Protein AF-0000000073369495 (afdb_homodimer)

Secondary structure (DSSP, 8-state):
--EEEEE----BT-S-HHHHHHHHHHHHHHHHHHTTTEEEEEEES-SBS--B--SSEEES--HHHHHHHHHHHHTT--EEEE--STTTB--SHIIIII---EESS-EEEEETTEEEEE---TT-SS--HHHHHHHHHHHSHHHHHHHHHS-HHHHHHHHHHHHHHHHHHHHHHTTS---TTT-HHHHHHHHHHTTS--SEEEE-SS---EEEEEETTEEEEE---TTTT-EEEEE-SS-EEEEE---/--EEEEE----BT-S-HHHHHHHHHHHHHHHHHHTTTEEEEEEES-SBS--B--SSEEES--HHHHHHHHHHHHTT--EEEE--STTTB--SHIIIII---EESS-EEEEETTEEEEE---TT-SS--HHHHHHHHHHHSHHHHHHHHHS-HHHHHHHHHHHHHHHHHHHHHHTTS---TTT-HHHHHHHHHHTTS--SEEEE-SS---EEEEEETTEEEEE---TTTT-EEEEE-SS-EEEEE---

Radius of gyration: 25.66 Å; Cα contacts (8 Å, |Δi|>4): 1007; chains: 2; bounding box: 51×80×59 Å

Foldseek 3Di:
DAKEKEAEQAQACPPHNVVRVVLLVLVLVVLVVNLVRHQEYEYAENNHLAWADAPPDIDDDPCSVLVSLLVSVVVPRAYEYEYDPRHQRDDCCCCVVRVHYYHPDWDWDDFLNAIETEHAQPPFFDDPVVSVVVSCQCPPPVNSVVLSPPDCVPSVVVSSVVSNVVCVVVVVVLADDPDCVPDRSLNRQLVVCVPPDGLEYEHEDSLYFDWDDNDDNHIYTYQHYSPPFQWMWMDPSPDIDIDHRDD/DAKEKEAEQAQACPPHNVVRVVLLVLVLVVLVVNLVRHQEYEYAENNHLAWADAPPDIDDDSCSVLVSLLVSVVVPRAYEYEYDPRHQRDDCCCCVVRVHHYHPDWDWDDFLNAIETEHAQPPAFDDPVVVVVVSCQCVPPVNSVVLSPPDCVPSVVVSSVVSNVVCVVVVVVLADDPDCVPDRSLNRQLVVCVPPDGQEYEHEDSLYFDWDDSDDNHIYTYQHYSPPFQWMWMDPSPDIDIDHSDD

InterPro domains:
  IPR004843 Calcineurin-like, phosphoesterase domain [PF00149] (3-208)
  IPR029052 Metallo-dependent phosphatase-like [G3DSA:3.60.21.10] (3-246)
  IPR029052 Metallo-dependent phosphatase-like [SSF56300] (3-232)
  IPR043461 UDP-2,3-diacylglucosamine hydrolase LpxH-like [PTHR34990] (2-246)

Structure (mmCIF, N/CA/C/O backbone):
data_AF-0000000073369495-model_v1
#
loop_
_entity.id
_entity.type
_entity.pdbx_description
1 polymer Metallophosphoesterase
#
loop_
_atom_site.group_PDB
_atom_site.id
_atom_site.type_symbol
_atom_site.label_atom_id
_atom_site.label_alt_id
_atom_site.label_comp_id
_atom_site.label_asym_id
_atom_site.label_entity_id
_atom_site.label_seq_id
_atom_site.pdbx_PDB_ins_code
_atom_site.Cartn_x
_atom_site.Cartn_y
_atom_site.Cartn_z
_atom_site.occupancy
_atom_site.B_iso_or_equiv
_atom_site.auth_seq_id
_atom_site.auth_comp_id
_atom_site.auth_asym_id
_atom_site.auth_atom_id
_atom_site.pdbx_PDB_model_num
ATOM 1 N N . MET A 1 1 ? 21.875 12.406 17.484 1 77.75 1 MET A N 1
ATOM 2 C CA . MET A 1 1 ? 20.594 12.477 18.172 1 77.75 1 MET A CA 1
ATOM 3 C C . MET A 1 1 ? 19.438 12.297 17.188 1 77.75 1 MET A C 1
ATOM 5 O O . MET A 1 1 ? 19.531 12.68 16.031 1 77.75 1 MET A O 1
ATOM 9 N N . LYS A 1 2 ? 18.297 11.641 17.594 1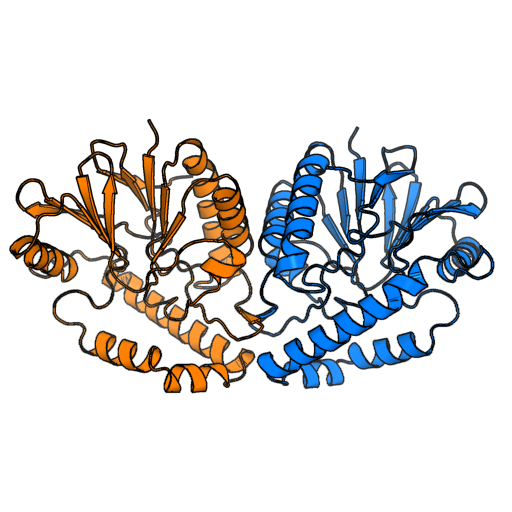 91.75 2 LYS A N 1
ATOM 10 C CA . LYS A 1 2 ? 17.172 11.391 16.703 1 91.75 2 LYS A CA 1
ATOM 11 C C . LYS A 1 2 ? 16.312 12.648 16.531 1 91.75 2 LYS A C 1
ATOM 13 O O . LYS A 1 2 ? 16.344 13.547 17.375 1 91.75 2 LYS A O 1
ATOM 18 N N . LYS A 1 3 ? 15.82 12.812 15.414 1 98.56 3 LYS A N 1
ATOM 19 C CA . LYS A 1 3 ? 15.07 14 15.031 1 98.56 3 LYS A CA 1
ATOM 20 C C . LYS A 1 3 ? 13.586 13.688 14.867 1 98.56 3 LYS A C 1
ATOM 22 O O . LYS A 1 3 ? 13.203 12.523 14.695 1 98.56 3 LYS A O 1
ATOM 27 N N . VAL A 1 4 ? 12.82 14.734 15.016 1 98.81 4 VAL A N 1
ATOM 28 C CA . VAL A 1 4 ? 11.406 14.633 14.703 1 98.81 4 VAL A CA 1
ATOM 29 C C . VAL A 1 4 ? 11.117 15.352 13.383 1 98.81 4 VAL A C 1
ATOM 31 O O . VAL A 1 4 ? 11.484 16.516 13.211 1 98.81 4 VAL A O 1
ATOM 34 N N . TYR A 1 5 ? 10.516 14.641 12.484 1 98.94 5 TYR A N 1
ATOM 35 C CA . TYR A 1 5 ? 10.266 15.188 11.156 1 98.94 5 TYR A CA 1
ATOM 36 C C . TYR A 1 5 ? 8.781 15.461 10.945 1 98.94 5 TYR A C 1
ATOM 38 O O . TYR A 1 5 ? 7.93 14.727 11.469 1 98.94 5 TYR A O 1
ATOM 46 N N . PHE A 1 6 ? 8.461 16.531 10.172 1 98.94 6 PHE A N 1
ATOM 47 C CA . PHE A 1 6 ? 7.094 16.953 9.891 1 98.94 6 PHE A CA 1
ATOM 48 C C . PHE A 1 6 ? 6.91 17.266 8.406 1 98.94 6 PHE A C 1
ATOM 50 O O . PHE A 1 6 ? 7.762 17.906 7.793 1 98.94 6 PHE A O 1
ATOM 57 N N . ALA A 1 7 ? 5.855 16.828 7.816 1 98.81 7 ALA A N 1
ATOM 58 C CA . ALA A 1 7 ? 5.484 17.188 6.453 1 98.81 7 ALA A CA 1
ATOM 59 C C . ALA A 1 7 ? 3.967 17.266 6.301 1 98.81 7 ALA A C 1
ATOM 61 O O . ALA A 1 7 ? 3.227 16.688 7.098 1 98.81 7 ALA A O 1
ATOM 62 N N . SER A 1 8 ? 3.488 18.047 5.332 1 98.31 8 SER A N 1
ATOM 63 C CA . SER A 1 8 ? 2.053 18.188 5.113 1 98.31 8 SER A CA 1
ATOM 64 C C . SER A 1 8 ? 1.751 18.594 3.676 1 98.31 8 SER A C 1
ATOM 66 O O . SER A 1 8 ? 2.662 18.938 2.916 1 98.31 8 SER A O 1
ATOM 68 N N . ASP A 1 9 ? 0.524 18.438 3.285 1 97.31 9 ASP A N 1
ATOM 69 C CA . ASP A 1 9 ? -0.048 19.031 2.078 1 97.31 9 ASP A CA 1
ATOM 70 C C . ASP A 1 9 ? 0.656 18.5 0.826 1 97.31 9 ASP A C 1
ATOM 72 O O . ASP A 1 9 ? 1.108 19.297 -0.01 1 97.31 9 ASP A O 1
ATOM 76 N N . GLN A 1 10 ? 0.735 17.203 0.763 1 97.81 10 GLN A N 1
ATOM 77 C CA . GLN A 1 10 ? 1.312 16.562 -0.416 1 97.81 10 GLN A CA 1
ATOM 78 C C . GLN A 1 10 ? 0.317 16.531 -1.571 1 97.81 10 GLN A C 1
ATOM 80 O O . GLN A 1 10 ? 0.705 16.656 -2.734 1 97.81 10 GLN A O 1
ATOM 85 N N . HIS A 1 11 ? -0.984 16.234 -1.318 1 97.56 11 HIS A N 1
ATOM 86 C CA . HIS A 1 11 ? -2.061 16.188 -2.301 1 97.56 11 HIS A CA 1
ATOM 87 C C . HIS A 1 11 ? -1.735 15.203 -3.422 1 97.56 11 HIS A C 1
ATOM 89 O O . HIS A 1 11 ? -1.894 15.523 -4.602 1 97.56 11 HIS A O 1
ATOM 95 N N . PHE A 1 12 ? -1.237 14.078 -3.072 1 97.62 12 PHE A N 1
ATOM 96 C CA . PHE A 1 12 ? -0.952 13.055 -4.078 1 97.62 12 PHE A CA 1
ATOM 97 C C . PHE A 1 12 ? -2.211 12.703 -4.859 1 97.62 12 PHE A C 1
ATOM 99 O O . PHE A 1 12 ? -3.301 12.625 -4.289 1 97.62 12 PHE A O 1
ATOM 106 N N . GLY A 1 13 ? -2.051 12.367 -6.133 1 96.44 13 GLY A N 1
ATOM 107 C CA . GLY A 1 13 ? -3.145 12.086 -7.051 1 96.44 13 GLY A CA 1
ATOM 108 C C . GLY A 1 13 ? -3.496 13.266 -7.938 1 96.44 13 GLY A C 1
ATOM 109 O O . GLY A 1 13 ? -4.094 13.094 -9 1 96.44 13 GLY A O 1
ATOM 110 N N . ALA A 1 14 ? -3.127 14.469 -7.41 1 95.25 14 ALA A N 1
ATOM 111 C CA . ALA A 1 14 ? -3.445 15.68 -8.156 1 95.25 14 ALA A CA 1
ATOM 112 C C . ALA A 1 14 ? -2.229 16.188 -8.93 1 95.25 14 ALA A C 1
ATOM 114 O O . ALA A 1 14 ? -1.091 16.016 -8.492 1 95.25 14 ALA A O 1
ATOM 115 N N . PRO A 1 15 ? -2.461 16.891 -10.07 1 94.94 15 PRO A N 1
ATOM 116 C CA . PRO A 1 15 ? -3.754 17.062 -10.742 1 94.94 15 PRO A CA 1
ATOM 117 C C . PRO A 1 15 ? -4.219 15.805 -11.469 1 94.94 15 PRO A C 1
ATOM 119 O O . PRO A 1 15 ? -5.398 15.688 -11.805 1 94.94 15 PRO A O 1
ATOM 122 N N . THR A 1 16 ? -3.285 14.93 -11.859 1 94.62 16 THR A N 1
ATOM 123 C CA . THR A 1 16 ? -3.549 13.594 -12.383 1 94.62 16 THR A CA 1
ATOM 124 C C . THR A 1 16 ? -2.605 12.57 -11.758 1 94.62 16 THR A C 1
ATOM 126 O O . THR A 1 16 ? -1.529 12.93 -11.273 1 94.62 16 THR A O 1
ATOM 129 N N . PRO A 1 17 ? -3 11.305 -11.797 1 94.12 17 PRO A N 1
ATOM 130 C CA . PRO A 1 17 ? -2.109 10.273 -11.266 1 94.12 17 PRO A CA 1
ATOM 131 C C . PRO A 1 17 ? -0.729 10.289 -11.914 1 94.12 17 PRO A C 1
ATOM 133 O O . PRO A 1 17 ? 0.284 10.125 -11.234 1 94.12 17 PRO A O 1
ATOM 136 N N . GLU A 1 18 ? -0.693 10.539 -13.203 1 94.62 18 GLU A N 1
ATOM 137 C CA . GLU A 1 18 ? 0.561 10.539 -13.953 1 94.62 18 GLU A CA 1
ATOM 138 C C . GLU A 1 18 ? 1.47 11.68 -13.5 1 94.62 18 GLU A C 1
ATOM 140 O O . GLU A 1 18 ? 2.68 11.492 -13.352 1 94.62 18 GLU A O 1
ATOM 145 N N . LEU A 1 19 ? 0.916 12.812 -13.234 1 94.94 19 LEU A N 1
ATOM 146 C CA . LEU A 1 19 ? 1.689 13.984 -12.844 1 94.94 19 LEU A CA 1
ATOM 147 C C . LEU A 1 19 ? 2.031 13.938 -11.359 1 94.94 19 LEU A C 1
ATOM 149 O O . LEU A 1 19 ? 2.979 14.586 -10.914 1 94.94 19 LEU A O 1
ATOM 153 N N . SER A 1 20 ? 1.288 13.188 -10.617 1 96.38 20 SER A N 1
ATOM 154 C CA . SER A 1 20 ? 1.505 13.023 -9.188 1 96.38 20 SER A CA 1
ATOM 155 C C . SER A 1 20 ? 2.645 12.047 -8.906 1 96.38 20 SER A C 1
ATOM 157 O O . SER A 1 20 ? 3.361 12.188 -7.914 1 96.38 20 SER A O 1
ATOM 159 N N . LEU A 1 21 ? 2.873 11.102 -9.797 1 96.75 21 LEU A N 1
ATOM 160 C CA . LEU A 1 21 ? 3.762 9.969 -9.562 1 96.75 21 LEU A CA 1
ATOM 161 C C . LEU A 1 21 ? 5.176 10.445 -9.25 1 96.75 21 LEU A C 1
ATOM 163 O O . LEU A 1 21 ? 5.797 9.969 -8.297 1 96.75 21 LEU A O 1
ATOM 167 N N . PRO A 1 22 ? 5.723 11.414 -10.008 1 96.56 22 PRO A N 1
ATOM 168 C CA . PRO A 1 22 ? 7.07 11.875 -9.672 1 96.56 22 PRO A CA 1
ATOM 169 C C . PRO A 1 22 ? 7.156 12.461 -8.266 1 96.56 22 PRO A C 1
ATOM 171 O O . PRO A 1 22 ? 8.172 12.297 -7.582 1 96.56 22 PRO A O 1
ATOM 174 N N . ARG A 1 23 ? 6.145 13.133 -7.773 1 97.38 23 ARG A N 1
ATOM 175 C CA . ARG A 1 23 ? 6.125 13.688 -6.426 1 97.38 23 ARG A CA 1
ATOM 176 C C . ARG A 1 23 ? 6.035 12.586 -5.379 1 97.38 23 ARG A C 1
ATOM 178 O O . ARG A 1 23 ? 6.613 12.695 -4.297 1 97.38 23 ARG A O 1
ATOM 185 N N . GLU A 1 24 ? 5.258 11.539 -5.727 1 98.12 24 GLU A N 1
ATOM 186 C CA . GLU A 1 24 ? 5.184 10.391 -4.828 1 98.12 24 GLU A CA 1
ATOM 187 C C . GLU A 1 24 ? 6.559 9.75 -4.641 1 98.12 24 GLU A C 1
ATOM 189 O O . GLU A 1 24 ? 6.961 9.453 -3.516 1 98.12 24 GLU A O 1
ATOM 194 N N . LYS A 1 25 ? 7.242 9.555 -5.762 1 97.5 25 LYS A N 1
ATOM 195 C CA . LYS A 1 25 ? 8.57 8.953 -5.707 1 97.5 25 LYS A CA 1
ATOM 196 C C . LYS A 1 25 ? 9.547 9.836 -4.93 1 97.5 25 LYS A C 1
ATOM 198 O O . LYS A 1 25 ? 10.367 9.336 -4.156 1 97.5 25 LYS A O 1
ATOM 203 N N . LYS A 1 26 ? 9.453 11.125 -5.125 1 98.12 26 LYS A N 1
ATOM 204 C CA . LYS A 1 26 ? 10.289 12.078 -4.398 1 98.12 26 LYS A CA 1
ATOM 205 C C . LYS A 1 26 ? 10.023 12 -2.896 1 98.12 26 LYS A C 1
ATOM 207 O O . LYS A 1 26 ? 10.961 12.023 -2.096 1 98.12 26 LYS A O 1
ATOM 212 N N . PHE A 1 27 ? 8.805 11.93 -2.576 1 98.69 27 PHE A N 1
ATOM 213 C CA . PHE A 1 27 ? 8.43 11.852 -1.169 1 98.69 27 PHE A CA 1
ATOM 214 C C . PHE A 1 27 ? 8.922 10.555 -0.544 1 98.69 27 PHE A C 1
ATOM 216 O O . PHE A 1 27 ? 9.398 10.547 0.594 1 98.69 27 PHE A O 1
ATOM 223 N N . VAL A 1 28 ? 8.773 9.422 -1.241 1 98.62 28 VAL A N 1
ATOM 224 C CA . VAL A 1 28 ? 9.273 8.133 -0.767 1 98.62 28 VAL A CA 1
ATOM 225 C C . VAL A 1 28 ? 10.781 8.219 -0.542 1 98.62 28 VAL A C 1
ATOM 227 O O . VAL A 1 28 ? 11.297 7.684 0.441 1 98.62 28 VAL A O 1
ATOM 230 N N . ALA A 1 29 ? 11.461 8.859 -1.44 1 98.38 29 ALA A N 1
ATOM 231 C CA . ALA A 1 29 ? 12.906 9.055 -1.288 1 98.38 29 ALA A CA 1
ATOM 232 C C . ALA A 1 29 ? 13.219 9.852 -0.027 1 98.38 29 ALA A C 1
ATOM 234 O O . ALA A 1 29 ? 14.164 9.523 0.699 1 98.38 29 ALA A O 1
ATOM 235 N N . TRP A 1 30 ? 12.484 10.867 0.212 1 98.81 30 TRP A N 1
ATOM 236 C CA . TRP A 1 30 ? 12.648 11.656 1.427 1 98.81 30 TRP A CA 1
ATOM 237 C C . TRP A 1 30 ? 12.43 10.797 2.67 1 98.81 30 TRP A C 1
ATOM 239 O O . TRP A 1 30 ? 13.211 10.859 3.623 1 98.81 30 TRP A O 1
ATOM 249 N N . LEU A 1 31 ? 11.383 10.016 2.635 1 98.81 31 LEU A N 1
ATOM 250 C CA . LEU A 1 31 ? 11.094 9.125 3.756 1 98.81 31 LEU A CA 1
ATOM 251 C C . LEU A 1 31 ? 12.25 8.156 3.99 1 98.81 31 LEU A C 1
ATOM 253 O O . LEU A 1 31 ? 12.586 7.852 5.137 1 98.81 31 LEU A O 1
ATOM 257 N N . ASP A 1 32 ? 12.812 7.664 2.914 1 97.94 32 ASP A N 1
ATOM 258 C CA . ASP A 1 32 ? 13.953 6.758 3.02 1 97.94 32 ASP A CA 1
ATOM 259 C C . ASP A 1 32 ? 15.141 7.438 3.699 1 97.94 32 ASP A C 1
ATOM 261 O O . ASP A 1 32 ? 15.906 6.789 4.41 1 97.94 32 ASP A O 1
ATOM 265 N N . GLU A 1 33 ? 15.273 8.641 3.471 1 98.25 33 GLU A N 1
ATOM 266 C CA . GLU A 1 33 ? 16.391 9.383 4.055 1 98.25 33 GLU A CA 1
ATOM 267 C C . GLU A 1 33 ? 16.141 9.688 5.527 1 98.25 33 GLU A C 1
ATOM 269 O O . GLU A 1 33 ? 17 9.445 6.371 1 98.25 33 GLU A O 1
ATOM 274 N N . VAL A 1 34 ? 14.969 10.109 5.852 1 98 34 VAL A N 1
ATOM 275 C CA . VAL A 1 34 ? 14.742 10.617 7.199 1 98 34 VAL A CA 1
ATOM 276 C C . VAL A 1 34 ? 14.578 9.453 8.172 1 98 34 VAL A C 1
ATOM 278 O O . VAL A 1 34 ? 14.852 9.586 9.367 1 98 34 VAL A O 1
ATOM 281 N N . LYS A 1 35 ? 14.117 8.305 7.633 1 98.12 35 LYS A N 1
ATOM 282 C CA . LYS A 1 35 ? 13.922 7.176 8.531 1 98.12 35 LYS A CA 1
ATOM 283 C C . LYS A 1 35 ? 15.234 6.773 9.203 1 98.12 35 LYS A C 1
ATOM 285 O O . LYS A 1 35 ? 15.227 6.109 10.242 1 98.12 35 LYS A O 1
ATOM 290 N N . GLU A 1 36 ? 16.375 7.164 8.719 1 98.12 36 GLU A N 1
ATOM 291 C CA . GLU A 1 36 ? 17.688 6.785 9.219 1 98.12 36 GLU A CA 1
ATOM 292 C C . GLU A 1 36 ? 17.953 7.398 10.594 1 98.12 36 GLU A C 1
ATOM 294 O O . GLU A 1 36 ? 18.734 6.863 11.383 1 98.12 36 GLU A O 1
ATOM 299 N N . ASP A 1 37 ? 17.328 8.523 10.891 1 98.12 37 ASP A N 1
ATOM 300 C CA . ASP A 1 37 ? 17.578 9.156 12.18 1 98.12 37 ASP A CA 1
ATOM 301 C C . ASP A 1 37 ? 16.297 9.758 12.766 1 98.12 37 ASP A C 1
ATOM 303 O O . ASP A 1 37 ? 16.359 10.695 13.562 1 98.12 37 ASP A O 1
ATOM 307 N N . ALA A 1 38 ? 15.164 9.242 12.383 1 98.56 38 ALA A N 1
ATOM 308 C CA . ALA A 1 38 ? 13.891 9.773 12.859 1 98.56 38 ALA A CA 1
ATOM 309 C C . ALA A 1 38 ? 13.523 9.18 14.211 1 98.56 38 ALA A C 1
ATOM 311 O O . ALA A 1 38 ? 13.531 7.957 14.383 1 98.56 38 ALA A O 1
ATOM 312 N N . GLU A 1 39 ? 13.305 10.109 15.102 1 98.06 39 GLU A N 1
ATOM 313 C CA . GLU A 1 39 ? 12.625 9.695 16.328 1 98.06 39 GLU A CA 1
ATOM 314 C C . GLU A 1 39 ? 11.133 9.492 16.094 1 98.06 39 GLU A C 1
ATOM 316 O O . GLU A 1 39 ? 10.523 8.586 16.656 1 98.06 39 GLU A O 1
ATOM 321 N N . ALA A 1 40 ? 10.562 10.312 15.289 1 98.69 40 ALA A N 1
ATOM 322 C CA . ALA A 1 40 ? 9.164 10.266 14.883 1 98.69 40 ALA A CA 1
ATOM 323 C C . ALA A 1 40 ? 8.938 11.047 13.594 1 98.69 40 ALA A C 1
ATOM 325 O O . ALA A 1 40 ? 9.727 11.93 13.25 1 98.69 40 ALA A O 1
ATOM 326 N N . ILE A 1 41 ? 7.941 10.648 12.93 1 98.94 41 ILE A N 1
ATOM 327 C CA . ILE A 1 41 ? 7.539 11.336 11.711 1 98.94 41 ILE A CA 1
ATOM 328 C C . ILE A 1 41 ? 6.07 11.75 11.812 1 98.94 41 ILE A C 1
ATOM 330 O O . ILE A 1 41 ? 5.207 10.922 12.109 1 98.94 41 ILE A O 1
ATOM 334 N N . PHE A 1 42 ? 5.777 13.039 11.594 1 98.94 42 PHE A N 1
ATOM 335 C CA . PHE A 1 42 ? 4.426 13.578 11.641 1 98.94 42 PHE A CA 1
ATOM 336 C C . PHE A 1 42 ? 3.951 13.969 10.242 1 98.94 42 PHE A C 1
ATOM 338 O O . PHE A 1 42 ? 4.629 14.719 9.531 1 98.94 42 PHE A O 1
ATOM 345 N N . LEU A 1 43 ? 2.85 13.453 9.852 1 98.88 43 LEU A N 1
ATOM 346 C CA . LEU A 1 43 ? 2.178 13.836 8.617 1 98.88 43 LEU A CA 1
ATOM 347 C C . LEU A 1 43 ? 0.908 14.625 8.914 1 98.88 43 LEU A C 1
ATOM 349 O O . LEU A 1 43 ? -0.076 14.07 9.406 1 98.88 43 LEU A O 1
ATOM 353 N N . LEU A 1 44 ? 0.905 15.891 8.547 1 98.62 44 LEU A N 1
ATOM 354 C CA . LEU A 1 44 ? -0.119 16.797 9.055 1 98.62 44 LEU A CA 1
ATOM 355 C C . LEU A 1 44 ? -1.184 17.062 8 1 98.62 44 LEU A C 1
ATOM 357 O O . LEU A 1 44 ? -1.485 18.219 7.695 1 98.62 44 LEU A O 1
ATOM 361 N N . GLY A 1 45 ? -1.677 16.062 7.371 1 97.44 45 GLY A N 1
ATOM 362 C CA . GLY A 1 45 ? -2.914 16.094 6.605 1 97.44 45 GLY A CA 1
ATOM 363 C C . GLY A 1 45 ? -2.707 16.484 5.152 1 97.44 45 GLY A C 1
ATOM 364 O O . GLY A 1 45 ? -1.626 16.938 4.777 1 97.44 45 GLY A O 1
ATOM 365 N N . ASP A 1 46 ? -3.801 16.219 4.367 1 97.38 46 ASP A N 1
ATOM 366 C CA . ASP A 1 46 ? -3.83 16.438 2.922 1 97.38 46 ASP A CA 1
ATOM 367 C C . ASP A 1 46 ? -2.705 15.672 2.23 1 97.38 46 ASP A C 1
ATOM 369 O O . ASP A 1 46 ? -2.029 16.219 1.351 1 97.38 46 ASP A O 1
ATOM 373 N N . LEU A 1 47 ? -2.459 14.5 2.789 1 98.19 47 LEU A N 1
ATOM 374 C CA . LEU A 1 47 ? -1.521 13.594 2.137 1 98.19 47 LEU A CA 1
ATOM 375 C C . LEU A 1 47 ? -1.996 13.242 0.73 1 98.19 47 LEU A C 1
ATOM 377 O O . LEU A 1 47 ? -1.211 13.266 -0.22 1 98.19 47 LEU A O 1
ATOM 381 N N . PHE A 1 48 ? -3.271 12.945 0.64 1 97.38 48 PHE A N 1
ATOM 382 C CA . PHE A 1 48 ? -3.939 12.664 -0.626 1 97.38 48 PHE A CA 1
ATOM 383 C C . PHE A 1 48 ? -4.836 13.828 -1.035 1 97.38 48 PHE A C 1
ATOM 385 O O . PHE A 1 48 ? -5.391 14.523 -0.18 1 97.38 48 PHE A O 1
ATOM 392 N N . ASP A 1 49 ? -5.004 13.984 -2.299 1 96.62 49 ASP A N 1
ATOM 393 C CA . ASP A 1 49 ? -5.879 15.062 -2.742 1 96.62 49 ASP A CA 1
ATOM 394 C C . ASP A 1 49 ? -7.344 14.727 -2.473 1 96.62 49 ASP A C 1
ATOM 396 O O . ASP A 1 49 ? -8.18 15.633 -2.332 1 96.62 49 ASP A O 1
ATOM 400 N N . PHE A 1 50 ? -7.57 13.461 -2.475 1 95.81 50 PHE A N 1
ATOM 401 C CA . PHE A 1 50 ? -8.867 12.953 -2.039 1 95.81 50 PHE A CA 1
ATOM 402 C C . PHE A 1 50 ? -8.727 11.555 -1.448 1 95.81 50 PHE A C 1
ATOM 404 O O . PHE A 1 50 ? -8.008 10.719 -1.989 1 95.81 50 PHE A O 1
ATOM 411 N N . TRP A 1 51 ? -9.484 11.344 -0.381 1 96.62 51 TRP A N 1
ATOM 412 C CA . TRP A 1 51 ? -9.508 10.023 0.247 1 96.62 51 TRP A CA 1
ATOM 413 C C . TRP A 1 51 ? -10.875 9.742 0.859 1 96.62 51 TRP A C 1
ATOM 415 O O . TRP A 1 51 ? -11.453 10.594 1.529 1 96.62 51 TRP A O 1
ATOM 425 N N . PHE A 1 52 ? -11.367 8.648 0.622 1 96.88 52 PHE A N 1
ATOM 426 C CA . PHE A 1 52 ? -12.586 8.156 1.252 1 96.88 52 PHE A CA 1
ATOM 427 C C . PHE A 1 52 ? -12.484 6.66 1.532 1 96.88 52 PHE A C 1
ATOM 429 O O . PHE A 1 52 ? -12.047 5.891 0.674 1 96.88 52 PHE A O 1
ATOM 436 N N . GLU A 1 53 ? -12.852 6.242 2.686 1 95.12 53 GLU A N 1
ATOM 437 C CA . GLU A 1 53 ? -12.828 4.84 3.09 1 95.12 53 GLU A CA 1
ATOM 438 C C . GLU A 1 53 ? -14.227 4.227 3.049 1 95.12 53 GLU A C 1
ATOM 440 O O . GLU A 1 53 ? -15.055 4.504 3.918 1 95.12 53 GLU A O 1
ATOM 445 N N . TYR A 1 54 ? -14.477 3.418 2.07 1 97 54 TYR A N 1
ATOM 446 C CA . TYR A 1 54 ? -15.656 2.57 2.107 1 97 54 TYR A CA 1
ATOM 447 C C . TYR A 1 54 ? -15.453 1.384 3.043 1 97 54 TYR A C 1
ATOM 449 O O . TYR A 1 54 ? -14.406 1.271 3.691 1 97 54 TYR A O 1
ATOM 457 N N . LYS A 1 55 ? -16.484 0.537 3.119 1 95.94 55 LYS A N 1
ATOM 458 C CA . LYS A 1 55 ? -16.328 -0.628 3.986 1 95.94 55 LYS A CA 1
ATOM 459 C C . LYS A 1 55 ? -15.266 -1.581 3.455 1 95.94 55 LYS A C 1
ATOM 461 O O . LYS A 1 55 ? -14.477 -2.129 4.223 1 95.94 55 LYS A O 1
ATOM 466 N N . THR A 1 56 ? -15.203 -1.73 2.086 1 97.31 56 THR A N 1
ATOM 467 C CA . THR A 1 56 ? -14.391 -2.82 1.552 1 97.31 56 THR A CA 1
ATOM 468 C C . THR A 1 56 ? -13.352 -2.291 0.569 1 97.31 56 THR A C 1
ATOM 470 O O . THR A 1 56 ? -12.438 -3.018 0.172 1 97.31 56 THR A O 1
ATOM 473 N N . VAL A 1 57 ? -13.422 -1.013 0.165 1 97.94 57 VAL A N 1
ATOM 474 C CA . VAL A 1 57 ? -12.562 -0.495 -0.893 1 97.94 57 VAL A CA 1
ATOM 475 C C . VAL A 1 57 ? -12.055 0.894 -0.513 1 97.94 57 VAL A C 1
ATOM 477 O O . VAL A 1 57 ? -12.609 1.546 0.371 1 97.94 57 VAL A O 1
ATOM 480 N N . VAL A 1 58 ? -11.031 1.335 -1.143 1 97.88 58 VAL A N 1
ATOM 481 C CA . VAL A 1 58 ? -10.438 2.664 -1.026 1 97.88 58 VAL A CA 1
ATOM 482 C C . VAL A 1 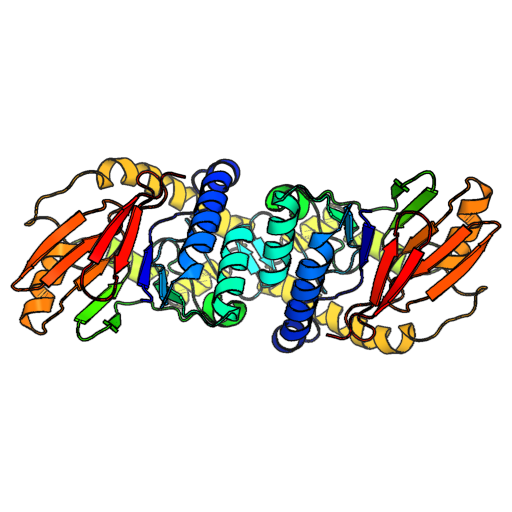58 ? -10.031 3.17 -2.408 1 97.88 58 VAL A C 1
ATOM 484 O O . VAL A 1 58 ? -9.953 2.395 -3.361 1 97.88 58 VAL A O 1
ATOM 487 N N . PRO A 1 59 ? -9.781 4.496 -2.566 1 97.56 59 PRO A N 1
ATOM 488 C CA . PRO A 1 59 ? -9.352 5.035 -3.861 1 97.56 59 PRO A CA 1
ATOM 489 C C . PRO A 1 59 ? -8.07 4.383 -4.379 1 97.56 59 PRO A C 1
ATOM 491 O O . PRO A 1 59 ? -7.168 4.082 -3.596 1 97.56 59 PRO A O 1
ATOM 494 N N . LYS A 1 60 ? -7.996 4.234 -5.703 1 96.75 60 LYS A N 1
ATOM 495 C CA . LYS A 1 60 ? -6.824 3.676 -6.375 1 96.75 60 LYS A CA 1
ATOM 496 C C . LYS A 1 60 ? -5.594 4.547 -6.152 1 96.75 60 LYS A C 1
ATOM 498 O O . LYS A 1 60 ? -5.703 5.77 -6.047 1 96.75 60 LYS A O 1
ATOM 503 N N . GLY A 1 61 ? -4.441 3.76 -6.082 1 95.12 61 GLY A N 1
ATOM 504 C CA . GLY A 1 61 ? -3.178 4.477 -6.098 1 95.12 61 GLY A CA 1
ATOM 505 C C . GLY A 1 61 ? -2.51 4.535 -4.734 1 95.12 61 GLY A C 1
ATOM 506 O O . GLY A 1 61 ? -2.908 3.818 -3.812 1 95.12 61 GLY A O 1
ATOM 507 N N . PHE A 1 62 ? -1.394 5.219 -4.645 1 97.25 62 PHE A N 1
ATOM 508 C CA . PHE A 1 62 ? -0.689 5.629 -3.436 1 97.25 62 PHE A CA 1
ATOM 509 C C . PHE A 1 62 ? 0.054 4.453 -2.814 1 97.25 62 PHE A C 1
ATOM 511 O O . PHE A 1 62 ? 0.44 4.504 -1.645 1 97.25 62 PHE A O 1
ATOM 518 N N . VAL A 1 63 ? 0.212 3.393 -3.525 1 97.38 63 VAL A N 1
ATOM 519 C CA . VAL A 1 63 ? 0.735 2.17 -2.928 1 97.38 63 VAL A CA 1
ATOM 520 C C . VAL A 1 63 ? 2.195 2.369 -2.533 1 97.38 63 VAL A C 1
ATOM 522 O O . VAL A 1 63 ? 2.654 1.82 -1.528 1 97.38 63 VAL A O 1
ATOM 525 N N . ARG A 1 64 ? 2.965 3.182 -3.301 1 98.31 64 ARG A N 1
ATOM 526 C CA . ARG A 1 64 ? 4.352 3.469 -2.941 1 98.31 64 ARG A CA 1
ATOM 527 C C . ARG A 1 64 ? 4.43 4.191 -1.6 1 98.31 64 ARG A C 1
ATOM 529 O O . ARG A 1 64 ? 5.254 3.842 -0.749 1 98.31 64 ARG A O 1
ATOM 536 N N . ILE A 1 65 ? 3.539 5.16 -1.46 1 98.62 65 ILE A N 1
ATOM 537 C CA . ILE A 1 65 ? 3.512 5.965 -0.244 1 98.62 65 ILE A CA 1
ATOM 538 C C . ILE A 1 65 ? 3.08 5.102 0.938 1 98.62 65 ILE A C 1
ATOM 540 O O . ILE A 1 65 ? 3.768 5.047 1.961 1 98.62 65 ILE A O 1
ATOM 544 N N . LEU A 1 66 ? 1.959 4.402 0.78 1 98.62 66 LEU A N 1
ATOM 545 C CA . LEU A 1 66 ? 1.395 3.602 1.86 1 98.62 66 LEU A CA 1
ATOM 546 C C . LEU A 1 66 ? 2.332 2.461 2.236 1 98.62 66 LEU A C 1
ATOM 548 O O . LEU A 1 66 ? 2.504 2.156 3.42 1 98.62 66 LEU A O 1
ATOM 552 N N . GLY A 1 67 ? 2.914 1.86 1.205 1 98.62 67 GLY A N 1
ATOM 553 C CA . GLY A 1 67 ? 3.883 0.808 1.468 1 98.62 67 GLY A CA 1
ATOM 554 C C . GLY A 1 67 ? 5.098 1.293 2.232 1 98.62 67 GLY A C 1
ATOM 555 O O . GLY A 1 67 ? 5.582 0.61 3.137 1 98.62 67 GLY A O 1
ATOM 556 N N . LYS A 1 68 ? 5.637 2.43 1.887 1 98.81 68 LYS A N 1
ATOM 557 C CA . LYS A 1 68 ? 6.805 2.99 2.561 1 98.81 68 LYS A CA 1
ATOM 558 C C . LYS A 1 68 ? 6.48 3.359 4.004 1 98.81 68 LYS A C 1
ATOM 560 O O . LYS A 1 68 ? 7.281 3.111 4.91 1 98.81 68 LYS A O 1
ATOM 565 N N . LEU A 1 69 ? 5.309 3.938 4.191 1 98.88 69 LEU A N 1
ATOM 566 C CA . LEU A 1 69 ? 4.883 4.258 5.551 1 98.88 69 LEU A CA 1
ATOM 567 C C . LEU A 1 69 ? 4.762 2.996 6.395 1 98.88 69 LEU A C 1
ATOM 569 O O . LEU A 1 69 ? 5.18 2.975 7.555 1 98.88 69 LEU A O 1
ATOM 573 N N . ALA A 1 70 ? 4.184 1.954 5.82 1 98.69 70 ALA A N 1
ATOM 574 C CA . ALA A 1 70 ? 4.066 0.682 6.527 1 98.69 70 ALA A CA 1
ATOM 575 C C . ALA A 1 70 ? 5.441 0.133 6.902 1 98.69 70 ALA A C 1
ATOM 577 O O . ALA A 1 70 ? 5.648 -0.326 8.031 1 98.69 70 ALA A O 1
ATOM 578 N N . GLU A 1 71 ? 6.348 0.161 5.938 1 98.38 71 GLU A N 1
ATOM 579 C CA . GLU A 1 71 ? 7.707 -0.316 6.164 1 98.38 71 GLU A CA 1
ATOM 580 C C . GLU A 1 71 ? 8.359 0.418 7.332 1 98.38 71 GLU A C 1
ATOM 582 O O . GLU A 1 71 ? 8.938 -0.21 8.219 1 98.38 71 GLU A O 1
ATOM 587 N N . ILE A 1 72 ? 8.281 1.711 7.348 1 98.69 72 ILE A N 1
ATOM 588 C CA . ILE A 1 72 ? 8.898 2.533 8.383 1 98.69 72 ILE A CA 1
ATOM 589 C C . ILE A 1 72 ? 8.242 2.252 9.734 1 98.69 72 ILE A C 1
ATOM 591 O O . ILE A 1 72 ? 8.93 2.055 10.734 1 98.69 72 ILE A O 1
ATOM 595 N N . ARG A 1 73 ? 6.945 2.186 9.734 1 98.69 73 ARG A N 1
ATOM 596 C CA . ARG A 1 73 ? 6.219 1.915 10.969 1 98.69 73 ARG A CA 1
ATOM 597 C C . ARG A 1 73 ? 6.574 0.54 11.523 1 98.69 73 ARG A C 1
ATOM 599 O O . ARG A 1 73 ? 6.754 0.379 12.734 1 98.69 73 ARG A O 1
ATOM 606 N N . ASP A 1 74 ? 6.68 -0.413 10.656 1 97.62 74 ASP A N 1
ATOM 607 C CA . ASP A 1 74 ? 7.012 -1.776 11.055 1 97.62 74 ASP A CA 1
ATOM 608 C C . ASP A 1 74 ? 8.422 -1.848 11.641 1 97.62 74 ASP A C 1
ATOM 610 O O . ASP A 1 74 ? 8.742 -2.77 12.391 1 97.62 74 ASP A O 1
ATOM 614 N N . SER A 1 75 ? 9.273 -0.931 11.281 1 97.38 75 SER A N 1
ATOM 615 C CA . SER A 1 75 ? 10.648 -0.92 11.781 1 97.38 75 SER A CA 1
ATOM 616 C C . SER A 1 75 ? 10.719 -0.33 13.188 1 97.38 75 SER A C 1
ATOM 618 O O . SER A 1 75 ? 11.781 -0.315 13.805 1 97.38 75 SER A O 1
ATOM 620 N N . GLY A 1 76 ? 9.578 0.206 13.656 1 97.94 76 GLY A N 1
ATOM 621 C CA . GLY A 1 76 ? 9.516 0.665 15.031 1 97.94 76 GLY A CA 1
ATOM 622 C C . GLY A 1 76 ? 9.5 2.176 15.156 1 97.94 76 GLY A C 1
ATOM 623 O O . GLY A 1 76 ? 9.359 2.711 16.266 1 97.94 76 GLY A O 1
ATOM 624 N N . ILE A 1 77 ? 9.648 2.945 14.109 1 98.56 77 ILE A N 1
ATOM 625 C CA . ILE A 1 77 ? 9.641 4.402 14.133 1 98.56 77 ILE A CA 1
ATOM 626 C C . ILE A 1 77 ? 8.203 4.91 14.227 1 98.56 77 ILE A C 1
ATOM 628 O O . ILE A 1 77 ? 7.367 4.57 13.383 1 98.56 77 ILE A O 1
ATOM 632 N N . PRO A 1 78 ? 7.875 5.664 15.172 1 98.75 78 PRO A N 1
ATOM 633 C CA . PRO A 1 78 ? 6.52 6.207 15.273 1 98.75 78 PRO A CA 1
ATOM 634 C C . PRO A 1 78 ? 6.172 7.141 14.117 1 98.75 78 PRO A C 1
ATOM 636 O O . PRO A 1 78 ? 7.012 7.938 13.688 1 98.75 78 PRO A O 1
ATOM 639 N N . ILE A 1 79 ? 5.07 6.977 13.633 1 98.88 79 ILE A N 1
ATOM 640 C CA . ILE A 1 79 ? 4.461 7.891 12.672 1 98.88 79 ILE A CA 1
ATOM 641 C C . ILE A 1 79 ? 3.094 8.336 13.18 1 98.88 79 ILE A C 1
ATOM 643 O O . ILE A 1 79 ? 2.328 7.531 13.711 1 98.88 79 ILE A O 1
ATOM 647 N N . TYR A 1 80 ? 2.803 9.578 13.055 1 98.88 80 TYR A N 1
ATOM 648 C CA . TYR A 1 80 ? 1.512 10.141 13.43 1 98.88 80 TYR A CA 1
ATOM 649 C C . TYR A 1 80 ? 0.864 10.867 12.258 1 98.88 80 TYR A C 1
ATOM 651 O O . TYR A 1 80 ? 1.527 11.625 11.547 1 98.88 80 TYR A O 1
ATOM 659 N N . PHE A 1 81 ? -0.386 10.602 12.094 1 98.75 81 PHE A N 1
ATOM 660 C CA . PHE A 1 81 ? -1.09 11.219 10.977 1 98.75 81 PHE A CA 1
ATOM 661 C C . PHE A 1 81 ? -2.219 12.109 11.477 1 98.75 81 PHE A C 1
ATOM 663 O O . PHE A 1 81 ? -3.008 11.703 12.336 1 98.75 81 PHE A O 1
ATOM 670 N N . PHE A 1 82 ? -2.268 13.305 10.984 1 98.44 82 PHE A N 1
ATOM 671 C CA . PHE A 1 82 ? -3.363 14.234 11.211 1 98.44 82 PHE A CA 1
ATOM 672 C C . PHE A 1 82 ? -4.184 14.43 9.945 1 98.44 82 PHE A C 1
ATOM 674 O O . PHE A 1 82 ? -3.625 14.625 8.859 1 98.44 82 PHE A O 1
ATOM 681 N N . VAL A 1 83 ? -5.453 14.414 10.078 1 96.94 83 VAL A N 1
ATOM 682 C CA . VAL A 1 83 ? -6.34 14.523 8.922 1 96.94 83 VAL A CA 1
ATOM 683 C C . VAL A 1 83 ? -6.414 15.977 8.469 1 96.94 83 VAL A C 1
ATOM 685 O O . VAL A 1 83 ? -6.461 16.891 9.289 1 96.94 83 VAL A O 1
ATOM 688 N N . GLY A 1 84 ? -6.387 16.188 7.211 1 95.88 84 GLY A N 1
ATOM 689 C CA . GLY A 1 84 ? -6.641 17.484 6.609 1 95.88 84 GLY A CA 1
ATOM 690 C C . GLY A 1 84 ? -7.988 17.562 5.922 1 95.88 84 GLY A C 1
ATOM 691 O O . GLY A 1 84 ? -8.805 16.656 6.027 1 95.88 84 GLY A O 1
ATOM 692 N N . ASN A 1 85 ? -8.289 18.609 5.297 1 93.62 85 ASN A N 1
ATOM 693 C CA . ASN A 1 85 ? -9.602 18.828 4.695 1 93.62 85 ASN A CA 1
ATOM 694 C C . ASN A 1 85 ? -9.773 17.984 3.428 1 93.62 85 ASN A C 1
ATOM 696 O O . ASN A 1 85 ? -10.898 17.688 3.031 1 93.62 85 ASN A O 1
ATOM 700 N N . HIS A 1 86 ? -8.719 17.516 2.76 1 93.12 86 HIS A N 1
ATOM 701 C CA . HIS A 1 86 ? -8.812 16.688 1.56 1 93.12 86 HIS A CA 1
ATOM 702 C C . HIS A 1 86 ? -8.836 15.211 1.908 1 93.12 86 HIS A C 1
ATOM 704 O O . HIS A 1 86 ? -9.188 14.375 1.069 1 93.12 86 HIS A O 1
ATOM 710 N N . ASP A 1 87 ? -8.461 14.859 3.018 1 94 87 ASP A N 1
ATOM 711 C CA . ASP A 1 87 ? -8.555 13.477 3.473 1 94 87 ASP A CA 1
ATOM 712 C C . ASP A 1 87 ? -9.391 13.375 4.75 1 94 87 ASP A C 1
ATOM 714 O O . ASP A 1 87 ? -9.086 12.57 5.633 1 94 87 ASP A O 1
ATOM 718 N N . LEU A 1 88 ? -10.406 14.18 4.715 1 92 88 LEU A N 1
ATOM 719 C CA . LEU A 1 88 ? -11.297 14.406 5.844 1 92 88 LEU A CA 1
ATOM 720 C C . LEU A 1 88 ? -11.977 13.109 6.273 1 92 88 LEU A C 1
ATOM 722 O O . LEU A 1 88 ? -12.297 12.93 7.449 1 92 88 LEU A O 1
ATOM 726 N N . TRP A 1 89 ? -12.102 12.203 5.438 1 93.44 89 TRP A N 1
ATOM 727 C CA . TRP A 1 89 ? -12.883 11.008 5.691 1 93.44 89 TRP A CA 1
ATOM 728 C C . TRP A 1 89 ? -11.984 9.82 6.023 1 93.44 89 TRP A C 1
ATOM 730 O O . TRP A 1 89 ? -12.422 8.672 6.012 1 93.44 89 TRP A O 1
ATOM 740 N N . MET A 1 90 ? -10.695 10.117 6.266 1 94.12 90 MET A N 1
ATOM 741 C CA . MET A 1 90 ? -9.844 9.078 6.836 1 94.12 90 MET A CA 1
ATOM 742 C C . MET A 1 90 ? -10.336 8.664 8.219 1 94.12 90 MET A C 1
ATOM 744 O O . MET A 1 90 ? -10.57 9.516 9.078 1 94.12 90 MET A O 1
ATOM 748 N N . ASN A 1 91 ? -10.555 7.406 8.367 1 91.56 91 ASN A N 1
ATOM 749 C CA . ASN A 1 91 ? -11.039 6.895 9.648 1 91.56 91 ASN A CA 1
ATOM 750 C C . ASN A 1 91 ? -10.062 5.906 10.266 1 91.56 91 ASN A C 1
ATOM 752 O O . ASN A 1 91 ? -9.102 6.312 10.922 1 91.56 91 ASN A O 1
ATOM 756 N N . ASP A 1 92 ? -10.141 4.703 9.945 1 94.12 92 ASP A N 1
ATOM 757 C CA . ASP A 1 92 ? -9.297 3.756 10.664 1 94.12 92 ASP A CA 1
ATOM 758 C C . ASP A 1 92 ? -8.383 2.992 9.711 1 94.12 92 ASP A C 1
ATOM 760 O O . ASP A 1 92 ? -7.688 2.061 10.117 1 94.12 92 ASP A O 1
ATOM 764 N N . TYR A 1 93 ? -8.328 3.396 8.5 1 96.88 93 TYR A N 1
ATOM 765 C CA . TYR A 1 93 ? -7.508 2.68 7.527 1 96.88 93 TYR A CA 1
ATOM 766 C C . TYR A 1 93 ? -6.039 2.717 7.926 1 96.88 93 TYR A C 1
ATOM 768 O O . TYR A 1 93 ? -5.359 1.687 7.91 1 96.88 93 TYR A O 1
ATOM 776 N N . PHE A 1 94 ? -5.523 3.881 8.273 1 98.12 94 PHE A N 1
ATOM 777 C CA . PHE A 1 94 ? -4.133 4.012 8.695 1 98.12 94 PHE A CA 1
ATOM 778 C C . PHE A 1 94 ? -3.873 3.219 9.969 1 98.12 94 PHE A C 1
ATOM 780 O O . PHE A 1 94 ? -2.832 2.574 10.102 1 98.12 94 PHE A O 1
ATOM 787 N N . GLU A 1 95 ? -4.758 3.281 10.852 1 97.5 95 GLU A N 1
ATOM 788 C CA . GLU A 1 95 ? -4.605 2.545 12.102 1 97.5 95 GLU A CA 1
ATOM 789 C C . GLU A 1 95 ? -4.613 1.038 11.859 1 97.5 95 GLU A C 1
ATOM 791 O O . GLU A 1 95 ? -3.746 0.321 12.367 1 97.5 95 GLU A O 1
ATOM 796 N N . THR A 1 96 ? -5.531 0.588 11.062 1 95.88 96 THR A N 1
ATOM 797 C CA . THR A 1 96 ? -5.738 -0.841 10.852 1 95.88 96 THR A CA 1
ATOM 798 C C . THR A 1 96 ? -4.672 -1.412 9.922 1 95.88 96 THR A C 1
ATOM 800 O O . THR A 1 96 ? -4.129 -2.488 10.18 1 95.88 96 THR A O 1
ATOM 803 N N . GLU A 1 97 ? -4.332 -0.687 8.867 1 96.44 97 GLU A N 1
ATOM 804 C CA . GLU A 1 97 ? -3.455 -1.216 7.824 1 96.44 97 GLU A CA 1
ATOM 805 C C . GLU A 1 97 ? -1.99 -0.914 8.133 1 96.44 97 GLU A C 1
ATOM 807 O O . GLU A 1 97 ? -1.102 -1.682 7.758 1 96.44 97 GLU A O 1
ATOM 812 N N . LEU A 1 98 ? -1.745 0.215 8.867 1 97.88 98 LEU A N 1
ATOM 813 C CA . LEU A 1 98 ? -0.368 0.686 8.969 1 97.88 98 LEU A CA 1
ATOM 814 C C . LEU A 1 98 ? 0.052 0.814 10.43 1 97.88 98 LEU A C 1
ATOM 816 O O . LEU A 1 98 ? 1.224 1.062 10.727 1 97.88 98 LEU A O 1
ATOM 820 N N . ASN A 1 99 ? -0.905 0.659 11.297 1 97.44 99 ASN A N 1
ATOM 821 C CA . ASN A 1 99 ? -0.636 0.889 12.711 1 97.44 99 ASN A CA 1
ATOM 822 C C . ASN A 1 99 ? -0.172 2.32 12.969 1 97.44 99 ASN A C 1
ATOM 824 O O . ASN A 1 99 ? 0.764 2.545 13.742 1 97.44 99 ASN A O 1
ATOM 828 N N . ILE A 1 100 ? -0.738 3.219 12.281 1 98.56 100 ILE A N 1
ATOM 829 C CA . ILE A 1 100 ? -0.448 4.641 12.43 1 98.56 100 ILE A CA 1
ATOM 830 C C . ILE A 1 100 ? -1.644 5.348 13.062 1 98.56 100 ILE A C 1
ATOM 832 O O . ILE A 1 100 ? -2.742 5.344 12.5 1 98.56 100 ILE A O 1
ATOM 836 N N . PRO A 1 101 ? -1.45 5.945 14.219 1 98.44 101 PRO A N 1
ATOM 837 C CA . PRO A 1 101 ? -2.562 6.688 14.812 1 98.44 101 PRO A CA 1
ATOM 838 C C . PRO A 1 101 ? -3.021 7.859 13.953 1 98.44 101 PRO A C 1
ATOM 840 O O . PRO A 1 101 ? -2.195 8.531 13.328 1 98.44 101 PRO A O 1
ATOM 843 N N . VAL A 1 102 ? -4.309 8.078 13.977 1 98.06 102 VAL A N 1
ATOM 844 C CA . VAL A 1 102 ? -4.922 9.148 13.188 1 98.06 102 VAL A CA 1
ATOM 845 C C . VAL A 1 102 ? -5.594 10.156 14.117 1 98.06 102 VAL A C 1
ATOM 847 O O . VAL A 1 102 ? -6.379 9.773 14.992 1 98.06 102 VAL A O 1
ATOM 850 N N . TYR A 1 103 ? -5.254 11.398 13.953 1 97.88 103 TYR A N 1
ATOM 851 C CA . TYR A 1 103 ? -5.844 12.469 14.758 1 97.88 103 TYR A CA 1
ATOM 852 C C . TYR A 1 103 ? -6.699 13.391 13.898 1 97.88 103 TYR A C 1
ATOM 854 O O . TYR A 1 103 ? -6.27 13.828 12.828 1 97.88 103 TYR A O 1
ATOM 862 N N . HIS A 1 104 ? -7.871 13.727 14.367 1 95.69 104 HIS A N 1
ATOM 863 C CA . HIS A 1 104 ? -8.805 14.562 13.617 1 95.69 104 HIS A CA 1
ATOM 864 C C . HIS A 1 104 ? -8.812 15.992 14.148 1 95.69 104 HIS A C 1
ATOM 866 O O . HIS A 1 104 ? -9.586 16.828 13.672 1 95.69 104 HIS A O 1
ATOM 872 N N . ASP A 1 105 ? -8.055 16.188 15.203 1 95.75 105 ASP A N 1
ATOM 873 C CA . ASP A 1 105 ? -7.895 17.5 15.797 1 95.75 105 ASP A CA 1
ATOM 874 C C . ASP A 1 105 ? -6.461 17.719 16.281 1 95.75 105 ASP A C 1
ATOM 876 O O . ASP A 1 105 ? -5.621 16.828 16.172 1 95.75 105 ASP A O 1
ATOM 880 N N . ASN A 1 106 ? -6.203 18.938 16.734 1 97.88 106 ASN A N 1
ATOM 881 C CA . ASN A 1 106 ? -4.883 19.25 17.281 1 97.88 106 ASN A CA 1
ATOM 882 C C . ASN A 1 106 ? -4.527 18.328 18.453 1 97.88 106 ASN A C 1
ATOM 884 O O . ASN A 1 106 ? -5.41 17.859 19.172 1 97.88 106 ASN A O 1
ATOM 888 N N . LYS A 1 107 ? -3.303 18.078 18.578 1 98.5 107 LYS A N 1
ATOM 889 C CA . LYS A 1 107 ? -2.803 17.281 19.688 1 98.5 107 LYS A CA 1
ATOM 890 C C . LYS A 1 107 ? -1.496 17.844 20.234 1 98.5 107 LYS A C 1
ATOM 892 O O . LYS A 1 107 ? -0.686 18.391 19.469 1 98.5 107 LYS A O 1
ATOM 897 N N . GLU A 1 108 ? -1.369 17.766 21.531 1 98.56 108 GLU A N 1
ATOM 898 C CA . GLU A 1 108 ? -0.159 18.234 22.203 1 98.56 108 GLU A CA 1
ATOM 899 C C . GLU A 1 108 ? 0.875 17.109 22.312 1 98.56 108 GLU A C 1
ATOM 901 O O . GLU A 1 108 ? 0.53 15.969 22.609 1 98.56 108 GLU A O 1
ATOM 906 N N . PHE A 1 109 ? 2.107 17.422 22.016 1 98.56 109 PHE A N 1
ATOM 907 C CA . PHE A 1 109 ? 3.242 16.531 22.203 1 98.56 109 PHE A CA 1
ATOM 908 C C . PHE A 1 109 ? 4.371 17.25 22.938 1 98.56 109 PHE A C 1
ATOM 910 O O . PHE A 1 109 ? 4.438 18.469 22.953 1 98.56 109 PHE A O 1
ATOM 917 N N . THR A 1 110 ? 5.219 16.5 23.609 1 98.25 110 THR A N 1
ATOM 918 C CA . THR A 1 110 ? 6.41 17.047 24.25 1 98.25 110 THR A CA 1
ATOM 919 C C . THR A 1 110 ? 7.656 16.281 23.812 1 98.25 110 THR A C 1
ATOM 921 O O . THR A 1 110 ? 7.691 15.047 23.875 1 98.25 110 THR A O 1
ATOM 924 N N . PHE A 1 111 ? 8.586 17 23.297 1 97.56 111 PHE A N 1
ATOM 925 C CA . PHE A 1 111 ? 9.875 16.438 22.906 1 97.56 111 PHE A CA 1
ATOM 926 C C . PHE A 1 111 ? 11.016 17.203 23.547 1 97.56 111 PHE A C 1
ATOM 928 O O . PHE A 1 111 ? 11.172 18.406 23.328 1 97.56 111 PHE A O 1
ATOM 935 N N . ASN A 1 112 ? 11.789 16.516 24.297 1 96.62 112 ASN A N 1
ATOM 936 C CA . ASN A 1 112 ? 12.953 17.109 24.953 1 96.62 112 ASN A CA 1
ATOM 937 C C . ASN A 1 112 ? 12.586 18.375 25.734 1 96.62 112 ASN A C 1
ATOM 939 O O . ASN A 1 112 ? 13.219 19.422 25.562 1 96.62 112 ASN A O 1
ATOM 943 N N . GLY A 1 113 ? 11.477 18.328 26.406 1 96.31 113 GLY A N 1
ATOM 944 C CA . GLY A 1 113 ? 11.055 19.406 27.297 1 96.31 113 GLY A CA 1
ATOM 945 C C . GLY A 1 113 ? 10.344 20.531 26.562 1 96.31 113 GLY A C 1
ATOM 946 O O . GLY A 1 113 ? 9.914 21.5 27.188 1 96.31 113 GLY A O 1
ATOM 947 N N . LYS A 1 114 ? 10.258 20.453 25.266 1 97.75 114 LYS A N 1
ATOM 948 C CA . LYS A 1 114 ? 9.539 21.453 24.484 1 97.75 114 LYS A CA 1
ATOM 949 C C . LYS A 1 114 ? 8.125 20.984 24.156 1 97.75 114 LYS A C 1
ATOM 951 O O . LYS A 1 114 ? 7.914 19.812 23.812 1 97.75 114 LYS A O 1
ATOM 956 N N . THR A 1 115 ? 7.207 21.906 24.312 1 98.31 115 THR A N 1
ATOM 957 C CA . THR A 1 115 ? 5.801 21.578 24.078 1 98.31 115 THR A CA 1
ATOM 958 C C . THR A 1 115 ? 5.363 22 22.688 1 98.31 115 THR A C 1
ATOM 960 O O . THR A 1 115 ? 5.645 23.109 22.25 1 98.31 115 THR A O 1
ATOM 963 N N . PHE A 1 116 ? 4.652 21.047 22.031 1 98.81 116 PHE A N 1
ATOM 964 C CA . PHE A 1 116 ? 4.184 21.234 20.672 1 98.81 116 PHE A CA 1
ATOM 965 C C . PHE A 1 116 ? 2.664 21.141 20.594 1 98.81 116 PHE A C 1
ATOM 967 O O . PHE A 1 116 ? 2.062 20.281 21.25 1 98.81 116 PHE A O 1
ATOM 974 N N . LEU A 1 117 ? 2.051 22.078 19.922 1 98.81 117 LEU A N 1
ATOM 975 C CA . LEU A 1 117 ? 0.69 21.891 19.438 1 98.81 117 LEU A CA 1
ATOM 976 C C . LEU A 1 117 ? 0.683 21.594 17.938 1 98.81 117 LEU A C 1
ATOM 978 O O . LEU A 1 117 ? 1.105 22.438 17.141 1 98.81 117 LEU A O 1
ATOM 982 N N . ILE A 1 118 ? 0.227 20.406 17.594 1 98.81 118 ILE A N 1
ATOM 983 C CA . ILE A 1 118 ? 0.385 19.906 16.234 1 98.81 118 ILE A CA 1
ATOM 984 C C . ILE A 1 118 ? -0.986 19.609 15.625 1 98.81 118 ILE A C 1
ATOM 986 O O . ILE A 1 118 ? -1.863 19.062 16.297 1 98.81 118 ILE A O 1
ATOM 990 N N . GLY A 1 119 ? -1.163 19.984 14.375 1 98.38 119 GLY A N 1
ATOM 991 C CA . GLY A 1 119 ? -2.379 19.703 13.625 1 98.38 119 GLY A CA 1
ATOM 992 C C . GLY A 1 119 ? -2.299 20.156 12.172 1 98.38 119 GLY A C 1
ATOM 993 O O . GLY A 1 119 ? -1.284 20.703 11.742 1 98.38 119 GLY A O 1
ATOM 994 N N . HIS A 1 120 ? -3.359 19.906 11.469 1 97.69 120 HIS A N 1
ATOM 995 C CA . HIS A 1 120 ? -3.383 20.344 10.078 1 97.69 120 HIS A CA 1
ATOM 996 C C . HIS A 1 120 ? -3.615 21.844 9.969 1 97.69 120 HIS A C 1
ATOM 998 O O . HIS A 1 120 ? -2.988 22.516 9.148 1 97.69 120 HIS A O 1
ATOM 1004 N N . GLY A 1 121 ? -4.582 22.375 10.766 1 95.44 121 GLY A N 1
ATOM 1005 C CA . GLY A 1 121 ? -4.785 23.812 10.82 1 95.44 121 GLY A CA 1
ATOM 1006 C C . GLY A 1 121 ? -6.07 24.266 10.148 1 95.44 121 GLY A C 1
ATOM 1007 O O . GLY A 1 121 ? -6.48 25.406 10.289 1 95.44 121 GLY A O 1
ATOM 1008 N N . ASP A 1 122 ? -6.719 23.344 9.391 1 92.5 122 ASP A N 1
ATOM 1009 C CA . ASP A 1 122 ? -7.969 23.719 8.727 1 92.5 122 ASP A CA 1
ATOM 1010 C C . ASP A 1 122 ? -9.062 24 9.75 1 92.5 122 ASP A C 1
ATOM 1012 O O . ASP A 1 122 ? -9.219 23.25 10.727 1 92.5 122 ASP A O 1
ATOM 1016 N N . GLY A 1 123 ? -9.789 25.031 9.539 1 90 123 GLY A N 1
ATOM 1017 C CA . GLY A 1 123 ? -10.922 25.359 10.391 1 90 123 GLY A CA 1
ATOM 1018 C C . GLY A 1 123 ? -10.508 25.984 11.711 1 90 123 GLY A C 1
ATOM 1019 O O . GLY A 1 123 ? -11.336 26.156 12.609 1 90 123 GLY A O 1
ATOM 1020 N N . LYS A 1 124 ? -9.219 26.234 11.836 1 91.56 124 LYS A N 1
ATOM 1021 C CA . LYS A 1 124 ? -8.742 26.859 13.07 1 91.56 124 LYS A CA 1
ATOM 1022 C C . LYS A 1 124 ? -8.633 28.375 12.906 1 91.56 124 LYS A C 1
ATOM 1024 O O . LYS A 1 124 ? -8.422 28.875 11.805 1 91.56 124 LYS A O 1
ATOM 1029 N N . GLY A 1 125 ? -8.82 29.078 13.945 1 85.19 125 GLY A N 1
ATOM 1030 C CA . GLY A 1 125 ? -8.727 30.531 13.898 1 85.19 125 GLY A CA 1
ATOM 1031 C C . GLY A 1 125 ? -10.031 31.203 13.523 1 85.19 125 GLY A C 1
ATOM 1032 O O . GLY A 1 125 ? -11.047 30.531 13.328 1 85.19 125 GLY A O 1
ATOM 1033 N N . PRO A 1 126 ? -9.93 32.438 13.477 1 85.62 126 PRO A N 1
ATOM 1034 C CA . PRO A 1 126 ? -11.148 33.156 13.133 1 85.62 126 PRO A CA 1
ATOM 1035 C C . PRO A 1 126 ? -11.445 33.125 11.633 1 85.62 126 PRO A C 1
ATOM 1037 O O . PRO A 1 126 ? -10.547 32.875 10.828 1 85.62 126 PRO A O 1
ATOM 1040 N N . GLY A 1 127 ? -12.758 33.125 11.297 1 79.5 127 GLY A N 1
ATOM 1041 C CA . GLY A 1 127 ? -13.148 33.156 9.898 1 79.5 127 GLY A CA 1
ATOM 1042 C C . GLY A 1 127 ? -13.43 31.797 9.305 1 79.5 127 GLY A C 1
ATOM 1043 O O . GLY A 1 127 ? -13.789 30.859 10.031 1 79.5 127 GLY A O 1
ATOM 1044 N N . ASP A 1 128 ? -13.445 31.719 8 1 79.12 128 ASP A N 1
ATOM 1045 C CA . ASP A 1 128 ? -13.695 30.516 7.219 1 79.12 128 ASP A CA 1
ATOM 1046 C C . ASP A 1 128 ? -14.984 29.828 7.672 1 79.12 128 ASP A C 1
ATOM 1048 O O . ASP A 1 128 ? -15.023 28.594 7.816 1 79.12 128 ASP A O 1
ATOM 1052 N N . LYS A 1 129 ? -15.906 30.625 7.961 1 84.75 129 LYS A N 1
ATOM 1053 C CA . LYS A 1 129 ? -17.172 30.094 8.453 1 84.75 129 LYS A CA 1
ATOM 1054 C C . LYS A 1 129 ? -17.812 29.156 7.441 1 84.75 129 LYS A C 1
ATOM 1056 O O . LYS A 1 129 ? -18.438 28.156 7.82 1 84.75 129 LYS A O 1
ATOM 1061 N N . GLY A 1 130 ? -17.594 29.469 6.258 1 81.44 130 GLY A N 1
ATOM 1062 C CA . GLY A 1 130 ? -18.109 28.594 5.219 1 81.44 130 GLY A CA 1
ATOM 1063 C C . GLY A 1 130 ? -17.5 27.203 5.254 1 81.44 130 GLY A C 1
ATOM 1064 O O . GLY A 1 130 ? -18.219 26.203 5.215 1 81.44 130 GLY A O 1
ATOM 1065 N N . TYR A 1 131 ? -16.234 27.156 5.332 1 84.75 131 TYR A N 1
ATOM 1066 C CA . TYR A 1 131 ? -15.555 25.875 5.398 1 84.75 131 TYR A CA 1
ATOM 1067 C C . TYR A 1 131 ? -15.945 25.109 6.66 1 84.75 131 TYR A C 1
ATOM 1069 O O . TYR A 1 131 ? -16.156 23.906 6.617 1 84.75 131 TYR A O 1
ATOM 1077 N N . LYS A 1 132 ? -16.047 25.828 7.746 1 90 132 LYS A N 1
ATOM 1078 C CA . LYS A 1 132 ? -16.391 25.188 9.016 1 90 132 LYS A CA 1
ATOM 1079 C C . LYS A 1 132 ? -17.781 24.547 8.945 1 90 132 LYS A C 1
ATOM 1081 O O . LYS A 1 132 ? -17.984 23.453 9.469 1 90 132 LYS A O 1
ATOM 1086 N N . ARG A 1 133 ? -18.641 25.203 8.281 1 89.94 133 ARG A N 1
ATOM 1087 C CA . ARG A 1 133 ? -19.984 24.656 8.094 1 89.94 133 ARG A CA 1
ATOM 1088 C C . ARG A 1 133 ? -19.953 23.438 7.172 1 89.94 133 ARG A C 1
ATOM 1090 O O . ARG A 1 133 ? -20.594 22.438 7.449 1 89.94 133 ARG A O 1
ATOM 1097 N N . MET A 1 134 ? -19.266 23.578 6.129 1 89 134 MET A N 1
ATOM 1098 C CA . MET A 1 134 ? -19.156 22.469 5.18 1 89 134 MET A CA 1
ATOM 1099 C C . MET A 1 134 ? -18.516 21.25 5.84 1 89 134 MET A C 1
ATOM 1101 O O . MET A 1 134 ? -18.984 20.125 5.648 1 89 134 MET A O 1
ATOM 1105 N N . LYS A 1 135 ? -17.5 21.531 6.574 1 90.81 135 LYS A N 1
ATOM 1106 C CA . LYS A 1 135 ? -16.828 20.453 7.289 1 90.81 135 LYS A CA 1
ATOM 1107 C C . LYS A 1 135 ? -17.797 19.703 8.211 1 90.81 135 LYS A C 1
ATOM 1109 O O . LYS A 1 135 ? -17.766 18.484 8.289 1 90.81 135 LYS A O 1
ATOM 1114 N N . LYS A 1 136 ? -18.672 20.469 8.883 1 91.81 136 LYS A N 1
ATOM 1115 C CA . LYS A 1 136 ? -19.672 19.875 9.766 1 91.81 136 LYS A CA 1
ATOM 1116 C C . LYS A 1 136 ? -20.625 18.984 8.992 1 91.81 136 LYS A C 1
ATOM 1118 O O . LYS A 1 136 ? -21.016 17.906 9.469 1 91.81 136 LYS A O 1
ATOM 1123 N N . VAL A 1 137 ? -20.938 19.391 7.852 1 92.94 137 VAL A N 1
ATOM 1124 C CA . VAL A 1 137 ? -21.844 18.625 7.004 1 92.94 137 VAL A CA 1
ATOM 1125 C C . VAL A 1 137 ? -21.156 17.359 6.508 1 92.94 137 VAL A C 1
ATOM 1127 O O . VAL A 1 137 ? -21.719 16.266 6.57 1 92.94 137 VAL A O 1
ATOM 1130 N N . PHE A 1 138 ? -19.969 17.453 6.074 1 90.81 138 PHE A N 1
ATOM 1131 C CA . PHE A 1 138 ? -19.234 16.344 5.48 1 90.81 138 PHE A CA 1
ATOM 1132 C C . PHE A 1 138 ? -18.891 15.297 6.535 1 90.81 138 PHE A C 1
ATOM 1134 O O . PHE A 1 138 ? -18.812 14.102 6.227 1 90.81 138 PHE A O 1
ATOM 1141 N N . THR A 1 139 ? -18.766 15.758 7.742 1 91.69 139 THR A N 1
ATOM 1142 C CA . THR A 1 139 ? -18.344 14.805 8.766 1 91.69 139 THR A CA 1
ATOM 1143 C C . THR A 1 139 ? -19.562 14.25 9.516 1 91.69 139 THR A C 1
ATOM 1145 O O . THR A 1 139 ? -19.422 13.375 10.367 1 91.69 139 THR A O 1
ATOM 1148 N N . ASN A 1 140 ? -20.734 14.797 9.18 1 94.44 140 ASN A N 1
ATOM 1149 C CA . ASN A 1 140 ? -21.969 14.242 9.742 1 94.44 140 ASN A CA 1
ATOM 1150 C C . ASN A 1 140 ? -22.156 12.773 9.344 1 94.44 140 ASN A C 1
ATOM 1152 O O . ASN A 1 140 ? -21.984 12.422 8.18 1 94.44 140 ASN A O 1
ATOM 1156 N N . PRO A 1 141 ? -22.438 11.922 10.367 1 94.12 141 PRO A N 1
ATOM 1157 C CA . PRO A 1 141 ? -22.562 10.492 10.078 1 94.12 141 PRO A CA 1
ATOM 1158 C C . PRO A 1 141 ? -23.562 10.195 8.961 1 94.12 141 PRO A C 1
ATOM 1160 O O . PRO A 1 141 ? -23.359 9.281 8.164 1 94.12 141 PRO A O 1
ATOM 1163 N N . PHE A 1 142 ? -24.625 10.922 8.922 1 95.94 142 PHE A N 1
ATOM 1164 C CA . PHE A 1 142 ? -25.641 10.703 7.898 1 95.94 142 PHE A CA 1
ATOM 1165 C C . PHE A 1 142 ? -25.125 11.102 6.523 1 95.94 142 PHE A C 1
ATOM 1167 O O . PHE A 1 142 ? -25.344 10.391 5.539 1 95.94 142 PHE A O 1
ATOM 1174 N N . SER A 1 143 ? -24.5 12.242 6.383 1 94.56 143 SER A N 1
ATOM 1175 C CA . SER A 1 143 ? -23.891 12.688 5.125 1 94.56 143 SER A CA 1
ATOM 1176 C C . SER A 1 143 ? -22.844 11.695 4.633 1 94.56 143 SER A C 1
ATOM 1178 O O . SER A 1 143 ? -22.812 11.352 3.449 1 94.56 143 SER A O 1
ATOM 1180 N N . LYS A 1 144 ? -22.016 11.273 5.527 1 94.19 144 LYS A N 1
ATOM 1181 C CA . LYS A 1 144 ? -21.016 10.273 5.184 1 94.19 144 LYS A CA 1
ATOM 1182 C C . LYS A 1 144 ? -21.656 8.984 4.688 1 94.19 144 LYS A C 1
ATOM 1184 O O . LYS A 1 144 ? -21.172 8.359 3.74 1 94.19 144 LYS A O 1
ATOM 1189 N N . TRP A 1 145 ? -22.734 8.633 5.406 1 94.88 145 TRP A N 1
ATOM 1190 C CA . TRP A 1 145 ? -23.484 7.438 5.016 1 94.88 145 TRP A CA 1
ATOM 1191 C C . TRP A 1 145 ? -24.031 7.582 3.602 1 94.88 145 TRP A C 1
ATOM 1193 O O . TRP A 1 145 ? -23.969 6.641 2.805 1 94.88 145 TRP A O 1
ATOM 1203 N N . LEU A 1 146 ? -24.578 8.719 3.309 1 96.19 146 LEU A N 1
ATOM 1204 C CA . LEU A 1 146 ? -25.109 8.984 1.978 1 96.19 146 LEU A CA 1
ATOM 1205 C C . LEU A 1 146 ? -24.016 8.875 0.92 1 96.19 146 LEU A C 1
ATOM 1207 O O . LEU A 1 146 ? -24.219 8.266 -0.13 1 96.19 146 LEU A O 1
ATOM 1211 N N . PHE A 1 147 ? -22.922 9.469 1.158 1 95.62 147 PHE A N 1
ATOM 1212 C CA . PHE A 1 147 ? -21.812 9.398 0.215 1 95.62 147 PHE A CA 1
ATOM 1213 C C . PHE A 1 147 ? -21.328 7.969 0.054 1 95.62 147 PHE A C 1
ATOM 1215 O O . PHE A 1 147 ? -21 7.539 -1.056 1 95.62 147 PHE A O 1
ATOM 1222 N N . ARG A 1 148 ? -2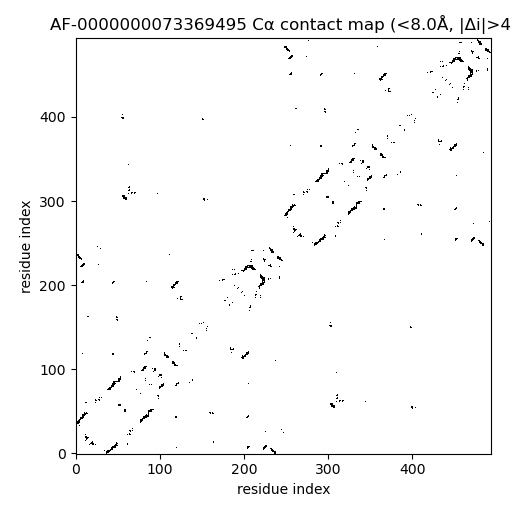1.25 7.23 1.127 1 95.5 148 ARG A N 1
ATOM 1223 C CA . ARG A 1 148 ? -20.781 5.852 1.119 1 95.5 148 ARG A CA 1
ATOM 1224 C C . ARG A 1 148 ? -21.609 4.988 0.174 1 95.5 148 ARG A C 1
ATOM 1226 O O . ARG A 1 148 ? -21.078 4.078 -0.466 1 95.5 148 ARG A O 1
ATOM 1233 N N . TRP A 1 149 ? -22.828 5.359 0.059 1 96.25 149 TRP A N 1
ATOM 1234 C CA . TRP A 1 149 ? -23.703 4.5 -0.727 1 96.25 149 TRP A CA 1
ATOM 1235 C C . TRP A 1 149 ? -23.812 4.996 -2.166 1 96.25 149 TRP A C 1
ATOM 1237 O O . TRP A 1 149 ? -24.406 4.328 -3.018 1 96.25 149 TRP A O 1
ATOM 1247 N N . LEU A 1 150 ? -23.25 6.18 -2.381 1 96.88 150 LEU A N 1
ATOM 1248 C CA . LEU A 1 150 ? -23 6.539 -3.773 1 96.88 150 LEU A CA 1
ATOM 1249 C C . LEU A 1 150 ? -21.906 5.668 -4.375 1 96.88 150 LEU A C 1
ATOM 1251 O O . LEU A 1 150 ? -20.844 5.5 -3.781 1 96.88 150 LEU A O 1
ATOM 1255 N N . HIS A 1 151 ? -22.266 5.059 -5.512 1 98 151 HIS A N 1
ATOM 1256 C CA . HIS A 1 151 ? -21.297 4.168 -6.125 1 98 151 HIS A CA 1
ATOM 1257 C C . HIS A 1 151 ? -19.953 4.871 -6.336 1 98 151 HIS A C 1
ATOM 1259 O O . HIS A 1 151 ? -19.922 5.996 -6.848 1 98 151 HIS A O 1
ATOM 1265 N N . PRO A 1 152 ? -18.859 4.254 -6.004 1 98 152 PRO A N 1
ATOM 1266 C CA . PRO A 1 152 ? -17.578 4.957 -6.008 1 98 152 PRO A CA 1
ATOM 1267 C C . PRO A 1 152 ? -17.188 5.461 -7.391 1 98 152 PRO A C 1
ATOM 1269 O O . PRO A 1 152 ? -16.516 6.492 -7.508 1 98 152 PRO A O 1
ATOM 1272 N N . ASP A 1 153 ? -17.5 4.781 -8.406 1 97.06 153 ASP A N 1
ATOM 1273 C CA . ASP A 1 153 ? -17.141 5.254 -9.742 1 97.06 153 ASP A CA 1
ATOM 1274 C C . ASP A 1 153 ? -17.781 6.609 -10.031 1 97.06 153 ASP A C 1
ATOM 1276 O O . ASP A 1 153 ? -17.297 7.363 -10.875 1 97.06 153 ASP A O 1
ATOM 1280 N N . VAL A 1 154 ? -18.859 6.914 -9.297 1 97.25 154 VAL A N 1
ATOM 1281 C CA . VAL A 1 154 ? -19.516 8.219 -9.414 1 97.25 154 VAL A CA 1
ATOM 1282 C C . VAL A 1 154 ? -19.016 9.148 -8.32 1 97.25 154 VAL A C 1
ATOM 1284 O O . VAL A 1 154 ? -18.469 10.227 -8.609 1 97.25 154 VAL A O 1
ATOM 1287 N N . GLY A 1 155 ? -19.141 8.734 -7.09 1 96.62 155 GLY A N 1
ATOM 1288 C CA . GLY A 1 155 ? -18.812 9.562 -5.941 1 96.62 155 GLY A CA 1
ATOM 1289 C C . GLY A 1 155 ? -17.344 9.977 -5.906 1 96.62 155 GLY A C 1
ATOM 1290 O O . GLY A 1 155 ? -17.031 11.164 -5.773 1 96.62 155 GLY A O 1
ATOM 1291 N N . VAL A 1 156 ? -16.469 9.031 -6.047 1 96.75 156 VAL A N 1
ATOM 1292 C CA . VAL A 1 156 ? -15.031 9.305 -5.98 1 96.75 156 VAL A CA 1
ATOM 1293 C C . VAL A 1 156 ? -14.609 10.148 -7.18 1 96.75 156 VAL A C 1
ATOM 1295 O O . VAL A 1 156 ? -13.812 11.086 -7.039 1 96.75 156 VAL A O 1
ATOM 1298 N N . SER A 1 157 ? -15.164 9.836 -8.352 1 96.56 157 SER A N 1
ATOM 1299 C CA . SER A 1 157 ? -14.844 10.617 -9.539 1 96.56 157 SER A CA 1
ATOM 1300 C C . SER A 1 157 ? -15.234 12.086 -9.352 1 96.56 157 SER A C 1
ATOM 1302 O O . SER A 1 157 ? -14.453 12.984 -9.664 1 96.56 157 SER A O 1
ATOM 1304 N N . LEU A 1 158 ? -16.391 12.32 -8.859 1 95.88 158 LEU A N 1
ATOM 1305 C CA . LEU A 1 158 ? -16.891 13.672 -8.633 1 95.88 158 LEU A CA 1
ATOM 1306 C C . LEU A 1 158 ? -16.047 14.383 -7.578 1 95.88 158 LEU A C 1
ATOM 1308 O O . LEU A 1 158 ? -15.664 15.539 -7.762 1 95.88 158 LEU A O 1
ATOM 1312 N N . ALA A 1 159 ? -15.766 13.742 -6.527 1 95.06 159 ALA A N 1
ATOM 1313 C CA . ALA A 1 159 ? -15 14.328 -5.434 1 95.06 159 ALA A CA 1
ATOM 1314 C C . ALA A 1 159 ? -13.586 14.688 -5.883 1 95.06 159 ALA A C 1
ATOM 1316 O O . ALA A 1 159 ? -13.062 15.75 -5.527 1 95.06 159 ALA A O 1
ATOM 1317 N N . GLN A 1 160 ? -12.984 13.773 -6.633 1 94.69 160 GLN A N 1
ATOM 1318 C CA . GLN A 1 160 ? -11.648 14.031 -7.148 1 94.69 160 GLN A CA 1
ATOM 1319 C C . GLN A 1 160 ? -11.648 15.227 -8.094 1 94.69 160 GLN A C 1
ATOM 1321 O O . GLN A 1 160 ? -10.742 16.062 -8.047 1 94.69 160 GLN A O 1
ATOM 1326 N N . TYR A 1 161 ? -12.625 15.312 -8.922 1 94.25 161 TYR A N 1
ATOM 1327 C CA . TYR A 1 161 ? -12.75 16.453 -9.828 1 94.25 161 TYR A CA 1
ATOM 1328 C C . TYR A 1 161 ? -12.859 17.75 -9.055 1 94.25 161 TYR A C 1
ATOM 1330 O O . TYR A 1 161 ? -12.148 18.719 -9.352 1 94.25 161 TYR A O 1
ATOM 1338 N N . LEU A 1 162 ? -13.68 17.7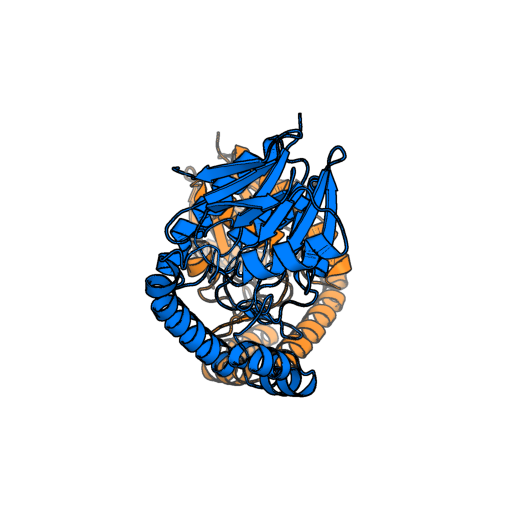81 -8.062 1 91.88 162 LEU A N 1
ATOM 1339 C CA . LEU A 1 162 ? -13.898 18.984 -7.258 1 91.88 162 LEU A CA 1
ATOM 1340 C C . LEU A 1 162 ? -12.656 19.328 -6.449 1 91.88 162 LEU A C 1
ATOM 1342 O O . LEU A 1 162 ? -12.344 20.516 -6.258 1 91.88 162 LEU A O 1
ATOM 1346 N N . SER A 1 163 ? -11.977 18.281 -5.957 1 91.62 163 SER A N 1
ATOM 1347 C CA . SER A 1 163 ? -10.766 18.5 -5.172 1 91.62 163 SER A CA 1
ATOM 1348 C C . SER A 1 163 ? -9.672 19.156 -6.004 1 91.62 163 SER A C 1
ATOM 1350 O O . SER A 1 163 ? -9.062 20.141 -5.574 1 91.62 163 SER A O 1
ATOM 1352 N N . VAL A 1 164 ? -9.438 18.656 -7.164 1 90.12 164 VAL A N 1
ATOM 1353 C CA . VAL A 1 164 ? -8.406 19.188 -8.055 1 90.12 164 VAL A CA 1
ATOM 1354 C C . VAL A 1 164 ? -8.734 20.625 -8.438 1 90.12 164 VAL A C 1
ATOM 1356 O O . VAL A 1 164 ? -7.867 21.5 -8.422 1 90.12 164 VAL A O 1
ATOM 1359 N N . LYS A 1 165 ? -9.953 20.859 -8.734 1 86.25 165 LYS A N 1
ATOM 1360 C CA . LYS A 1 165 ? -10.391 22.203 -9.117 1 86.25 165 LYS A CA 1
ATOM 1361 C C . LYS A 1 165 ? -10.172 23.203 -7.984 1 86.25 165 LYS A C 1
ATOM 1363 O O . LYS A 1 165 ? -9.695 24.312 -8.211 1 86.25 165 LYS A O 1
ATOM 1368 N N . ASN A 1 166 ? -10.422 22.812 -6.863 1 81.19 166 ASN A N 1
ATOM 1369 C CA . ASN A 1 166 ? -10.266 23.672 -5.699 1 81.19 166 ASN A CA 1
ATOM 1370 C C . ASN A 1 166 ? -8.797 23.969 -5.414 1 81.19 166 ASN A C 1
ATOM 1372 O O . ASN A 1 166 ? -8.438 25.094 -5.059 1 81.19 166 ASN A O 1
ATOM 1376 N N . LYS A 1 167 ? -7.957 22.984 -5.488 1 76 167 LYS A N 1
ATOM 1377 C CA . LYS A 1 167 ? -6.527 23.172 -5.234 1 76 167 LYS A CA 1
ATOM 1378 C C . LYS A 1 167 ? -5.902 24.094 -6.273 1 76 167 LYS A C 1
ATOM 1380 O O . LYS A 1 167 ? -5.055 24.922 -5.941 1 76 167 LYS A O 1
ATOM 1385 N N . LEU A 1 168 ? -6.277 23.812 -7.492 1 70.12 168 LEU A N 1
ATOM 1386 C CA . LEU A 1 168 ? -5.77 24.656 -8.57 1 70.12 168 LEU A CA 1
ATOM 1387 C C . LEU A 1 168 ? -6.16 26.109 -8.344 1 70.12 168 LEU A C 1
ATOM 1389 O O . LEU A 1 168 ? -5.359 27.016 -8.594 1 70.12 168 LEU A O 1
ATOM 1393 N N . ILE A 1 169 ? -7.254 26.297 -7.758 1 61.75 169 ILE A N 1
ATOM 1394 C CA . ILE A 1 169 ? -7.738 27.641 -7.492 1 61.75 169 ILE A CA 1
ATOM 1395 C C . ILE A 1 169 ? -7.023 28.219 -6.27 1 61.75 169 ILE A C 1
ATOM 1397 O O . ILE A 1 169 ? -6.555 29.359 -6.293 1 61.75 169 ILE A O 1
ATOM 1401 N N . SER A 1 170 ? -6.879 27.406 -5.277 1 60.03 170 SER A N 1
ATOM 1402 C CA . SER A 1 170 ? -6.281 27.859 -4.023 1 60.03 170 SER A CA 1
ATOM 1403 C C . SER A 1 170 ? -4.777 28.047 -4.164 1 60.03 1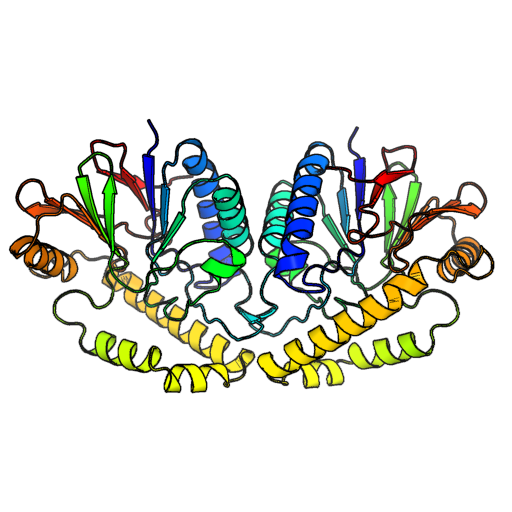70 SER A C 1
ATOM 1405 O O . SER A 1 170 ? -4.184 28.906 -3.498 1 60.03 170 SER A O 1
ATOM 1407 N N . GLY A 1 171 ? -4.102 27.203 -4.945 1 57.34 171 GLY A N 1
ATOM 1408 C CA . GLY A 1 171 ? -2.658 27.281 -5.113 1 57.34 171 GLY A CA 1
ATOM 1409 C C . GLY A 1 171 ? -2.158 28.672 -5.402 1 57.34 171 GLY A C 1
ATOM 1410 O O . GLY A 1 171 ? -1.203 29.141 -4.777 1 57.34 171 GLY A O 1
ATOM 1411 N N . ASP A 1 172 ? -2.822 29.328 -6.184 1 56.91 172 ASP A N 1
ATOM 1412 C CA . ASP A 1 172 ? -2.393 30.672 -6.535 1 56.91 172 ASP A CA 1
ATOM 1413 C C . ASP A 1 172 ? -2.654 31.656 -5.395 1 56.91 172 ASP A C 1
ATOM 1415 O O . ASP A 1 172 ? -1.836 32.531 -5.121 1 56.91 172 ASP A O 1
ATOM 1419 N N . GLU A 1 173 ? -3.691 31.5 -4.695 1 53.81 173 GLU A N 1
ATOM 1420 C CA . GLU A 1 173 ? -4.066 32.438 -3.637 1 53.81 173 GLU A CA 1
ATOM 1421 C C . GLU A 1 173 ? -3.316 32.125 -2.344 1 53.81 173 GLU A C 1
ATOM 1423 O O . GLU A 1 173 ? -3.057 33.031 -1.544 1 53.81 173 GLU A O 1
ATOM 1428 N N . ASP A 1 174 ? -2.926 30.859 -2.242 1 60.38 174 ASP A N 1
ATOM 1429 C CA . ASP A 1 174 ? -2.334 30.422 -0.982 1 60.38 174 ASP A CA 1
ATOM 1430 C C . ASP A 1 174 ? -0.852 30.781 -0.917 1 60.38 174 ASP A C 1
ATOM 1432 O O . ASP A 1 174 ? -0.219 30.641 0.131 1 60.38 174 ASP A O 1
ATOM 1436 N N . ILE A 1 175 ? -0.443 31.453 -1.912 1 65.38 175 ILE A N 1
ATOM 1437 C CA . ILE A 1 175 ? 0.99 31.719 -1.98 1 65.38 175 ILE A CA 1
ATOM 1438 C C . ILE A 1 175 ? 1.29 33.094 -1.383 1 65.38 175 ILE A C 1
ATOM 1440 O O . ILE A 1 175 ? 2.453 33.438 -1.163 1 65.38 175 ILE A O 1
ATOM 1444 N N . LYS A 1 176 ? 0.246 33.719 -0.801 1 77.06 176 LYS A N 1
ATOM 1445 C CA . LYS A 1 176 ? 0.576 35.062 -0.316 1 77.06 176 LYS A CA 1
ATOM 1446 C C . LYS A 1 176 ? 0.449 35.156 1.203 1 77.06 176 LYS A C 1
ATOM 1448 O O . LYS A 1 176 ? -0.546 34.688 1.772 1 77.06 176 LYS A O 1
ATOM 1453 N N . PHE A 1 177 ? 1.528 35.562 1.869 1 81.75 177 PHE A N 1
ATOM 1454 C CA . PHE A 1 177 ? 1.466 35.844 3.295 1 81.75 177 PHE A CA 1
ATOM 1455 C C . PHE A 1 177 ? 0.539 37.031 3.557 1 81.75 177 PHE A C 1
ATOM 1457 O O . PHE A 1 177 ? 0.721 38.125 2.986 1 81.75 177 PHE A O 1
ATOM 1464 N N . LEU A 1 178 ? -0.433 36.938 4.383 1 81.38 178 LEU A N 1
ATOM 1465 C CA . LEU A 1 178 ? -1.491 37.938 4.559 1 81.38 178 LEU A CA 1
ATOM 1466 C C . LEU A 1 178 ? -1.105 38.969 5.621 1 81.38 178 LEU A C 1
ATOM 1468 O O . LEU A 1 178 ? -1.826 39.938 5.836 1 81.38 178 LEU A O 1
ATOM 1472 N N . GLY A 1 179 ? 0.05 38.688 6.238 1 82.25 179 GLY A N 1
ATOM 1473 C CA . GLY A 1 179 ? 0.424 39.531 7.383 1 82.25 179 GLY A CA 1
ATOM 1474 C C . GLY A 1 179 ? 0.053 38.875 8.711 1 82.25 179 GLY A C 1
ATOM 1475 O O . GLY A 1 179 ? -0.903 38.125 8.789 1 82.25 179 GLY A O 1
ATOM 1476 N N . GLU A 1 180 ? 0.745 39.125 9.672 1 82.31 180 GLU A N 1
ATOM 1477 C CA . GLU A 1 180 ? 0.587 38.5 10.977 1 82.31 180 GLU A CA 1
ATOM 1478 C C . GLU A 1 180 ? -0.81 38.75 11.539 1 82.31 180 GLU A C 1
ATOM 1480 O O . GLU A 1 180 ? -1.343 37.938 12.281 1 82.31 180 GLU A O 1
ATOM 1485 N N . GLU A 1 181 ? -1.371 39.844 11.172 1 83.5 181 GLU A N 1
ATOM 1486 C CA . GLU A 1 181 ? -2.674 40.219 11.719 1 83.5 181 GLU A CA 1
ATOM 1487 C C . GLU A 1 181 ? -3.807 39.594 10.914 1 83.5 181 GLU A C 1
ATOM 1489 O O . GLU A 1 181 ? -4.961 39.594 11.352 1 83.5 181 GLU A O 1
ATOM 1494 N N . LYS A 1 182 ? -3.375 38.969 9.859 1 86.06 182 LYS A N 1
ATOM 1495 C CA . LYS A 1 182 ? -4.426 38.438 8.992 1 86.06 182 LYS A CA 1
ATOM 1496 C C . LYS A 1 182 ? -4.281 36.938 8.805 1 86.06 182 LYS A C 1
ATOM 1498 O O . LYS A 1 182 ? -5.191 36.281 8.305 1 86.06 182 LYS A O 1
ATOM 1503 N N . GLU A 1 183 ? -3.234 36.438 9.297 1 89.12 183 GLU A N 1
ATOM 1504 C CA . GLU A 1 183 ? -3.062 35 9.227 1 89.12 183 GLU A CA 1
ATOM 1505 C C . GLU A 1 183 ? -3.83 34.281 10.344 1 89.12 183 GLU A C 1
ATOM 1507 O O . GLU A 1 183 ? -3.451 34.375 11.516 1 89.12 183 GLU A O 1
ATOM 1512 N N . TRP A 1 184 ? -4.805 33.562 9.961 1 90.19 184 TRP A N 1
ATOM 1513 C CA . TRP A 1 184 ? -5.75 33.031 10.93 1 90.19 184 TRP A CA 1
ATOM 1514 C C . TRP A 1 184 ? -5.066 32.031 11.859 1 90.19 184 TRP A C 1
ATOM 1516 O O . TRP A 1 184 ? -5.422 31.906 13.031 1 90.19 184 TRP A O 1
ATOM 1526 N N . LEU A 1 185 ? -4.066 31.297 11.344 1 94.06 185 LEU A N 1
ATOM 1527 C CA . LEU A 1 185 ? -3.398 30.312 12.18 1 94.06 185 LEU A CA 1
ATOM 1528 C C . LEU A 1 185 ? -2.459 31 13.172 1 94.06 185 LEU A C 1
ATOM 1530 O O . LEU A 1 185 ? -2.238 30.484 14.273 1 94.06 185 LEU A O 1
ATOM 1534 N N . ILE A 1 186 ? -1.914 32.125 12.797 1 95.19 186 ILE A N 1
ATOM 1535 C CA . ILE A 1 186 ? -1.105 32.906 13.727 1 95.19 186 ILE A CA 1
ATOM 1536 C C . ILE A 1 186 ? -1.988 33.438 14.844 1 95.19 186 ILE A C 1
ATOM 1538 O O . ILE A 1 186 ? -1.634 33.375 16.031 1 95.19 186 ILE A O 1
ATOM 1542 N N . LEU A 1 187 ? -3.123 33.969 14.445 1 95.19 187 LEU A N 1
ATOM 1543 C CA . LEU A 1 187 ? -4.074 34.469 15.43 1 95.19 187 LEU A CA 1
ATOM 1544 C C . LEU A 1 187 ? -4.527 33.344 16.359 1 95.19 187 LEU A C 1
ATOM 1546 O O . LEU A 1 187 ? -4.684 33.562 17.562 1 95.19 187 LEU A O 1
ATOM 1550 N N . TYR A 1 188 ? -4.746 32.219 15.797 1 96 188 TYR A N 1
ATOM 1551 C CA . TYR A 1 188 ? -5.129 31.062 16.578 1 96 188 TYR A CA 1
ATOM 1552 C C . TYR A 1 188 ? -4.051 30.719 17.594 1 96 188 TYR A C 1
ATOM 1554 O O . TYR A 1 188 ? -4.352 30.484 18.781 1 96 188 TYR A O 1
ATOM 1562 N N . ALA A 1 189 ? -2.834 30.656 17.203 1 97.19 189 ALA A N 1
ATOM 1563 C CA . ALA A 1 189 ? -1.712 30.344 18.078 1 97.19 189 ALA A CA 1
ATOM 1564 C C . ALA A 1 189 ? -1.614 31.344 19.234 1 97.19 189 ALA A C 1
ATOM 1566 O O . ALA A 1 189 ? -1.447 30.953 20.391 1 97.19 189 ALA A O 1
ATOM 1567 N N . LYS A 1 190 ? -1.751 32.594 18.906 1 96.81 190 LYS A N 1
ATOM 1568 C CA . LYS A 1 190 ? -1.675 33.656 19.922 1 96.81 190 LYS A CA 1
ATOM 1569 C C . LYS A 1 190 ? -2.787 33.5 20.953 1 96.81 190 LYS A C 1
ATOM 1571 O O . LYS A 1 190 ? -2.559 33.688 22.141 1 96.81 190 LYS A O 1
ATOM 1576 N N . ARG A 1 191 ? -3.932 33.156 20.438 1 96.25 191 ARG A N 1
ATOM 1577 C CA . ARG A 1 191 ? -5.051 32.938 21.359 1 96.25 191 ARG A CA 1
ATOM 1578 C C . ARG A 1 191 ? -4.781 31.766 22.281 1 96.25 191 ARG A C 1
ATOM 1580 O O . ARG A 1 191 ? -5.086 31.828 23.469 1 96.25 191 ARG A O 1
ATOM 1587 N N . LYS A 1 192 ? -4.246 30.688 21.75 1 97.12 192 LYS A N 1
ATOM 1588 C CA . LYS A 1 192 ? -3.932 29.516 22.547 1 97.12 192 LYS A CA 1
ATOM 1589 C C . LYS A 1 192 ? -2.908 29.844 23.641 1 97.12 192 LYS A C 1
ATOM 1591 O O . LYS A 1 192 ? -2.967 29.297 24.734 1 97.12 192 LYS A O 1
ATOM 1596 N N . LEU A 1 193 ? -2.02 30.75 23.312 1 97.44 193 LEU A N 1
ATOM 1597 C CA . LEU A 1 193 ? -0.938 31.109 24.219 1 97.44 193 LEU A CA 1
ATOM 1598 C C . LEU A 1 193 ? -1.473 31.859 25.438 1 97.44 193 LEU A C 1
ATOM 1600 O O . LEU A 1 193 ? -0.785 31.969 26.453 1 97.44 193 LEU A O 1
ATOM 1604 N N . GLU A 1 194 ? -2.664 32.344 25.328 1 97.12 194 GLU A N 1
ATOM 1605 C CA . GLU A 1 194 ? -3.279 33.031 26.453 1 97.12 194 GLU A CA 1
ATOM 1606 C C . GLU A 1 194 ? -3.598 32.062 27.578 1 97.12 194 GLU A C 1
ATOM 1608 O O . GLU A 1 194 ? -3.67 32.469 28.75 1 97.12 194 GLU A O 1
ATOM 1613 N N . THR A 1 195 ? -3.789 30.859 27.281 1 96.44 195 THR A N 1
ATOM 1614 C CA . THR A 1 195 ? -4.246 29.891 28.281 1 96.44 195 THR A CA 1
ATOM 1615 C C . THR A 1 195 ? -3.146 28.891 28.609 1 96.44 195 THR A C 1
ATOM 1617 O O . THR A 1 195 ? -3.111 28.344 29.703 1 96.44 195 THR A O 1
ATOM 1620 N N . LYS A 1 196 ? -2.268 28.688 27.672 1 97.19 196 LYS A N 1
ATOM 1621 C CA . LYS A 1 196 ? -1.22 27.688 27.859 1 97.19 196 LYS A CA 1
ATOM 1622 C C . LYS A 1 196 ? -0.01 28 26.984 1 97.19 196 LYS A C 1
ATOM 1624 O O . LYS A 1 196 ? -0.16 28.422 25.828 1 97.19 196 LYS A O 1
ATOM 1629 N N . HIS A 1 197 ? 1.14 27.719 27.578 1 98.06 197 HIS A N 1
ATOM 1630 C CA . HIS A 1 197 ? 2.359 27.953 26.812 1 98.06 197 HIS A CA 1
ATOM 1631 C C . HIS A 1 197 ? 2.666 26.781 25.891 1 98.06 197 HIS A C 1
ATOM 1633 O O . HIS A 1 197 ? 2.541 25.625 26.281 1 98.06 197 HIS A O 1
ATOM 1639 N N . TYR A 1 198 ? 3.07 27.047 24.688 1 98.56 198 TYR A N 1
ATOM 1640 C CA . TYR A 1 198 ? 3.625 26.125 23.703 1 98.56 198 TYR A CA 1
ATOM 1641 C C . TYR A 1 198 ? 4.91 26.688 23.094 1 98.56 198 TYR A C 1
ATOM 1643 O O . TYR A 1 198 ? 5 27.875 22.812 1 98.56 198 TYR A O 1
ATOM 1651 N N . ASN A 1 199 ? 5.898 25.828 22.984 1 98.69 199 ASN A N 1
ATOM 1652 C CA . ASN A 1 199 ? 7.121 26.25 22.312 1 98.69 199 ASN A CA 1
ATOM 1653 C C . ASN A 1 199 ? 6.926 26.328 20.797 1 98.69 199 ASN A C 1
ATOM 1655 O O . ASN A 1 199 ? 7.473 27.234 20.156 1 98.69 199 ASN A O 1
ATOM 1659 N N . TYR A 1 200 ? 6.145 25.375 20.266 1 98.81 200 TYR A N 1
ATOM 1660 C CA . TYR A 1 200 ? 5.953 25.312 18.812 1 98.81 200 TYR A CA 1
ATOM 1661 C C . TYR A 1 200 ? 4.5 25.016 18.469 1 98.81 200 TYR A C 1
ATOM 1663 O O . TYR A 1 200 ? 3.881 24.141 19.078 1 98.81 200 TYR A O 1
ATOM 1671 N N . PHE A 1 201 ? 3.969 25.812 17.531 1 98.69 201 PHE A N 1
ATOM 1672 C CA . PHE A 1 201 ? 2.75 25.5 16.797 1 98.69 201 PHE A CA 1
ATOM 1673 C C . PHE A 1 201 ? 3.074 25.016 15.391 1 98.69 201 PHE A C 1
ATOM 1675 O O . PHE A 1 201 ? 3.531 25.781 14.547 1 98.69 201 PHE A O 1
ATOM 1682 N N . ILE A 1 202 ? 2.836 23.719 15.117 1 98.88 202 ILE A N 1
ATOM 1683 C CA . ILE A 1 202 ? 3.189 23.156 13.82 1 98.88 202 ILE A CA 1
ATOM 1684 C C . ILE A 1 202 ? 1.919 22.828 13.039 1 98.88 202 ILE A C 1
ATOM 1686 O O . ILE A 1 202 ? 1.126 21.984 13.469 1 98.88 202 ILE A O 1
ATOM 1690 N N . PHE A 1 203 ? 1.756 23.5 11.898 1 98.38 203 PHE A N 1
ATOM 1691 C CA . PHE A 1 203 ? 0.548 23.312 11.102 1 98.38 203 PHE A CA 1
ATOM 1692 C C . PHE A 1 203 ? 0.892 23.188 9.625 1 98.38 203 PHE A C 1
ATOM 1694 O O . PHE A 1 203 ? 2.021 23.469 9.219 1 98.38 203 PHE A O 1
ATOM 1701 N N . GLY A 1 204 ? -0.012 22.672 8.859 1 96.75 204 GLY A N 1
ATOM 1702 C CA . GLY A 1 204 ? -0.038 22.719 7.41 1 96.75 204 GLY A CA 1
ATOM 1703 C C . GLY A 1 204 ? -1.159 23.578 6.859 1 96.75 204 GLY A C 1
ATOM 1704 O O . GLY A 1 204 ? -1.353 24.703 7.305 1 96.75 204 GLY A O 1
ATOM 1705 N N . HIS A 1 205 ? -1.779 23.25 5.824 1 93.56 205 HIS A N 1
ATOM 1706 C CA . HIS A 1 205 ? -3.016 23.797 5.285 1 93.56 205 HIS A CA 1
ATOM 1707 C C . HIS A 1 205 ? -2.74 25.047 4.453 1 93.56 205 HIS A C 1
ATOM 1709 O O . HIS A 1 205 ? -3.324 25.234 3.383 1 93.56 205 HIS A O 1
ATOM 1715 N N . ARG A 1 206 ? -1.87 25.922 4.859 1 92.06 206 ARG A N 1
ATOM 1716 C CA . ARG A 1 206 ? -1.636 27.203 4.203 1 92.06 206 ARG A CA 1
ATOM 1717 C C . ARG A 1 206 ? -0.748 27.031 2.975 1 92.06 206 ARG A C 1
ATOM 1719 O O . ARG A 1 206 ? -0.67 27.922 2.131 1 92.06 206 ARG A O 1
ATOM 1726 N N . HIS A 1 207 ? -0.012 26.016 2.861 1 93.44 207 HIS A N 1
ATOM 1727 C CA . HIS A 1 207 ? 0.879 25.672 1.761 1 93.44 207 HIS A CA 1
ATOM 1728 C C . HIS A 1 207 ? 2.045 26.641 1.662 1 93.44 207 HIS A C 1
ATOM 1730 O O . HIS A 1 207 ? 2.746 26.688 0.649 1 93.44 207 HIS A O 1
ATOM 1736 N N . LEU A 1 208 ? 2.227 27.5 2.588 1 93.88 208 LEU A N 1
ATOM 1737 C CA . LEU A 1 208 ? 3.311 28.484 2.625 1 93.88 208 LEU A CA 1
ATOM 1738 C C . LEU A 1 208 ? 4.234 28.219 3.811 1 93.88 208 LEU A C 1
ATOM 1740 O O . LEU A 1 208 ? 3.85 28.422 4.961 1 93.88 208 LEU A O 1
ATOM 1744 N N . PRO A 1 209 ? 5.48 27.781 3.445 1 96.81 209 PRO A N 1
ATOM 1745 C CA . PRO A 1 209 ? 6.402 27.547 4.559 1 96.81 209 PRO A CA 1
ATOM 1746 C C . PRO A 1 209 ? 6.812 28.828 5.27 1 96.81 209 PRO A C 1
ATOM 1748 O O . PRO A 1 209 ? 7.184 29.812 4.617 1 96.81 209 PRO A O 1
ATOM 1751 N N . MET A 1 210 ? 6.75 28.891 6.586 1 96.25 210 MET A N 1
ATOM 1752 C CA . MET A 1 210 ? 7.176 30.062 7.348 1 96.25 210 MET A CA 1
ATOM 1753 C C . MET A 1 210 ? 7.348 29.719 8.82 1 96.25 210 MET A C 1
ATOM 1755 O O . MET A 1 210 ? 6.73 28.781 9.32 1 96.25 210 MET A O 1
ATOM 1759 N N . ILE A 1 211 ? 8.195 30.391 9.508 1 97.31 211 ILE A N 1
ATOM 1760 C CA . ILE A 1 211 ? 8.359 30.406 10.953 1 97.31 211 ILE A CA 1
ATOM 1761 C C . ILE A 1 211 ? 8.211 31.828 11.477 1 97.31 211 ILE A C 1
ATOM 1763 O O . ILE A 1 211 ? 8.883 32.75 11.008 1 97.31 211 ILE A O 1
ATOM 1767 N N . ARG A 1 212 ? 7.316 32 12.398 1 96.94 212 ARG A N 1
ATOM 1768 C CA . ARG A 1 212 ? 7.07 33.312 12.953 1 96.94 212 ARG A CA 1
ATOM 1769 C C . ARG A 1 212 ? 6.984 33.281 14.477 1 96.94 212 ARG A C 1
ATOM 1771 O O . ARG A 1 212 ? 6.379 32.375 15.039 1 96.94 212 ARG A O 1
ATOM 1778 N N . PRO A 1 213 ? 7.637 34.25 15.086 1 96.94 213 PRO A N 1
ATOM 1779 C CA . PRO A 1 213 ? 7.414 34.312 16.531 1 96.94 213 PRO A CA 1
ATOM 1780 C C . PRO A 1 213 ? 5.984 34.75 16.875 1 96.94 213 PRO A C 1
ATOM 1782 O O . PRO A 1 213 ? 5.434 35.656 16.266 1 96.94 213 PRO A O 1
ATOM 1785 N N . VAL A 1 214 ? 5.387 34.094 17.844 1 97.12 214 VAL A N 1
ATOM 1786 C CA . VAL A 1 214 ? 4.02 34.406 18.219 1 97.12 214 VAL A CA 1
ATOM 1787 C C . VAL A 1 214 ? 3.953 34.719 19.703 1 97.12 214 VAL A C 1
ATOM 1789 O O . VAL A 1 214 ? 2.885 35.062 20.234 1 97.12 214 VAL A O 1
ATOM 1792 N N . GLY A 1 215 ? 5 34.625 20.406 1 95.38 215 GLY A N 1
ATOM 1793 C CA . GLY A 1 215 ? 5.156 34.906 21.828 1 95.38 215 GLY A CA 1
ATOM 1794 C C . GLY A 1 215 ? 6.574 34.688 22.328 1 95.38 215 GLY A C 1
ATOM 1795 O O . GLY A 1 215 ? 7.492 34.469 21.516 1 95.38 215 GLY A O 1
ATOM 1796 N N . GLU A 1 216 ? 6.773 34.875 23.656 1 94.69 216 GLU A N 1
ATOM 1797 C CA . GLU A 1 216 ? 8.086 34.625 24.234 1 94.69 216 GLU A CA 1
ATOM 1798 C C . GLU A 1 216 ? 8.438 33.125 24.172 1 94.69 216 GLU A C 1
ATOM 1800 O O . GLU A 1 216 ? 7.809 32.312 24.844 1 94.69 216 GLU A O 1
ATOM 1805 N N . ASN A 1 217 ? 9.383 32.781 23.438 1 96.19 217 ASN A N 1
ATOM 1806 C CA . ASN A 1 217 ? 9.836 31.391 23.281 1 96.19 217 ASN A CA 1
ATOM 1807 C C . ASN A 1 217 ? 8.758 30.516 22.656 1 96.19 217 ASN A C 1
ATOM 1809 O O . ASN A 1 217 ? 8.547 29.375 23.094 1 96.19 217 ASN A O 1
ATOM 1813 N N . SER A 1 218 ? 7.953 31.094 21.812 1 98.25 218 SER A N 1
ATOM 1814 C CA . SER A 1 218 ? 6.879 30.406 21.094 1 98.25 218 SER A CA 1
ATOM 1815 C C . SER A 1 218 ? 6.891 30.75 19.609 1 98.25 218 SER A C 1
ATOM 1817 O O . SER A 1 218 ? 6.902 31.938 19.25 1 98.25 218 SER A O 1
ATOM 1819 N N . GLU A 1 219 ? 6.93 29.734 18.75 1 98.44 219 GLU A N 1
ATOM 1820 C CA . GLU A 1 219 ? 6.973 29.953 17.312 1 98.44 219 GLU A CA 1
ATOM 1821 C C . GLU A 1 219 ? 5.828 29.219 16.609 1 98.44 219 GLU A C 1
ATOM 1823 O O . GLU A 1 219 ? 5.461 28.109 17 1 98.44 219 GLU A O 1
ATOM 1828 N N . TYR A 1 220 ? 5.27 29.953 15.633 1 98 220 TYR A N 1
ATOM 1829 C CA . TYR A 1 220 ? 4.355 29.359 14.672 1 98 220 TYR A CA 1
ATOM 1830 C C . TYR A 1 220 ? 5.109 28.875 13.438 1 98 220 TYR A C 1
ATOM 1832 O O . TYR A 1 220 ? 5.926 29.609 12.867 1 98 220 TYR A O 1
ATOM 1840 N N . VAL A 1 221 ? 4.852 27.625 13.07 1 98.44 221 VAL A N 1
ATOM 1841 C CA . VAL A 1 221 ? 5.488 27.031 11.898 1 98.44 221 VAL A CA 1
ATOM 1842 C C . VAL A 1 221 ? 4.422 26.531 10.93 1 98.44 221 VAL A C 1
ATOM 1844 O O . VAL A 1 221 ? 3.539 25.766 11.32 1 98.44 221 VAL A O 1
ATOM 1847 N N . ASN A 1 222 ? 4.445 27 9.727 1 97.94 222 ASN A N 1
ATOM 1848 C CA . ASN A 1 222 ? 3.756 26.328 8.625 1 97.94 222 ASN A CA 1
ATOM 1849 C C . ASN A 1 222 ? 4.727 25.516 7.766 1 97.94 222 ASN A C 1
ATOM 1851 O O . ASN A 1 222 ? 5.738 26.047 7.305 1 97.94 222 ASN A O 1
ATOM 1855 N N . LEU A 1 223 ? 4.355 24.328 7.477 1 98.44 223 LEU A N 1
ATOM 1856 C CA . LEU A 1 223 ? 5.293 23.359 6.914 1 98.44 223 LEU A CA 1
ATOM 1857 C C . LEU A 1 223 ? 5.449 23.578 5.41 1 98.44 223 LEU A C 1
ATOM 1859 O O . LEU A 1 223 ? 6.383 23.047 4.801 1 98.44 223 LEU A O 1
ATOM 1863 N N . GLY A 1 224 ? 4.57 24.344 4.777 1 96.88 224 GLY A N 1
ATOM 1864 C CA . GLY A 1 224 ? 4.551 24.438 3.328 1 96.88 224 GLY A CA 1
ATOM 1865 C C . GLY A 1 224 ? 3.82 23.281 2.666 1 96.88 224 GLY A C 1
ATOM 1866 O O . GLY A 1 224 ? 2.711 22.922 3.068 1 96.88 224 GLY A O 1
ATOM 1867 N N . ASP A 1 225 ? 4.43 22.828 1.544 1 96.38 225 ASP A N 1
ATOM 1868 C CA . ASP A 1 225 ? 3.75 21.75 0.823 1 96.38 225 ASP A CA 1
ATOM 1869 C C . ASP A 1 225 ? 4.746 20.906 0.025 1 96.38 225 ASP A C 1
ATOM 1871 O O . ASP A 1 225 ? 5.949 21.188 0.046 1 96.38 225 ASP A O 1
ATOM 1875 N N . TRP A 1 226 ? 4.23 19.859 -0.536 1 96.56 226 TRP A N 1
ATOM 1876 C CA . TRP A 1 226 ? 5.004 19 -1.422 1 96.56 226 TRP A CA 1
ATOM 1877 C C . TRP A 1 226 ? 4.48 19.078 -2.852 1 96.56 226 TRP A C 1
ATOM 1879 O O . TRP A 1 226 ? 4.348 18.047 -3.525 1 96.56 226 TRP A O 1
ATOM 1889 N N . ILE A 1 227 ? 4.09 20.203 -3.215 1 93.81 227 ILE A N 1
ATOM 1890 C CA . ILE A 1 227 ? 3.631 20.5 -4.566 1 93.81 227 ILE A CA 1
ATOM 1891 C C . ILE A 1 227 ? 4.613 21.453 -5.254 1 93.81 227 ILE A C 1
ATOM 1893 O O . ILE A 1 227 ? 5.168 21.125 -6.305 1 93.81 227 ILE A O 1
ATOM 1897 N N . GLY A 1 228 ? 4.832 22.594 -4.609 1 91.69 228 GLY A N 1
ATOM 1898 C CA . GLY A 1 228 ? 5.715 23.594 -5.184 1 91.69 228 GLY A CA 1
ATOM 1899 C C . GLY A 1 228 ? 6.969 23.828 -4.363 1 91.69 228 GLY A C 1
ATOM 1900 O O . GLY A 1 228 ? 8.062 23.969 -4.918 1 91.69 228 GLY A O 1
ATOM 1901 N N . TYR A 1 229 ? 6.875 23.734 -3.057 1 94.5 229 TYR A N 1
ATOM 1902 C CA . TYR A 1 229 ? 7.973 24.125 -2.176 1 94.5 229 TYR A CA 1
ATOM 1903 C C . TYR A 1 229 ? 8.82 22.922 -1.801 1 94.5 229 TYR A C 1
ATOM 1905 O O . TYR A 1 229 ? 10.031 23.031 -1.626 1 94.5 229 TYR A O 1
ATOM 1913 N N . PHE A 1 230 ? 8.195 21.734 -1.639 1 97.69 230 PHE A N 1
ATOM 1914 C CA . PHE A 1 230 ? 8.844 20.5 -1.187 1 97.69 230 PHE A CA 1
ATOM 1915 C C . PHE A 1 230 ? 9.578 20.734 0.132 1 97.69 230 PHE A C 1
ATOM 1917 O O . PHE A 1 230 ? 10.75 20.406 0.262 1 97.69 230 PHE A O 1
ATOM 1924 N N . THR A 1 231 ? 8.82 21.312 1.083 1 98.5 231 THR A N 1
ATOM 1925 C CA . THR A 1 231 ? 9.414 21.641 2.371 1 98.5 231 THR A CA 1
ATOM 1926 C C . THR A 1 231 ? 8.945 20.672 3.453 1 98.5 231 THR A C 1
ATOM 1928 O O . THR A 1 231 ? 7.895 20.047 3.322 1 98.5 231 THR A O 1
ATOM 1931 N N . TYR A 1 232 ? 9.742 20.516 4.484 1 98.81 232 TYR A N 1
ATOM 1932 C CA . TYR A 1 232 ? 9.445 19.719 5.664 1 98.81 232 TYR A CA 1
ATOM 1933 C C . TYR A 1 232 ? 10.086 20.328 6.91 1 98.81 232 TYR A C 1
ATOM 1935 O O . TYR A 1 232 ? 11.023 21.109 6.812 1 98.81 232 TYR A O 1
ATOM 1943 N N . GLY A 1 233 ? 9.523 20.062 8.055 1 98.88 233 GLY A N 1
ATOM 1944 C CA . GLY A 1 233 ? 10.062 20.516 9.328 1 98.88 233 GLY A CA 1
ATOM 1945 C C . GLY A 1 233 ? 10.938 19.469 10 1 98.88 233 GLY A C 1
ATOM 1946 O O . GLY A 1 233 ? 10.695 18.266 9.875 1 98.88 233 GLY A O 1
ATOM 1947 N N . VAL A 1 234 ? 11.898 19.953 10.734 1 98.75 234 VAL A N 1
ATOM 1948 C CA . VAL A 1 234 ? 12.773 19.078 11.492 1 98.75 234 VAL A CA 1
ATOM 1949 C C . VAL A 1 234 ? 13.07 19.688 12.859 1 98.75 234 VAL A C 1
ATOM 1951 O O . VAL A 1 234 ? 13.453 20.859 12.953 1 98.75 234 VAL A O 1
ATOM 1954 N N . PHE A 1 235 ? 12.789 18.969 13.891 1 98.75 235 PHE A N 1
ATOM 1955 C CA . PHE A 1 235 ? 13.219 19.281 15.242 1 98.75 235 PHE A CA 1
ATOM 1956 C C . PHE A 1 235 ? 14.383 18.391 15.664 1 98.75 235 PHE A C 1
ATOM 1958 O O . PHE A 1 235 ? 14.242 17.172 15.719 1 98.75 235 PHE A O 1
ATOM 1965 N N . ASP A 1 236 ? 15.516 18.984 15.984 1 97.62 236 ASP A N 1
ATOM 1966 C CA . ASP A 1 236 ? 16.734 18.203 16.219 1 97.62 236 ASP A CA 1
ATOM 1967 C C . ASP A 1 236 ? 16.922 17.953 17.719 1 97.62 236 ASP A C 1
ATOM 1969 O O . ASP A 1 236 ? 17.984 17.469 18.125 1 97.62 236 ASP A O 1
ATOM 1973 N N . GLY A 1 237 ? 15.93 18.328 18.516 1 95.69 237 GLY A N 1
ATOM 1974 C CA . GLY A 1 237 ? 16.047 18.203 19.969 1 95.69 237 GLY A CA 1
ATOM 1975 C C . GLY A 1 237 ? 16.234 19.531 20.672 1 95.69 237 GLY A C 1
ATOM 1976 O O . GLY A 1 237 ? 16.016 19.625 21.875 1 95.69 237 GLY A O 1
ATOM 1977 N N . GLU A 1 238 ? 16.641 20.516 19.953 1 95.38 238 GLU A N 1
ATOM 1978 C CA . GLU A 1 238 ? 16.875 21.844 20.531 1 95.38 238 GLU A CA 1
ATOM 1979 C C . GLU A 1 238 ? 16.125 22.922 19.75 1 95.38 238 GLU A C 1
ATOM 1981 O O . GLU A 1 238 ? 15.461 23.766 20.344 1 95.38 238 GLU A O 1
ATOM 1986 N N . THR A 1 239 ? 16.266 22.891 18.453 1 96.12 239 THR A N 1
ATOM 1987 C CA . THR A 1 239 ? 15.672 23.922 17.609 1 96.12 239 THR A CA 1
ATOM 1988 C C . THR A 1 239 ? 14.852 23.297 16.484 1 96.12 239 THR A C 1
ATOM 1990 O O . THR A 1 239 ? 15.031 22.125 16.156 1 96.12 239 THR A O 1
ATOM 1993 N N . PHE A 1 240 ? 13.945 24.109 15.938 1 98.31 240 PHE A N 1
ATOM 1994 C CA . PHE A 1 240 ? 13.109 23.719 14.812 1 98.31 240 PHE A CA 1
ATOM 1995 C C . PHE A 1 240 ? 13.531 24.438 13.539 1 98.31 240 PHE A C 1
ATOM 1997 O O . PHE A 1 240 ? 13.828 25.641 13.578 1 98.31 240 PHE A O 1
ATOM 2004 N N . GLU A 1 241 ? 13.633 23.688 12.438 1 98.44 241 GLU A N 1
ATOM 2005 C CA . GLU A 1 241 ? 13.977 24.297 11.148 1 98.44 241 GLU A CA 1
ATOM 2006 C C . GLU A 1 241 ? 13.062 23.781 10.039 1 98.44 241 GLU A C 1
ATOM 2008 O O . GLU A 1 241 ? 12.547 22.672 10.117 1 98.44 241 GLU A O 1
ATOM 2013 N N . LEU A 1 242 ? 12.844 24.656 9.094 1 98.44 242 LEU A N 1
ATOM 2014 C CA . LEU A 1 242 ? 12.227 24.266 7.836 1 98.44 242 LEU A CA 1
ATOM 2015 C C . LEU A 1 242 ? 13.281 24.031 6.762 1 98.44 242 LEU A C 1
ATOM 2017 O O . LEU A 1 242 ? 14.188 24.844 6.586 1 98.44 242 LEU A O 1
ATOM 2021 N N . LYS A 1 243 ? 13.117 22.922 6.121 1 98.56 243 LYS A N 1
ATOM 2022 C CA . LYS A 1 243 ? 14.055 22.578 5.055 1 98.56 243 LYS A CA 1
ATOM 2023 C C . LYS A 1 243 ? 13.312 22.25 3.758 1 98.56 243 LYS A C 1
ATOM 2025 O O . LYS A 1 243 ? 12.133 21.906 3.779 1 98.56 243 LYS A O 1
ATOM 2030 N N . GLU A 1 244 ? 13.961 22.469 2.678 1 97.94 244 GLU A N 1
ATOM 2031 C CA . GLU A 1 244 ? 13.469 22.094 1.36 1 97.94 244 GLU A CA 1
ATOM 2032 C C . GLU A 1 244 ? 14.125 20.812 0.873 1 97.94 244 GLU A C 1
ATOM 2034 O O . GLU A 1 244 ? 15.336 20.625 1.032 1 97.94 244 GLU A O 1
ATOM 2039 N N . TYR A 1 245 ? 13.336 19.953 0.341 1 97.88 245 TYR A N 1
ATOM 2040 C CA . TYR A 1 245 ? 13.891 18.734 -0.242 1 97.88 245 TYR A CA 1
ATOM 2041 C C . TYR A 1 245 ? 14.242 18.953 -1.71 1 97.88 245 TYR A C 1
ATOM 2043 O O . TYR A 1 245 ? 13.359 19 -2.566 1 97.88 245 TYR A O 1
ATOM 2051 N N . LYS A 1 246 ? 15.461 19 -2.139 1 90.19 246 LYS A N 1
ATOM 2052 C CA . LYS A 1 246 ? 15.938 19.406 -3.457 1 90.19 246 LYS A CA 1
ATOM 2053 C C . LYS A 1 246 ? 16.281 18.188 -4.32 1 90.19 246 LYS A C 1
ATOM 2055 O O . LYS A 1 246 ? 16.516 18.328 -5.523 1 90.19 246 LYS A O 1
ATOM 2060 N N . LYS A 1 247 ? 16.125 17.094 -3.885 1 83.44 247 LYS A N 1
ATOM 2061 C CA . LYS A 1 247 ? 16.5 15.945 -4.699 1 83.44 247 LYS A CA 1
ATOM 2062 C C . LYS A 1 247 ? 15.336 15.469 -5.562 1 83.44 247 LYS A C 1
ATOM 2064 O O . LYS A 1 247 ? 14.18 15.664 -5.203 1 83.44 247 LYS A O 1
ATOM 2069 N N . MET B 1 1 ? 25.828 -14.922 -10.062 1 77.62 1 MET B N 1
ATOM 2070 C CA . MET B 1 1 ? 24.922 -14.883 -11.203 1 77.62 1 MET B CA 1
ATOM 2071 C C . MET B 1 1 ? 23.5 -14.539 -10.766 1 77.62 1 MET B C 1
ATOM 2073 O O . MET B 1 1 ? 23.078 -14.898 -9.664 1 77.62 1 MET B O 1
ATOM 2077 N N . LYS B 1 2 ? 22.688 -13.797 -11.57 1 91.81 2 LYS B N 1
ATOM 2078 C CA . LYS B 1 2 ? 21.328 -13.398 -11.203 1 91.81 2 LYS B CA 1
ATOM 2079 C C . LYS B 1 2 ? 20.359 -14.555 -11.398 1 91.81 2 LYS B C 1
ATOM 2081 O O . LYS B 1 2 ? 20.609 -15.469 -12.18 1 91.81 2 LYS B O 1
ATOM 2086 N N . LYS B 1 3 ? 19.438 -14.625 -10.57 1 98.56 3 LYS B N 1
ATOM 2087 C CA . LYS B 1 3 ? 18.469 -15.719 -10.531 1 98.56 3 LYS B CA 1
ATOM 2088 C C . LYS B 1 3 ? 17.078 -15.234 -10.945 1 98.56 3 LYS B C 1
ATOM 2090 O O . LYS B 1 3 ? 16.797 -14.031 -10.906 1 98.56 3 LYS B O 1
ATOM 2095 N N . VAL B 1 4 ? 16.328 -16.203 -11.414 1 98.88 4 VAL B N 1
ATOM 2096 C CA . VAL B 1 4 ? 14.914 -15.938 -11.664 1 98.88 4 VAL B CA 1
ATOM 2097 C C . VAL B 1 4 ? 14.062 -16.594 -10.578 1 98.88 4 VAL B C 1
ATOM 2099 O O . VAL B 1 4 ? 14.211 -17.781 -10.305 1 98.88 4 VAL B O 1
ATOM 2102 N N . TYR B 1 5 ? 13.258 -15.797 -9.961 1 98.94 5 TYR B N 1
ATOM 2103 C CA . TYR B 1 5 ? 12.453 -16.281 -8.844 1 98.94 5 TYR B CA 1
ATOM 2104 C C . TYR B 1 5 ? 10.984 -16.375 -9.234 1 98.94 5 TYR B C 1
ATOM 2106 O O . TYR B 1 5 ? 10.484 -15.57 -10.023 1 98.94 5 TYR B O 1
ATOM 2114 N N . PHE B 1 6 ? 10.273 -17.406 -8.656 1 98.94 6 PHE B N 1
ATOM 2115 C CA . PHE B 1 6 ? 8.867 -17.656 -8.938 1 98.94 6 PHE B CA 1
ATOM 2116 C C . PHE B 1 6 ? 8.094 -17.906 -7.652 1 98.94 6 PHE B C 1
ATOM 2118 O O . PHE B 1 6 ? 8.562 -18.641 -6.77 1 98.94 6 PHE B O 1
ATOM 2125 N N . ALA B 1 7 ? 6.949 -17.328 -7.508 1 98.81 7 ALA B N 1
ATOM 2126 C CA . ALA B 1 7 ? 6.043 -17.609 -6.402 1 98.81 7 ALA B CA 1
ATOM 2127 C C . ALA B 1 7 ? 4.586 -17.516 -6.848 1 98.81 7 ALA B C 1
ATOM 2129 O O . ALA B 1 7 ? 4.281 -16.875 -7.852 1 98.81 7 ALA B O 1
ATOM 2130 N N . SER B 1 8 ? 3.684 -18.234 -6.156 1 98.31 8 SER B N 1
ATOM 2131 C CA . SER B 1 8 ? 2.268 -18.203 -6.516 1 98.31 8 SER B CA 1
ATOM 2132 C C . SER B 1 8 ? 1.391 -18.562 -5.316 1 98.31 8 SER B C 1
ATOM 2134 O O . SER B 1 8 ? 1.894 -18.969 -4.273 1 98.31 8 SER B O 1
ATOM 2136 N N . ASP B 1 9 ? 0.136 -18.25 -5.426 1 97.25 9 ASP B N 1
ATOM 2137 C CA . ASP B 1 9 ? -0.92 -18.734 -4.547 1 97.25 9 ASP B CA 1
ATOM 2138 C C . ASP B 1 9 ? -0.703 -18.281 -3.111 1 97.25 9 ASP B C 1
ATOM 2140 O O . ASP B 1 9 ? -0.701 -19.094 -2.184 1 97.25 9 ASP B O 1
ATOM 2144 N N . GLN B 1 10 ? -0.506 -17 -2.99 1 97.81 10 GLN B N 1
ATOM 2145 C CA . GLN B 1 10 ? -0.359 -16.391 -1.665 1 97.81 10 GLN B CA 1
ATOM 2146 C C . GLN B 1 10 ? -1.714 -16.234 -0.983 1 97.81 10 GLN B C 1
ATOM 2148 O O . GLN B 1 10 ? -1.82 -16.359 0.239 1 97.81 10 GLN B O 1
ATOM 2153 N N . HIS B 1 11 ? -2.785 -15.789 -1.72 1 97.5 11 HIS B N 1
ATOM 2154 C CA . HIS B 1 11 ? -4.145 -15.594 -1.227 1 97.5 11 HIS B CA 1
ATOM 2155 C C . HIS B 1 11 ? -4.168 -14.633 -0.044 1 97.5 11 HIS B C 1
ATOM 2157 O O . HIS B 1 11 ? -4.801 -14.906 0.976 1 97.5 11 HIS B O 1
ATOM 2163 N N . PHE B 1 12 ? -3.451 -13.578 -0.159 1 97.62 12 PHE B N 1
ATOM 2164 C CA . PHE B 1 12 ? -3.463 -12.578 0.901 1 97.62 12 PHE B CA 1
ATOM 2165 C C . PHE B 1 12 ? -4.879 -12.07 1.149 1 97.62 12 PHE B C 1
ATOM 2167 O O . PHE B 1 12 ? -5.652 -11.883 0.208 1 97.62 12 PHE B O 1
ATOM 2174 N N . GLY B 1 13 ? -5.191 -11.734 2.398 1 96.38 13 GLY B N 1
ATOM 2175 C CA . GLY B 1 13 ? -6.516 -11.32 2.828 1 96.38 13 GLY B CA 1
ATOM 2176 C C . GLY B 1 13 ? -7.309 -12.43 3.486 1 96.38 13 GLY B C 1
ATOM 2177 O O . GLY B 1 13 ? -8.25 -12.172 4.242 1 96.38 13 GLY B O 1
ATOM 2178 N N . ALA B 1 14 ? -6.902 -13.648 3.123 1 95.19 14 ALA B N 1
ATOM 2179 C CA . ALA B 1 14 ? -7.617 -14.805 3.662 1 95.19 14 ALA B CA 1
ATOM 2180 C C . ALA B 1 14 ? -6.859 -15.422 4.84 1 95.19 14 ALA B C 1
ATOM 2182 O O . ALA B 1 14 ? -5.625 -15.383 4.875 1 95.19 14 ALA B O 1
ATOM 2183 N N . PRO B 1 15 ? -7.582 -16.094 5.781 1 94.88 15 PRO B N 1
ATOM 2184 C CA . PRO B 1 15 ? -9.039 -16.109 5.898 1 94.88 15 PRO B CA 1
ATOM 2185 C C . PRO B 1 15 ? -9.602 -14.781 6.414 1 94.88 15 PRO B C 1
ATOM 2187 O O . PRO B 1 15 ? -10.805 -14.523 6.27 1 94.88 15 PRO B O 1
ATOM 2190 N N . THR B 1 16 ? -8.812 -14.008 7.164 1 94.62 16 THR B N 1
ATOM 2191 C CA . THR B 1 16 ? -9.109 -12.641 7.578 1 94.62 16 THR B CA 1
ATOM 2192 C C . THR B 1 16 ? -7.895 -11.742 7.387 1 94.62 16 THR B C 1
ATOM 2194 O O . THR B 1 16 ? -6.758 -12.219 7.344 1 94.62 16 THR B O 1
ATOM 2197 N N . PRO B 1 17 ? -8.141 -10.445 7.293 1 94.19 17 PRO B N 1
ATOM 2198 C CA . PRO B 1 17 ? -7 -9.531 7.16 1 94.19 17 PRO B CA 1
ATOM 2199 C C . PRO B 1 17 ? -5.988 -9.688 8.297 1 94.19 17 PRO B C 1
ATOM 2201 O O . PRO B 1 17 ? -4.777 -9.656 8.055 1 94.19 17 PRO B O 1
ATOM 2204 N N . GLU B 1 18 ? -6.473 -9.898 9.492 1 94.62 18 GLU B N 1
ATOM 2205 C CA . GLU B 1 18 ? -5.605 -10.023 10.664 1 94.62 18 GLU B CA 1
ATOM 2206 C C . GLU B 1 18 ? -4.727 -11.273 10.562 1 94.62 18 GLU B C 1
ATOM 2208 O O . GLU B 1 18 ? -3.539 -11.227 10.898 1 94.62 18 GLU B O 1
ATOM 2213 N N . LEU B 1 19 ? -5.258 -12.328 10.086 1 94.94 19 LEU B N 1
ATOM 2214 C CA . LEU B 1 19 ? -4.527 -13.594 9.984 1 94.94 19 LEU B CA 1
ATOM 2215 C C . LEU B 1 19 ? -3.637 -13.609 8.75 1 94.94 19 LEU B C 1
ATOM 2217 O O . LEU B 1 19 ? -2.666 -14.367 8.688 1 94.94 19 LEU B O 1
ATOM 2221 N N . SER B 1 20 ? -3.955 -12.812 7.801 1 96.31 20 SER B N 1
ATOM 2222 C CA . SER B 1 20 ? -3.188 -12.695 6.566 1 96.31 20 SER B CA 1
ATOM 2223 C C . SER B 1 20 ? -1.928 -11.859 6.77 1 96.31 20 SER B C 1
ATOM 2225 O O . SER B 1 20 ? -0.905 -12.102 6.129 1 96.31 20 SER B O 1
ATOM 2227 N N . LEU B 1 21 ? -1.962 -10.93 7.699 1 96.75 21 LEU B N 1
ATOM 2228 C CA . LEU B 1 21 ? -0.933 -9.906 7.855 1 96.75 21 LEU B CA 1
ATOM 2229 C C . LEU B 1 21 ? 0.431 -10.539 8.102 1 96.75 21 LEU B C 1
ATOM 2231 O O . LEU B 1 21 ? 1.423 -10.156 7.48 1 96.75 21 LEU B O 1
ATOM 2235 N N . PRO B 1 22 ? 0.534 -11.555 8.984 1 96.62 22 PRO B N 1
ATOM 2236 C CA . PRO B 1 22 ? 1.846 -12.18 9.18 1 96.62 22 PRO B CA 1
ATOM 2237 C C . PRO B 1 22 ? 2.404 -12.797 7.906 1 96.62 22 PRO B C 1
ATOM 2239 O O . PRO B 1 22 ? 3.617 -12.766 7.676 1 96.62 22 PRO B O 1
ATOM 2242 N N . ARG B 1 23 ? 1.601 -13.352 7.062 1 97.38 23 ARG B N 1
ATOM 2243 C CA . ARG B 1 23 ? 2.041 -13.93 5.801 1 97.38 23 ARG B CA 1
ATOM 2244 C C . ARG B 1 23 ? 2.482 -12.852 4.824 1 97.38 23 ARG B C 1
ATOM 2246 O O . ARG B 1 23 ? 3.418 -13.055 4.043 1 97.38 23 ARG B O 1
ATOM 2253 N N . GLU B 1 24 ? 1.732 -11.727 4.859 1 98.12 24 GLU B N 1
ATOM 2254 C CA . GLU B 1 24 ? 2.137 -10.594 4.031 1 98.12 24 GLU B CA 1
ATOM 2255 C C . GLU B 1 24 ? 3.537 -10.117 4.402 1 98.12 24 GLU B C 1
ATOM 2257 O O . GLU B 1 24 ? 4.375 -9.883 3.523 1 98.12 24 GLU B O 1
ATOM 2262 N N . LYS B 1 25 ? 3.771 -9.961 5.703 1 97.56 25 LYS B N 1
ATOM 2263 C CA . LYS B 1 25 ? 5.078 -9.516 6.176 1 97.56 25 LYS B CA 1
ATOM 2264 C C . LYS B 1 25 ? 6.168 -10.516 5.82 1 97.56 25 LYS B C 1
ATOM 2266 O O . LYS B 1 25 ? 7.277 -10.125 5.445 1 97.56 25 LYS B O 1
ATOM 2271 N N . LYS B 1 26 ? 5.871 -11.789 5.93 1 98.12 26 LYS B N 1
ATOM 2272 C CA . LYS B 1 26 ? 6.805 -12.852 5.555 1 98.12 26 LYS B CA 1
ATOM 2273 C C . LYS B 1 26 ? 7.152 -12.773 4.07 1 98.12 26 LYS B C 1
ATOM 2275 O O . LYS B 1 26 ? 8.312 -12.93 3.693 1 98.12 26 LYS B O 1
ATOM 2280 N N . PHE B 1 27 ? 6.168 -12.562 3.322 1 98.69 27 PHE B N 1
ATOM 2281 C CA . PHE B 1 27 ? 6.375 -12.477 1.882 1 98.69 27 PHE B CA 1
ATOM 2282 C C . PHE B 1 27 ? 7.219 -11.25 1.528 1 98.69 27 PHE B C 1
ATOM 2284 O O . PHE B 1 27 ? 8.086 -11.328 0.66 1 98.69 27 PHE B O 1
ATOM 2291 N N . VAL B 1 28 ? 6.941 -10.125 2.123 1 98.62 28 VAL B N 1
ATOM 2292 C CA . VAL B 1 28 ? 7.727 -8.914 1.909 1 98.62 28 VAL B CA 1
ATOM 2293 C C . VAL B 1 28 ? 9.188 -9.172 2.283 1 98.62 28 VAL B C 1
ATOM 2295 O O . VAL B 1 28 ? 10.102 -8.719 1.59 1 98.62 28 VAL B O 1
ATOM 2298 N N . ALA B 1 29 ? 9.383 -9.852 3.373 1 98.38 29 ALA B N 1
ATOM 2299 C CA . ALA B 1 29 ? 10.742 -10.203 3.785 1 98.38 29 ALA B CA 1
ATOM 2300 C C . ALA B 1 29 ? 11.43 -11.062 2.729 1 98.38 29 ALA B C 1
ATOM 2302 O O . ALA B 1 29 ? 12.609 -10.859 2.432 1 98.38 29 ALA B O 1
ATOM 2303 N N . TRP B 1 30 ? 10.734 -12 2.203 1 98.81 30 TRP B N 1
ATOM 2304 C CA . TRP B 1 30 ? 11.266 -12.836 1.13 1 98.81 30 TRP B CA 1
ATOM 2305 C C . TRP B 1 30 ? 11.648 -11.984 -0.081 1 98.81 30 TRP B C 1
ATOM 2307 O O . TRP B 1 30 ? 12.719 -12.156 -0.659 1 98.81 30 TRP B O 1
ATOM 2317 N N . LEU B 1 31 ? 10.766 -11.078 -0.443 1 98.81 31 LEU B N 1
ATOM 2318 C CA . LEU B 1 31 ? 11.039 -10.188 -1.566 1 98.81 31 LEU B CA 1
ATOM 2319 C C . LEU B 1 31 ? 12.297 -9.359 -1.314 1 98.81 31 LEU B C 1
ATOM 2321 O O . LEU B 1 31 ? 13.078 -9.125 -2.234 1 98.81 31 LEU B O 1
ATOM 2325 N N . ASP B 1 32 ? 12.445 -8.922 -0.09 1 97.94 32 ASP B N 1
ATOM 2326 C CA . ASP B 1 32 ? 13.633 -8.148 0.275 1 97.94 32 ASP B CA 1
ATOM 2327 C C . ASP B 1 32 ? 14.906 -8.969 0.092 1 97.94 32 ASP B C 1
ATOM 2329 O O . ASP B 1 32 ? 15.961 -8.43 -0.249 1 97.94 32 ASP B O 1
ATOM 2333 N N . GLU B 1 33 ? 14.797 -10.188 0.327 1 98.25 33 GLU B N 1
ATOM 2334 C CA . GLU B 1 33 ? 15.961 -11.055 0.204 1 98.25 33 GLU B CA 1
ATOM 2335 C C . GLU B 1 33 ? 16.266 -11.367 -1.26 1 98.25 33 GLU B C 1
ATOM 2337 O O . GLU B 1 33 ? 17.422 -11.242 -1.696 1 98.25 33 GLU B O 1
ATOM 2342 N N . VAL B 1 34 ? 15.281 -11.648 -2.008 1 98 34 VAL B N 1
ATOM 2343 C CA . VAL B 1 34 ? 15.539 -12.156 -3.352 1 98 34 VAL B CA 1
ATOM 2344 C C . VAL B 1 34 ? 15.891 -11 -4.281 1 98 34 VAL B C 1
ATOM 2346 O O . VAL B 1 34 ? 16.578 -11.188 -5.285 1 98 34 VAL B O 1
ATOM 2349 N N . LYS B 1 35 ? 15.391 -9.805 -3.949 1 98.12 35 LYS B N 1
ATOM 2350 C CA . LYS B 1 35 ? 15.688 -8.68 -4.828 1 98.12 35 LYS B CA 1
ATOM 2351 C C . LYS B 1 35 ? 17.188 -8.445 -4.934 1 98.12 35 LYS B C 1
ATOM 2353 O O . LYS B 1 35 ? 17.656 -7.801 -5.879 1 98.12 35 LYS B O 1
ATOM 2358 N N . GLU B 1 36 ? 18 -8.938 -4.051 1 98.12 36 GLU B N 1
ATOM 2359 C CA . GLU B 1 36 ? 19.438 -8.719 -4 1 98.12 36 GLU B CA 1
ATOM 2360 C C . GLU B 1 36 ? 20.141 -9.391 -5.18 1 98.12 36 GLU B C 1
ATOM 2362 O O . GLU B 1 36 ? 21.219 -8.961 -5.594 1 98.12 36 GLU B O 1
ATOM 2367 N N . ASP B 1 37 ? 19.562 -10.445 -5.723 1 98.12 37 ASP B N 1
ATOM 2368 C CA . ASP B 1 37 ? 20.219 -11.133 -6.824 1 98.12 37 ASP B CA 1
ATOM 2369 C C . ASP B 1 37 ? 19.203 -11.602 -7.867 1 98.12 37 ASP B C 1
ATOM 2371 O O . ASP B 1 37 ? 19.469 -12.562 -8.602 1 98.12 37 ASP B O 1
ATOM 2375 N N . ALA B 1 38 ? 18.078 -10.961 -7.949 1 98.5 38 ALA B N 1
ATOM 2376 C CA . ALA B 1 38 ? 17.031 -11.359 -8.891 1 98.5 38 ALA B CA 1
ATOM 2377 C C . ALA B 1 38 ? 17.297 -10.758 -10.273 1 98.5 38 ALA B C 1
ATOM 2379 O O . ALA B 1 38 ? 17.5 -9.547 -10.398 1 98.5 38 ALA B O 1
ATOM 2380 N N . GLU B 1 39 ? 17.328 -11.664 -11.195 1 98.06 39 GLU B N 1
ATOM 2381 C CA . GLU B 1 39 ? 17.219 -11.211 -12.586 1 98.06 39 GLU B CA 1
ATOM 2382 C C . GLU B 1 39 ? 15.789 -10.836 -12.93 1 98.06 39 GLU B C 1
ATOM 2384 O O . GLU B 1 39 ? 15.555 -9.875 -13.664 1 98.06 39 GLU B O 1
ATOM 2389 N N . ALA B 1 40 ? 14.867 -11.578 -12.43 1 98.69 40 ALA B N 1
ATOM 2390 C CA . ALA B 1 40 ? 13.43 -11.359 -12.602 1 98.69 40 ALA B CA 1
ATOM 2391 C C . ALA B 1 40 ? 12.641 -12.078 -11.516 1 98.69 40 ALA B C 1
ATOM 2393 O O . ALA B 1 40 ? 13.133 -13.039 -10.906 1 98.69 40 ALA B O 1
ATOM 2394 N N . ILE B 1 41 ? 11.516 -11.555 -11.281 1 98.94 41 ILE B N 1
ATOM 2395 C CA . ILE B 1 41 ? 10.602 -12.172 -10.32 1 98.94 41 ILE B CA 1
ATOM 2396 C C . ILE B 1 41 ? 9.25 -12.414 -10.992 1 98.94 41 ILE B C 1
ATOM 2398 O O . ILE B 1 41 ? 8.664 -11.5 -11.586 1 98.94 41 ILE B O 1
ATOM 2402 N N . PHE B 1 42 ? 8.758 -13.648 -10.93 1 98.94 42 PHE B N 1
ATOM 2403 C CA . PHE B 1 42 ? 7.473 -14.039 -11.5 1 98.94 42 PHE B CA 1
ATOM 2404 C C . PHE B 1 42 ? 6.457 -14.336 -10.406 1 98.94 42 PHE B C 1
ATOM 2406 O O . PHE B 1 42 ? 6.723 -15.141 -9.508 1 98.94 42 PHE B O 1
ATOM 2413 N N . LEU B 1 43 ? 5.355 -13.703 -10.469 1 98.88 43 LEU B N 1
ATOM 2414 C CA . LEU B 1 43 ? 4.223 -13.984 -9.594 1 98.88 43 LEU B CA 1
ATOM 2415 C C . LEU B 1 43 ? 3.082 -14.633 -10.375 1 98.88 43 LEU B C 1
ATOM 2417 O O . LEU B 1 43 ? 2.432 -13.977 -11.195 1 98.88 43 LEU B O 1
ATOM 2421 N N . LEU B 1 44 ? 2.791 -15.867 -10.062 1 98.62 44 LEU B N 1
ATOM 2422 C CA . LEU B 1 44 ? 1.948 -16.656 -10.953 1 98.62 44 LEU B CA 1
ATOM 2423 C C . LEU B 1 44 ? 0.536 -16.781 -10.391 1 98.62 44 LEU B C 1
ATOM 2425 O O . LEU B 1 44 ? 0.013 -17.891 -10.258 1 98.62 44 LEU B O 1
ATOM 2429 N N . GLY B 1 45 ? -0.052 -15.734 -9.992 1 97.44 45 GLY B N 1
ATOM 2430 C CA . GLY B 1 45 ? -1.483 -15.609 -9.766 1 97.44 45 GLY B CA 1
ATOM 2431 C C . GLY B 1 45 ? -1.896 -15.992 -8.359 1 97.44 45 GLY B C 1
ATOM 2432 O O . GLY B 1 45 ? -1.105 -16.562 -7.602 1 97.44 45 GLY B O 1
ATOM 2433 N N . ASP B 1 46 ? -3.176 -15.594 -8.047 1 97.31 46 ASP B N 1
ATOM 2434 C CA . ASP B 1 46 ? -3.781 -15.773 -6.73 1 97.31 46 ASP B CA 1
ATOM 2435 C C . ASP B 1 46 ? -2.932 -15.117 -5.641 1 97.31 46 ASP B C 1
ATOM 2437 O O . ASP B 1 46 ? -2.717 -15.711 -4.578 1 97.31 46 ASP B O 1
ATOM 2441 N N . LEU B 1 47 ? -2.35 -14 -6.027 1 98.12 47 LEU B N 1
ATOM 2442 C CA . LEU B 1 47 ? -1.642 -13.188 -5.043 1 98.12 47 LEU B CA 1
ATOM 2443 C C . LEU B 1 47 ? -2.578 -12.75 -3.922 1 98.12 47 LEU B C 1
ATOM 2445 O O . LEU B 1 47 ? -2.23 -12.844 -2.744 1 98.12 47 LEU B O 1
ATOM 2449 N N . PHE B 1 48 ? -3.77 -12.297 -4.328 1 97.38 48 PHE B N 1
ATOM 2450 C CA . PHE B 1 48 ? -4.84 -11.922 -3.414 1 97.38 48 PHE B CA 1
ATOM 2451 C C . PHE B 1 48 ? -5.945 -12.969 -3.404 1 97.38 48 PHE B C 1
ATOM 2453 O O . PHE B 1 48 ? -6.199 -13.617 -4.422 1 97.38 48 PHE B O 1
ATOM 2460 N N . ASP B 1 49 ? -6.594 -13.078 -2.318 1 96.56 49 ASP B N 1
ATOM 2461 C CA . ASP B 1 49 ? -7.688 -14.039 -2.27 1 96.56 49 ASP B CA 1
ATOM 2462 C C . ASP B 1 49 ? -8.891 -13.547 -3.07 1 96.56 49 ASP B C 1
ATOM 2464 O O . ASP B 1 49 ? -9.703 -14.352 -3.533 1 96.56 49 ASP B O 1
ATOM 2468 N N . PHE B 1 50 ? -8.953 -12.258 -3.129 1 95.75 50 PHE B N 1
ATOM 2469 C CA . PHE B 1 50 ? -9.922 -11.625 -4.016 1 95.75 50 PHE B CA 1
ATOM 2470 C C . PHE B 1 50 ? -9.414 -10.266 -4.484 1 95.75 50 PHE B C 1
ATOM 2472 O O . PHE B 1 50 ? -8.867 -9.492 -3.689 1 95.75 50 PHE B O 1
ATOM 2479 N N . TRP B 1 51 ? -9.664 -10.016 -5.754 1 96.62 51 TRP B N 1
ATOM 2480 C CA . TRP B 1 51 ? -9.297 -8.719 -6.312 1 96.62 51 TRP B CA 1
ATOM 2481 C C . TRP B 1 51 ? -10.281 -8.297 -7.398 1 96.62 51 TRP B C 1
ATOM 2483 O O . TRP B 1 51 ? -10.648 -9.094 -8.266 1 96.62 51 TRP B O 1
ATOM 2493 N N . PHE B 1 52 ? -10.719 -7.148 -7.344 1 96.88 52 PHE B N 1
ATOM 2494 C CA . PHE B 1 52 ? -11.531 -6.535 -8.383 1 96.88 52 PHE B CA 1
ATOM 2495 C C . PHE B 1 52 ? -11.164 -5.07 -8.57 1 96.88 52 PHE B C 1
ATOM 2497 O O . PHE B 1 52 ? -11.023 -4.332 -7.59 1 96.88 52 PHE B O 1
ATOM 2504 N N . GLU B 1 53 ? -10.992 -4.648 -9.766 1 95.06 53 GLU B N 1
ATOM 2505 C CA . GLU B 1 53 ? -10.648 -3.268 -10.094 1 95.06 53 GLU B CA 1
ATOM 2506 C C . GLU B 1 53 ? -11.875 -2.498 -10.578 1 95.06 53 GLU B C 1
ATOM 2508 O O . GLU B 1 53 ? -12.344 -2.707 -11.703 1 95.06 53 GLU B O 1
ATOM 2513 N N . TYR B 1 54 ? -12.383 -1.633 -9.75 1 97 54 TYR B N 1
ATOM 2514 C CA . TYR B 1 54 ? -13.359 -0.661 -10.219 1 97 54 TYR B CA 1
ATOM 2515 C C . TYR B 1 54 ? -12.688 0.478 -10.977 1 97 54 TYR B C 1
ATOM 2517 O O . TYR B 1 54 ? -11.469 0.467 -11.164 1 97 54 TYR B O 1
ATOM 2525 N N . LYS B 1 55 ? -13.5 1.434 -11.422 1 95.94 55 LYS B N 1
ATOM 2526 C CA . LYS B 1 55 ? -12.914 2.561 -12.141 1 95.94 55 LYS B CA 1
ATOM 2527 C C . LYS B 1 55 ? -12.031 3.4 -11.227 1 95.94 55 LYS B C 1
ATOM 2529 O O . LYS B 1 55 ? -10.945 3.832 -11.625 1 95.94 55 LYS B O 1
ATOM 2534 N N . THR B 1 56 ? -12.477 3.572 -9.914 1 97.31 56 THR B N 1
ATOM 2535 C CA . THR B 1 56 ? -11.812 4.574 -9.086 1 97.31 56 THR B CA 1
ATOM 2536 C C . THR B 1 56 ? -11.297 3.953 -7.793 1 97.31 56 THR B C 1
ATOM 2538 O O . THR B 1 56 ? -10.531 4.582 -7.059 1 97.31 56 THR B O 1
ATOM 2541 N N . VAL B 1 57 ? -11.664 2.701 -7.48 1 97.94 57 VAL B N 1
ATOM 2542 C CA . VAL B 1 57 ? -11.344 2.117 -6.184 1 97.94 57 VAL B CA 1
ATOM 2543 C C . VAL B 1 57 ? -10.883 0.671 -6.367 1 97.94 57 VAL B C 1
ATOM 2545 O O . VAL B 1 57 ? -11.133 0.065 -7.414 1 97.94 57 VAL B O 1
ATOM 2548 N N . VAL B 1 58 ? -10.242 0.135 -5.414 1 97.81 58 VAL B N 1
ATOM 2549 C CA . VAL B 1 58 ? -9.812 -1.255 -5.32 1 97.81 58 VAL B CA 1
ATOM 2550 C C . VAL B 1 58 ? -10.023 -1.773 -3.902 1 97.81 58 VAL B C 1
ATOM 2552 O O . VAL B 1 58 ? -10.234 -0.989 -2.973 1 97.81 58 VAL B O 1
ATOM 2555 N N . PRO B 1 59 ? -10.008 -3.113 -3.68 1 97.56 59 PRO B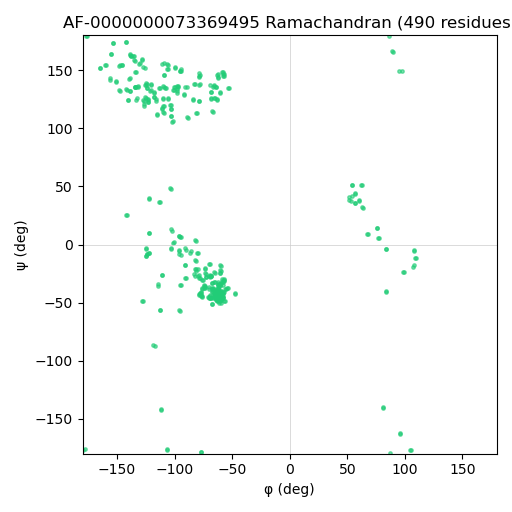 N 1
ATOM 2556 C CA . PRO B 1 59 ? -10.172 -3.67 -2.336 1 97.56 59 PRO B CA 1
ATOM 2557 C C . PRO B 1 59 ? -9.125 -3.156 -1.349 1 97.56 59 PRO B C 1
ATOM 2559 O O . PRO B 1 59 ? -7.965 -2.979 -1.714 1 97.56 59 PRO B O 1
ATOM 2562 N N . LYS B 1 60 ? -9.547 -2.992 -0.101 1 96.81 60 LYS B N 1
ATOM 2563 C CA . LYS B 1 60 ? -8.68 -2.549 0.98 1 96.81 60 LYS B CA 1
ATOM 2564 C C . LYS B 1 60 ? -7.559 -3.555 1.234 1 96.81 60 LYS B C 1
ATOM 2566 O O . LYS B 1 60 ? -7.758 -4.762 1.075 1 96.81 60 LYS B O 1
ATOM 2571 N N . GLY B 1 61 ? -6.391 -2.896 1.631 1 95.25 61 GLY B N 1
ATOM 2572 C CA . GLY B 1 61 ? -5.316 -3.746 2.117 1 95.25 61 GLY B CA 1
ATOM 2573 C C . GLY B 1 61 ? -4.188 -3.912 1.118 1 95.25 61 GLY B C 1
ATOM 2574 O O . GLY B 1 61 ? -4.121 -3.188 0.123 1 95.25 61 GLY B O 1
ATOM 2575 N N . PHE B 1 62 ? -3.203 -4.727 1.448 1 97.31 62 PHE B N 1
ATOM 2576 C CA . PHE B 1 62 ? -2.137 -5.242 0.598 1 97.31 62 PHE B CA 1
ATOM 2577 C C . PHE B 1 62 ? -1.085 -4.172 0.337 1 97.31 62 PHE B C 1
ATOM 2579 O O . PHE B 1 62 ? -0.28 -4.297 -0.588 1 97.31 62 PHE B O 1
ATOM 2586 N N . VAL B 1 63 ? -1.107 -3.125 1.068 1 97.38 63 VAL B N 1
ATOM 2587 C CA . VAL B 1 63 ? -0.265 -1.979 0.748 1 97.38 63 VAL B CA 1
ATOM 2588 C C . VAL B 1 63 ? 1.205 -2.348 0.941 1 97.38 63 VAL B C 1
ATOM 2590 O O . VAL B 1 63 ? 2.072 -1.874 0.203 1 97.38 63 VAL B O 1
ATOM 2593 N N . ARG B 1 64 ? 1.541 -3.221 1.922 1 98.38 64 ARG B N 1
ATOM 2594 C CA . ARG B 1 64 ? 2.916 -3.666 2.121 1 98.38 64 ARG B CA 1
ATOM 2595 C C . ARG B 1 64 ? 3.428 -4.426 0.9 1 98.38 64 ARG B C 1
ATOM 2597 O O . ARG B 1 64 ? 4.551 -4.191 0.444 1 98.38 64 ARG B O 1
ATOM 2604 N N . ILE B 1 65 ? 2.559 -5.289 0.413 1 98.62 65 ILE B N 1
ATOM 2605 C CA . ILE B 1 65 ? 2.912 -6.113 -0.737 1 98.62 65 ILE B CA 1
ATOM 2606 C C . ILE B 1 65 ? 3.068 -5.234 -1.976 1 98.62 65 ILE B C 1
ATOM 2608 O O . ILE B 1 65 ? 4.098 -5.285 -2.656 1 98.62 65 ILE B O 1
ATOM 2612 N N . LEU B 1 66 ? 2.059 -4.41 -2.242 1 98.62 66 LEU B N 1
ATOM 2613 C CA . LEU B 1 66 ? 2.047 -3.572 -3.438 1 98.62 66 LEU B CA 1
ATOM 2614 C C . LEU B 1 66 ? 3.178 -2.551 -3.396 1 98.62 66 LEU B C 1
ATOM 2616 O O . LEU B 1 66 ? 3.822 -2.291 -4.414 1 98.62 66 LEU B O 1
ATOM 2620 N N . GLY B 1 67 ? 3.381 -2 -2.209 1 98.62 67 GLY B N 1
ATOM 2621 C CA . GLY B 1 67 ? 4.484 -1.066 -2.055 1 98.62 67 GLY B CA 1
ATOM 2622 C C . GLY B 1 67 ? 5.84 -1.701 -2.299 1 98.62 67 GLY B C 1
ATOM 2623 O O . GLY B 1 67 ? 6.711 -1.096 -2.93 1 98.62 67 GLY B O 1
ATOM 2624 N N . LYS B 1 68 ? 6.066 -2.875 -1.807 1 98.81 68 LYS B N 1
ATOM 2625 C CA . LYS B 1 68 ? 7.332 -3.58 -1.988 1 98.81 68 LYS B CA 1
ATOM 2626 C C . LYS B 1 68 ? 7.551 -3.945 -3.453 1 98.81 68 LYS B C 1
ATOM 2628 O O . LYS B 1 68 ? 8.664 -3.811 -3.973 1 98.81 68 LYS B O 1
ATOM 2633 N N . LEU B 1 69 ? 6.492 -4.387 -4.09 1 98.88 69 LEU B N 1
ATOM 2634 C CA . LEU B 1 69 ? 6.59 -4.695 -5.512 1 98.88 69 LEU B CA 1
ATOM 2635 C C . LEU B 1 69 ? 6.945 -3.445 -6.312 1 98.88 69 LEU B C 1
ATOM 2637 O O . LEU B 1 69 ? 7.777 -3.5 -7.219 1 98.88 69 LEU B O 1
ATOM 2641 N N . ALA B 1 70 ? 6.305 -2.344 -5.98 1 98.69 70 ALA B N 1
ATOM 2642 C CA . ALA B 1 70 ? 6.613 -1.082 -6.652 1 98.69 70 ALA B CA 1
ATOM 2643 C C . ALA B 1 70 ? 8.078 -0.698 -6.453 1 98.69 70 ALA B C 1
ATOM 2645 O O . ALA B 1 70 ? 8.75 -0.286 -7.402 1 98.69 70 ALA B O 1
ATOM 2646 N N . GLU B 1 71 ? 8.539 -0.81 -5.223 1 98.31 71 GLU B N 1
ATOM 2647 C CA . GLU B 1 71 ? 9.922 -0.494 -4.898 1 98.31 71 GLU B CA 1
ATOM 2648 C C . GLU B 1 71 ? 10.891 -1.325 -5.734 1 98.31 71 GLU B C 1
ATOM 2650 O O . GLU B 1 71 ? 11.836 -0.788 -6.32 1 98.31 71 GLU B O 1
ATOM 2655 N N . ILE B 1 72 ? 10.672 -2.586 -5.801 1 98.69 72 ILE B N 1
ATOM 2656 C CA . ILE B 1 72 ? 11.547 -3.496 -6.535 1 98.69 72 ILE B CA 1
ATOM 2657 C C . ILE B 1 72 ? 11.492 -3.174 -8.023 1 98.69 72 ILE B C 1
ATOM 2659 O O . ILE B 1 72 ? 12.531 -3.082 -8.688 1 98.69 72 ILE B O 1
ATOM 2663 N N . ARG B 1 73 ? 10.32 -2.965 -8.531 1 98.69 73 ARG B N 1
ATOM 2664 C CA . ARG B 1 73 ? 10.164 -2.641 -9.945 1 98.69 73 ARG B CA 1
ATOM 2665 C C . ARG B 1 73 ? 10.859 -1.327 -10.281 1 98.69 73 ARG B C 1
ATOM 2667 O O . ARG B 1 73 ? 11.508 -1.215 -11.328 1 98.69 73 ARG B O 1
ATOM 2674 N N . ASP B 1 74 ? 10.734 -0.381 -9.422 1 97.56 74 ASP B N 1
ATOM 2675 C CA . ASP B 1 74 ? 11.344 0.928 -9.633 1 97.56 74 ASP B CA 1
ATOM 2676 C C . ASP B 1 74 ? 12.867 0.828 -9.617 1 97.56 74 ASP B C 1
ATOM 2678 O O . ASP B 1 74 ? 13.555 1.691 -10.172 1 97.56 74 ASP B O 1
ATOM 2682 N N . SER B 1 75 ? 13.398 -0.172 -8.992 1 97.38 75 SER B N 1
ATOM 2683 C CA . SER B 1 75 ? 14.844 -0.348 -8.93 1 97.38 75 SER B CA 1
ATOM 2684 C C . SER B 1 75 ? 15.383 -0.971 -10.211 1 97.38 75 SER B C 1
ATOM 2686 O O . SER B 1 75 ? 16.594 -1.112 -10.375 1 97.38 75 SER B O 1
ATOM 2688 N N . GLY B 1 76 ? 14.469 -1.389 -11.078 1 97.94 76 GLY B N 1
ATOM 2689 C CA . GLY B 1 76 ? 14.891 -1.868 -12.383 1 97.94 76 GLY B CA 1
ATOM 2690 C C . GLY B 1 76 ? 14.758 -3.371 -12.539 1 97.94 76 GLY B C 1
ATOM 2691 O O . GLY B 1 76 ? 14.984 -3.912 -13.625 1 97.94 76 GLY B O 1
ATOM 2692 N N . ILE B 1 77 ? 14.398 -4.117 -11.531 1 98.56 77 ILE B N 1
ATOM 2693 C CA . ILE B 1 77 ? 14.242 -5.566 -11.586 1 98.56 77 ILE B CA 1
ATOM 2694 C C . ILE B 1 77 ? 12.898 -5.91 -12.234 1 98.56 77 ILE B C 1
ATOM 2696 O O . ILE B 1 77 ? 11.852 -5.453 -11.781 1 98.56 77 ILE B O 1
ATOM 2700 N N . PRO B 1 78 ? 12.883 -6.656 -13.266 1 98.75 78 PRO B N 1
ATOM 2701 C CA . PRO B 1 78 ? 11.617 -7.047 -13.891 1 98.75 78 PRO B CA 1
ATOM 2702 C C . PRO B 1 78 ? 10.75 -7.91 -12.977 1 98.75 78 PRO B C 1
ATOM 2704 O O . PRO B 1 78 ? 11.266 -8.781 -12.273 1 98.75 78 PRO B O 1
ATOM 2707 N N . ILE B 1 79 ? 9.57 -7.605 -12.953 1 98.88 79 ILE B N 1
ATOM 2708 C CA . ILE B 1 79 ? 8.539 -8.422 -12.32 1 98.88 79 ILE B CA 1
ATOM 2709 C C . ILE B 1 79 ? 7.434 -8.727 -13.328 1 98.88 79 ILE B C 1
ATOM 2711 O O . ILE B 1 79 ? 7.031 -7.848 -14.102 1 98.88 79 ILE B O 1
ATOM 2715 N N . TYR B 1 80 ? 6.977 -9.922 -13.352 1 98.88 80 TYR B N 1
ATOM 2716 C CA . TYR B 1 80 ? 5.875 -10.344 -14.211 1 98.88 80 TYR B CA 1
ATOM 2717 C C . TYR B 1 80 ? 4.75 -10.969 -13.398 1 98.88 80 TYR B C 1
ATOM 2719 O O . TYR B 1 80 ? 4.996 -11.781 -12.508 1 98.88 80 TYR B O 1
ATOM 2727 N N . PHE B 1 81 ? 3.578 -10.555 -13.719 1 98.75 81 PHE B N 1
ATOM 2728 C CA . PHE B 1 81 ? 2.432 -11.07 -12.969 1 98.75 81 PHE B CA 1
ATOM 2729 C C . PHE B 1 81 ? 1.493 -11.844 -13.883 1 98.75 81 PHE B C 1
ATOM 2731 O O . PHE B 1 81 ? 1.144 -11.375 -14.969 1 98.75 81 PHE B O 1
ATOM 2738 N N . PHE B 1 82 ? 1.116 -12.992 -13.477 1 98.44 82 PHE B N 1
ATOM 2739 C CA . PHE B 1 82 ? 0.096 -13.805 -14.133 1 98.44 82 PHE B CA 1
ATOM 2740 C C . PHE B 1 82 ? -1.167 -13.875 -13.281 1 98.44 82 PHE B C 1
ATOM 2742 O O . PHE B 1 82 ? -1.096 -14.102 -12.07 1 98.44 82 PHE B O 1
ATOM 2749 N N . VAL B 1 83 ? -2.279 -13.734 -13.906 1 97.06 83 VAL B N 1
ATOM 2750 C CA . VAL B 1 83 ? -3.549 -13.719 -13.188 1 97.06 83 VAL B CA 1
ATOM 2751 C C . VAL B 1 83 ? -3.959 -15.141 -12.828 1 97.06 83 VAL B C 1
ATOM 2753 O O . VAL B 1 83 ? -3.791 -16.062 -13.633 1 97.06 83 VAL B O 1
ATOM 2756 N N . GLY B 1 84 ? -4.43 -15.312 -11.664 1 95.88 84 GLY B N 1
ATOM 2757 C CA . GLY B 1 84 ? -5.039 -16.562 -11.234 1 95.88 84 GLY B CA 1
ATOM 2758 C C . GLY B 1 84 ? -6.551 -16.484 -11.117 1 95.88 84 GLY B C 1
ATOM 2759 O O . GLY B 1 84 ? -7.152 -15.469 -11.5 1 95.88 84 GLY B O 1
ATOM 2760 N N . ASN B 1 85 ? -7.184 -17.484 -10.688 1 93.62 85 ASN B N 1
ATOM 2761 C CA . ASN B 1 85 ? -8.641 -17.531 -10.641 1 93.62 85 ASN B CA 1
ATOM 2762 C C . ASN B 1 85 ? -9.195 -16.656 -9.523 1 93.62 85 ASN B C 1
ATOM 2764 O O . ASN B 1 85 ? -10.352 -16.234 -9.578 1 93.62 85 ASN B O 1
ATOM 2768 N N . HIS B 1 86 ? -8.438 -16.281 -8.484 1 93.19 86 HIS B N 1
ATOM 2769 C CA . HIS B 1 86 ? -8.891 -15.43 -7.395 1 93.19 86 HIS B CA 1
ATOM 2770 C C . HIS B 1 86 ? -8.617 -13.953 -7.688 1 93.19 86 HIS B C 1
ATOM 2772 O O . HIS B 1 86 ? -9.164 -13.07 -7.027 1 93.19 86 HIS B O 1
ATOM 2778 N N . ASP B 1 87 ? -7.805 -13.688 -8.555 1 94.12 87 ASP B N 1
ATOM 2779 C CA . ASP B 1 87 ? -7.562 -12.312 -8.977 1 94.12 87 ASP B CA 1
ATOM 2780 C C . ASP B 1 87 ? -7.812 -12.141 -10.477 1 94.12 87 ASP B C 1
ATOM 2782 O O . ASP B 1 87 ? -7.098 -11.398 -11.148 1 94.12 87 ASP B O 1
ATOM 2786 N N . LEU B 1 88 ? -8.859 -12.812 -10.844 1 92.19 88 LEU B N 1
ATOM 2787 C CA . LEU B 1 88 ? -9.273 -12.961 -12.234 1 92.19 88 LEU B CA 1
ATOM 2788 C C . LEU B 1 88 ? -9.578 -11.609 -12.867 1 92.19 88 LEU B C 1
ATOM 2790 O O . LEU B 1 88 ? -9.398 -11.422 -14.07 1 92.19 88 LEU B O 1
ATOM 2794 N N . TRP B 1 89 ? -9.906 -10.68 -12.125 1 93.62 89 TRP B N 1
ATOM 2795 C CA . TRP B 1 89 ? -10.391 -9.398 -12.641 1 93.62 89 TRP B CA 1
ATOM 2796 C C . TRP B 1 89 ? -9.297 -8.336 -12.562 1 93.62 89 TRP B C 1
ATOM 2798 O O . TRP B 1 89 ? -9.578 -7.141 -12.68 1 93.62 89 TRP B O 1
ATOM 2808 N N . MET B 1 90 ? -8.047 -8.797 -12.312 1 94.19 90 MET B N 1
ATOM 2809 C CA . MET B 1 90 ? -6.926 -7.883 -12.484 1 94.19 90 MET B CA 1
ATOM 2810 C C . MET B 1 90 ? -6.797 -7.445 -13.938 1 94.19 90 MET B C 1
ATOM 2812 O O . MET B 1 90 ? -6.777 -8.281 -14.844 1 94.19 90 MET B O 1
ATOM 2816 N N . ASN B 1 91 ? -6.82 -6.156 -14.133 1 91.69 91 ASN B N 1
ATOM 2817 C CA . ASN B 1 91 ? -6.723 -5.621 -15.484 1 91.69 91 ASN B CA 1
ATOM 2818 C C . ASN B 1 91 ? -5.473 -4.77 -15.664 1 91.69 91 ASN B C 1
ATOM 2820 O O . ASN B 1 91 ? -4.383 -5.297 -15.898 1 91.69 91 ASN B O 1
ATOM 2824 N N . ASP B 1 92 ? -5.523 -3.561 -15.375 1 94.06 92 ASP B N 1
ATOM 2825 C CA . ASP B 1 92 ? -4.363 -2.732 -15.695 1 94.06 92 ASP B CA 1
ATOM 2826 C C . ASP B 1 92 ? -3.814 -2.053 -14.438 1 94.06 92 ASP B C 1
ATOM 2828 O O . ASP B 1 92 ? -2.922 -1.206 -14.531 1 94.06 92 ASP B O 1
ATOM 2832 N N . TYR B 1 93 ? -4.281 -2.445 -13.312 1 96.88 93 TYR B N 1
ATOM 2833 C CA . TYR B 1 93 ? -3.826 -1.804 -12.086 1 96.88 93 TYR B CA 1
ATOM 2834 C C . TYR B 1 93 ? -2.33 -2.012 -11.883 1 96.88 93 TYR B C 1
ATOM 2836 O O . TYR B 1 93 ? -1.601 -1.065 -11.586 1 96.88 93 TYR B O 1
ATOM 2844 N N . PHE B 1 94 ? -1.854 -3.227 -12.039 1 98.12 94 PHE B N 1
ATOM 2845 C CA . PHE B 1 94 ? -0.434 -3.52 -11.883 1 98.12 94 PHE B CA 1
ATOM 2846 C C . PHE B 1 94 ? 0.385 -2.787 -12.945 1 98.12 94 PHE B C 1
ATOM 2848 O O . PHE B 1 94 ? 1.46 -2.262 -12.648 1 98.12 94 PHE B O 1
ATOM 2855 N N . GLU B 1 95 ? -0.082 -2.773 -14.086 1 97.44 95 GLU B N 1
ATOM 2856 C CA . GLU B 1 95 ? 0.618 -2.082 -15.172 1 97.44 95 GLU B CA 1
ATOM 2857 C C . GLU B 1 95 ? 0.685 -0.579 -14.906 1 97.44 95 GLU B C 1
ATOM 2859 O O . GLU B 1 95 ? 1.752 0.029 -15.023 1 97.44 95 GLU B O 1
ATOM 2864 N N . THR B 1 96 ? -0.429 -0.012 -14.508 1 95.88 96 THR B N 1
ATOM 2865 C CA . THR B 1 96 ? -0.543 1.435 -14.359 1 95.88 96 THR B CA 1
ATOM 2866 C C . THR B 1 96 ? 0.139 1.901 -13.078 1 95.88 96 THR B C 1
ATOM 2868 O O . THR B 1 96 ? 0.856 2.904 -13.078 1 95.88 96 THR B O 1
ATOM 2871 N N . GLU B 1 97 ? -0.028 1.159 -12 1 96.38 97 GLU B N 1
ATOM 2872 C CA . GLU B 1 97 ? 0.434 1.609 -10.688 1 96.38 97 GLU B CA 1
ATOM 2873 C C . GLU B 1 97 ? 1.86 1.141 -10.414 1 96.38 97 GLU B C 1
ATOM 2875 O O . GLU B 1 97 ? 2.615 1.812 -9.711 1 96.38 97 GLU B O 1
ATOM 2880 N N . LEU B 1 98 ? 2.236 -0.018 -11.023 1 97.81 98 LEU B N 1
ATOM 2881 C CA . LEU B 1 98 ? 3.486 -0.641 -10.602 1 97.81 98 LEU B CA 1
ATOM 2882 C C . LEU B 1 98 ? 4.418 -0.846 -11.789 1 97.81 98 LEU B C 1
ATOM 2884 O O . LEU B 1 98 ? 5.578 -1.229 -11.617 1 97.81 98 LEU B O 1
ATOM 2888 N N . ASN B 1 99 ? 3.898 -0.6 -12.953 1 97.44 99 ASN B N 1
ATOM 2889 C CA . ASN B 1 99 ? 4.664 -0.887 -14.164 1 97.44 99 ASN B CA 1
ATOM 2890 C C . ASN B 1 99 ? 5.027 -2.365 -14.258 1 97.44 99 ASN B C 1
ATOM 2892 O O . ASN B 1 99 ? 6.156 -2.709 -14.609 1 97.44 99 ASN B O 1
ATOM 2896 N N . ILE B 1 100 ? 4.148 -3.184 -13.859 1 98.56 100 ILE B N 1
ATOM 2897 C CA . ILE B 1 100 ? 4.312 -4.633 -13.914 1 98.56 100 ILE B CA 1
ATOM 2898 C C . ILE B 1 100 ? 3.383 -5.215 -14.977 1 98.56 100 ILE B C 1
ATOM 2900 O O . ILE B 1 100 ? 2.16 -5.07 -14.883 1 98.56 100 ILE B O 1
ATOM 2904 N N . PRO B 1 101 ? 3.943 -5.863 -15.984 1 98.38 101 PRO B N 1
ATOM 2905 C CA . PRO B 1 101 ? 3.072 -6.492 -16.984 1 98.38 101 PRO B CA 1
ATOM 2906 C C . PRO B 1 101 ? 2.188 -7.586 -16.391 1 98.38 101 PRO B C 1
ATOM 2908 O O . PRO B 1 101 ? 2.627 -8.328 -15.5 1 98.38 101 PRO B O 1
ATOM 2911 N N . VAL B 1 102 ? 0.988 -7.656 -16.906 1 98.06 102 VAL B N 1
ATOM 2912 C CA . VAL B 1 102 ? 0.005 -8.633 -16.438 1 98.06 102 VAL B CA 1
ATOM 2913 C C . VAL B 1 102 ? -0.364 -9.578 -17.578 1 98.06 102 VAL B C 1
ATOM 2915 O O . VAL B 1 102 ? -0.697 -9.133 -18.688 1 98.06 102 VAL B O 1
ATOM 2918 N N . TYR B 1 103 ? -0.251 -10.844 -17.328 1 97.94 103 TYR B N 1
ATOM 2919 C CA . TYR B 1 103 ? -0.599 -11.852 -18.312 1 97.94 103 TYR B CA 1
ATOM 2920 C C . TYR B 1 103 ? -1.816 -12.656 -17.875 1 97.94 103 TYR B C 1
ATOM 2922 O O . TYR B 1 103 ? -1.879 -13.125 -16.734 1 97.94 103 TYR B O 1
ATOM 2930 N N . HIS B 1 104 ? -2.75 -12.875 -18.766 1 95.69 104 HIS B N 1
ATOM 2931 C CA . HIS B 1 104 ? -3.984 -13.578 -18.453 1 95.69 104 HIS B CA 1
ATOM 2932 C C . HIS B 1 104 ? -3.945 -15.016 -18.984 1 95.69 104 HIS B C 1
ATOM 2934 O O . HIS B 1 104 ? -4.922 -15.758 -18.844 1 95.69 104 HIS B O 1
ATOM 2940 N N . ASP B 1 105 ? -2.869 -15.312 -19.656 1 95.75 105 ASP B N 1
ATOM 2941 C CA . ASP B 1 105 ? -2.639 -16.656 -20.188 1 95.75 105 ASP B CA 1
ATOM 2942 C C . ASP B 1 105 ? -1.163 -17.031 -20.078 1 95.75 105 ASP B C 1
ATOM 2944 O O . ASP B 1 105 ? -0.341 -16.25 -19.625 1 95.75 105 ASP B O 1
ATOM 2948 N N . ASN B 1 106 ? -0.884 -18.297 -20.438 1 97.94 106 ASN B N 1
ATOM 2949 C CA . ASN B 1 106 ? 0.5 -18.75 -20.422 1 97.94 106 ASN B CA 1
ATOM 2950 C C . ASN B 1 106 ? 1.377 -17.906 -21.344 1 97.94 106 ASN B C 1
ATOM 2952 O O . ASN B 1 106 ? 0.892 -17.359 -22.344 1 97.94 106 ASN B O 1
ATOM 2956 N N . LYS B 1 107 ? 2.564 -17.781 -20.984 1 98.5 107 LYS B N 1
ATOM 2957 C CA . LYS B 1 107 ? 3.543 -17.062 -21.797 1 98.5 107 LYS B CA 1
ATOM 2958 C C . LYS B 1 107 ? 4.883 -17.797 -21.812 1 98.5 107 LYS B C 1
ATOM 2960 O O . LYS B 1 107 ? 5.277 -18.406 -20.812 1 98.5 107 LYS B O 1
ATOM 2965 N N . GLU B 1 108 ? 5.523 -17.75 -22.969 1 98.56 108 GLU B N 1
ATOM 2966 C CA . GLU B 1 108 ? 6.836 -18.375 -23.125 1 98.56 108 GLU B CA 1
ATOM 2967 C C . GLU B 1 108 ? 7.953 -17.391 -22.812 1 98.56 108 GLU B C 1
ATOM 2969 O O . GLU B 1 108 ? 7.883 -16.219 -23.188 1 98.56 108 GLU B O 1
ATOM 2974 N N . PHE B 1 109 ? 8.93 -17.828 -22.062 1 98.56 109 PHE B N 1
ATOM 2975 C CA . PHE B 1 109 ? 10.148 -17.078 -21.797 1 98.56 109 PHE B CA 1
ATOM 2976 C C . PHE B 1 109 ? 11.383 -17.922 -22.047 1 98.56 109 PHE B C 1
ATOM 2978 O O . PHE B 1 109 ? 11.305 -19.156 -22.062 1 98.56 109 PHE B O 1
ATOM 2985 N N . THR B 1 110 ? 12.5 -17.297 -22.312 1 98.25 110 THR B N 1
ATOM 2986 C CA . THR B 1 110 ? 13.781 -17.969 -22.453 1 98.25 110 THR B CA 1
ATOM 2987 C C . THR B 1 110 ? 14.836 -17.344 -21.547 1 98.25 110 THR B C 1
ATOM 2989 O O . THR B 1 110 ? 15.023 -16.125 -21.562 1 98.25 110 THR B O 1
ATOM 2992 N N . PHE B 1 111 ? 15.414 -18.172 -20.719 1 97.56 111 PHE B N 1
ATOM 2993 C CA . PHE B 1 111 ? 16.5 -17.75 -19.844 1 97.56 111 PHE B CA 1
ATOM 2994 C C . PHE B 1 111 ? 17.719 -18.656 -20.016 1 97.56 111 PHE B C 1
ATOM 2996 O O . PHE B 1 111 ? 17.641 -19.859 -19.781 1 97.56 111 PHE B O 1
ATOM 3003 N N . ASN B 1 112 ? 18.781 -18.062 -20.422 1 96.56 112 ASN B N 1
ATOM 3004 C CA . ASN B 1 112 ? 20.031 -18.797 -20.578 1 96.56 112 ASN B CA 1
ATOM 3005 C C . ASN B 1 112 ? 19.844 -20.016 -21.469 1 96.56 112 ASN B C 1
ATOM 3007 O O . ASN B 1 112 ? 20.266 -21.125 -21.094 1 96.56 112 ASN B O 1
ATOM 3011 N N . GLY B 1 113 ? 19.125 -19.875 -22.5 1 96.31 113 GLY B N 1
ATOM 3012 C CA . GLY B 1 113 ? 18.953 -20.922 -23.5 1 96.31 113 GLY B CA 1
ATOM 3013 C C . GLY B 1 113 ? 17.891 -21.938 -23.141 1 96.31 113 GLY B C 1
ATOM 3014 O O . GLY B 1 113 ? 17.641 -22.875 -23.906 1 96.31 113 GLY B O 1
ATOM 3015 N N . LYS B 1 114 ? 17.312 -21.828 -21.969 1 97.75 114 LYS B N 1
ATOM 3016 C CA . LYS B 1 114 ? 16.234 -22.719 -21.547 1 97.75 114 LYS B CA 1
ATOM 3017 C C . LYS B 1 114 ? 14.875 -22.078 -21.781 1 97.75 114 LYS B C 1
ATOM 3019 O O . LYS B 1 114 ? 14.68 -20.891 -21.516 1 97.75 114 LYS B O 1
ATOM 3024 N N . THR B 1 115 ? 13.992 -22.906 -22.312 1 98.31 115 THR B N 1
ATOM 3025 C CA . THR B 1 115 ? 12.656 -22.406 -22.641 1 98.31 115 THR B CA 1
ATOM 3026 C C . THR B 1 115 ? 11.672 -22.75 -21.516 1 98.31 115 THR B C 1
ATOM 3028 O O . THR B 1 115 ? 11.641 -23.875 -21.031 1 98.31 115 THR B O 1
ATOM 3031 N N . PHE B 1 116 ? 10.867 -21.719 -21.188 1 98.81 116 PHE B N 1
ATOM 3032 C CA . PHE B 1 116 ? 9.891 -21.812 -20.109 1 98.81 116 PHE B CA 1
ATOM 3033 C C . PHE B 1 116 ? 8.484 -21.547 -20.625 1 98.81 116 PHE B C 1
ATOM 3035 O O . PHE B 1 116 ? 8.281 -20.641 -21.438 1 98.81 116 PHE B O 1
ATOM 3042 N N . LEU B 1 117 ? 7.551 -22.406 -20.266 1 98.81 117 LEU B N 1
ATOM 3043 C CA . LEU B 1 117 ? 6.137 -22.047 -20.344 1 98.81 117 LEU B CA 1
ATOM 3044 C C . LEU B 1 117 ? 5.582 -21.719 -18.953 1 98.81 117 LEU B C 1
ATOM 3046 O O . LEU B 1 117 ? 5.562 -22.594 -18.078 1 98.81 117 LEU B O 1
ATOM 3050 N N . ILE B 1 118 ? 5.164 -20.484 -18.781 1 98.81 118 ILE B N 1
ATOM 3051 C CA . ILE B 1 118 ? 4.844 -19.969 -17.453 1 98.81 118 ILE B CA 1
ATOM 3052 C C . ILE B 1 118 ? 3.387 -19.516 -17.422 1 98.81 118 ILE B C 1
ATOM 3054 O O . ILE B 1 118 ? 2.904 -18.875 -18.359 1 98.81 118 ILE B O 1
ATOM 3058 N N . GLY B 1 119 ? 2.699 -19.828 -16.344 1 98.38 119 GLY B N 1
ATOM 3059 C CA . GLY B 1 119 ? 1.328 -19.406 -16.109 1 98.38 119 GLY B CA 1
ATOM 3060 C C . GLY B 1 119 ? 0.791 -19.828 -14.758 1 98.38 119 GLY B C 1
ATOM 3061 O O . GLY B 1 119 ? 1.489 -20.484 -13.984 1 98.38 119 GLY B O 1
ATOM 3062 N N . HIS B 1 120 ? -0.425 -19.453 -14.508 1 97.69 120 HIS B N 1
ATOM 3063 C CA . HIS B 1 120 ? -1.033 -19.844 -13.242 1 97.69 120 HIS B CA 1
ATOM 3064 C C . HIS B 1 120 ? -1.454 -21.312 -13.273 1 97.69 120 HIS B C 1
ATOM 3066 O O . HIS B 1 120 ? -1.276 -22.031 -12.289 1 97.69 120 HIS B O 1
ATOM 3072 N N . GLY B 1 121 ? -2.102 -21.734 -14.391 1 95.38 121 GLY B N 1
ATOM 3073 C CA . GLY B 1 121 ? -2.426 -23.141 -14.555 1 95.38 121 GLY B CA 1
ATOM 3074 C C . GLY B 1 121 ? -3.91 -23.422 -14.438 1 95.38 121 GLY B C 1
ATOM 3075 O O . GLY B 1 121 ? -4.363 -24.531 -14.758 1 95.38 121 GLY B O 1
ATOM 3076 N N . ASP B 1 122 ? -4.688 -22.438 -13.969 1 92.44 122 ASP B N 1
ATOM 3077 C CA . ASP B 1 122 ? -6.125 -22.656 -13.852 1 92.44 122 ASP B CA 1
ATOM 3078 C C . ASP B 1 122 ? -6.773 -22.844 -15.219 1 92.44 122 ASP B C 1
ATOM 3080 O O . ASP B 1 122 ? -6.457 -22.109 -16.156 1 92.44 122 ASP B O 1
ATOM 3084 N N . GLY B 1 123 ? -7.648 -23.766 -15.32 1 90 123 GLY B N 1
ATOM 3085 C CA . GLY B 1 123 ? -8.391 -23.984 -16.547 1 90 123 GLY B CA 1
ATOM 3086 C C . GLY B 1 123 ? -7.578 -24.688 -17.625 1 90 123 GLY B C 1
ATOM 3087 O O . GLY B 1 123 ? -8.008 -24.781 -18.766 1 90 123 GLY B O 1
ATOM 3088 N N . LYS B 1 124 ? -6.375 -25.094 -17.266 1 91.62 124 LYS B N 1
ATOM 3089 C CA . LYS B 1 124 ? -5.539 -25.797 -18.234 1 91.62 124 LYS B CA 1
ATOM 3090 C C . LYS B 1 124 ? -5.676 -27.312 -18.094 1 91.62 124 LYS B C 1
ATOM 3092 O O . LYS B 1 124 ? -5.973 -27.812 -17 1 91.62 124 LYS B O 1
ATOM 3097 N N . GLY B 1 125 ? -5.496 -28 -19.125 1 85.12 125 GLY B N 1
ATOM 3098 C CA . GLY B 1 125 ? -5.602 -29.453 -19.078 1 85.12 125 GLY B CA 1
ATOM 3099 C C . GLY B 1 125 ? -7.02 -29.953 -19.266 1 85.12 125 GLY B C 1
ATOM 3100 O O . GLY B 1 125 ? -7.941 -29.172 -19.484 1 85.12 125 GLY B O 1
ATOM 3101 N N . PRO B 1 126 ? -7.082 -31.188 -19.234 1 85.38 126 PRO B N 1
ATOM 3102 C CA . PRO B 1 126 ? -8.414 -31.766 -19.422 1 85.38 126 PRO B CA 1
ATOM 3103 C C . PRO B 1 126 ? -9.273 -31.688 -18.172 1 85.38 126 PRO B C 1
ATOM 3105 O O . PRO B 1 126 ? -8.75 -31.547 -17.062 1 85.38 126 PRO B O 1
ATOM 3108 N N . GLY B 1 127 ? -10.586 -31.5 -18.375 1 79.81 127 GLY B N 1
ATOM 3109 C CA . GLY B 1 127 ? -11.508 -31.469 -17.25 1 79.81 127 GLY B CA 1
ATOM 3110 C C . GLY B 1 127 ? -11.828 -30.078 -16.766 1 79.81 127 GLY B C 1
ATOM 3111 O O . GLY B 1 127 ? -11.797 -29.125 -17.547 1 79.81 127 GLY B O 1
ATOM 3112 N N . ASP B 1 128 ? -12.344 -29.969 -15.562 1 79.62 128 ASP B N 1
ATOM 3113 C CA . ASP B 1 128 ? -12.727 -28.719 -14.898 1 79.62 128 ASP B CA 1
ATOM 3114 C C . ASP B 1 128 ? -13.664 -27.891 -15.781 1 79.62 128 ASP B C 1
ATOM 3116 O O . ASP B 1 128 ? -13.508 -26.688 -15.891 1 79.62 128 ASP B O 1
ATOM 3120 N N . LYS B 1 129 ? -14.492 -28.594 -16.438 1 85.06 129 LYS B N 1
ATOM 3121 C CA . LYS B 1 129 ? -15.406 -27.938 -17.359 1 85.06 129 LYS B CA 1
ATOM 3122 C C . LYS B 1 129 ? -16.266 -26.906 -16.625 1 85.06 129 LYS B C 1
ATOM 3124 O O . LYS B 1 129 ? -16.594 -25.859 -17.188 1 85.06 129 LYS B O 1
ATOM 3129 N N . GLY B 1 130 ? -16.562 -27.25 -15.461 1 82.12 130 GLY B N 1
ATOM 3130 C CA . GLY B 1 130 ? -17.344 -26.297 -14.672 1 82.12 130 GLY B CA 1
ATOM 3131 C C . GLY B 1 130 ? -16.609 -25 -14.422 1 82.12 130 GLY B C 1
ATOM 3132 O O . GLY B 1 130 ? -17.188 -23.922 -14.617 1 82.12 130 GLY B O 1
ATOM 3133 N N . TYR B 1 131 ? -15.406 -25.094 -14.016 1 84.81 131 TYR B N 1
ATOM 3134 C CA . TYR B 1 131 ? -14.617 -23.891 -13.773 1 84.81 131 TYR B CA 1
ATOM 3135 C C . TYR B 1 131 ? -14.406 -23.109 -15.062 1 84.81 131 TYR B C 1
ATOM 3137 O O . TYR B 1 131 ? -14.484 -21.875 -15.07 1 84.81 131 TYR B O 1
ATOM 3145 N N . LYS B 1 132 ? -14.156 -23.828 -16.125 1 90.12 132 LYS B N 1
ATOM 3146 C CA . LYS B 1 132 ? -13.914 -23.172 -17.406 1 90.12 132 LYS B CA 1
ATOM 3147 C C . LYS B 1 132 ? -15.133 -22.375 -17.859 1 90.12 132 LYS B C 1
ATOM 3149 O O . LYS B 1 132 ? -15 -21.266 -18.391 1 90.12 132 LYS B O 1
ATOM 3154 N N . ARG B 1 133 ? -16.266 -22.906 -17.594 1 90.12 133 ARG B N 1
ATOM 3155 C CA . ARG B 1 133 ? -17.516 -22.203 -17.922 1 90.12 133 ARG B CA 1
ATOM 3156 C C . ARG B 1 133 ? -17.703 -20.984 -17.016 1 90.12 133 ARG B C 1
ATOM 3158 O O . ARG B 1 133 ? -18.062 -19.922 -17.5 1 90.12 133 ARG B O 1
ATOM 3165 N N . MET B 1 134 ? -17.484 -21.188 -15.797 1 89.19 134 MET B N 1
ATOM 3166 C CA . MET B 1 134 ? -17.609 -20.094 -14.844 1 89.19 134 MET B CA 1
ATOM 3167 C C . MET B 1 134 ? -16.641 -18.953 -15.18 1 89.19 134 MET B C 1
ATOM 3169 O O . MET B 1 134 ? -17.016 -17.781 -15.156 1 89.19 134 MET B O 1
ATOM 3173 N N . LYS B 1 135 ? -15.461 -19.359 -15.484 1 91 135 LYS B N 1
ATOM 3174 C CA . LYS B 1 135 ? -14.445 -18.375 -15.859 1 91 135 LYS B CA 1
ATOM 3175 C C . LYS B 1 135 ? -14.898 -17.547 -17.062 1 91 135 LYS B C 1
ATOM 3177 O O . LYS B 1 135 ? -14.703 -16.328 -17.094 1 91 135 LYS B O 1
ATOM 3182 N N . LYS B 1 136 ? -15.516 -18.234 -18.031 1 92.06 136 LYS B N 1
ATOM 3183 C CA . LYS B 1 136 ? -16.031 -17.547 -19.219 1 92.06 136 LYS B CA 1
ATOM 3184 C C . LYS B 1 136 ? -17.109 -16.531 -18.844 1 92.06 136 LYS B C 1
ATOM 3186 O O . LYS B 1 136 ? -17.156 -15.438 -19.406 1 92.06 136 LYS B O 1
ATOM 3191 N N . VAL B 1 137 ? -17.891 -16.875 -17.922 1 93.12 137 VAL B N 1
ATOM 3192 C CA . VAL B 1 137 ? -18.953 -16 -17.469 1 93.12 137 VAL B CA 1
ATOM 3193 C C . VAL B 1 137 ? -18.375 -14.805 -16.719 1 93.12 137 VAL B C 1
ATOM 3195 O O . VAL B 1 137 ? -18.75 -13.664 -16.969 1 93.12 137 VAL B O 1
ATOM 3198 N N . PHE B 1 138 ? -17.453 -15.039 -15.859 1 91.12 138 PHE B N 1
ATOM 3199 C CA . PHE B 1 138 ? -16.891 -14 -15.008 1 91.12 138 PHE B CA 1
ATOM 3200 C C . PHE B 1 138 ? -16.047 -13.023 -15.828 1 91.12 138 PHE B C 1
ATOM 3202 O O . PHE B 1 138 ? -15.953 -11.844 -15.477 1 91.12 138 PHE B O 1
ATOM 3209 N N . THR B 1 139 ? -15.531 -13.508 -16.891 1 91.88 139 THR B N 1
ATOM 3210 C CA . THR B 1 139 ? -14.648 -12.633 -17.656 1 91.88 139 THR B CA 1
ATOM 3211 C C . THR B 1 139 ? -15.414 -11.969 -18.797 1 91.88 139 THR B C 1
ATOM 3213 O O . THR B 1 139 ? -14.859 -11.133 -19.516 1 91.88 139 THR B O 1
ATOM 3216 N N . ASN B 1 140 ? -16.672 -12.375 -18.953 1 94.56 140 ASN B N 1
ATOM 3217 C CA . ASN B 1 140 ? -17.531 -11.703 -19.938 1 94.56 140 ASN B CA 1
ATOM 3218 C C . ASN B 1 140 ? -17.688 -10.227 -19.609 1 94.56 140 ASN B C 1
ATOM 3220 O O . ASN B 1 140 ? -17.938 -9.852 -18.469 1 94.56 140 ASN B O 1
ATOM 3224 N N . PRO B 1 141 ? -17.469 -9.359 -20.672 1 94.25 141 PRO B N 1
ATOM 3225 C CA . PRO B 1 141 ? -17.531 -7.914 -20.422 1 94.25 141 PRO B CA 1
ATOM 3226 C C . PRO B 1 141 ? -18.844 -7.484 -19.766 1 94.25 141 PRO B C 1
ATOM 3228 O O . PRO B 1 141 ? -18.859 -6.578 -18.938 1 94.25 141 PRO B O 1
ATOM 3231 N N . PHE B 1 142 ? -19.922 -8.094 -20.156 1 96.06 142 PHE B N 1
ATOM 3232 C CA . PHE B 1 142 ? -21.219 -7.75 -19.578 1 96.06 142 PHE B CA 1
ATOM 3233 C C . PHE B 1 142 ? -21.312 -8.164 -18.125 1 96.06 142 PHE B C 1
ATOM 3235 O O . PHE B 1 142 ? -21.812 -7.414 -17.281 1 96.06 142 PHE B O 1
ATOM 3242 N N . SER B 1 143 ? -20.906 -9.367 -17.781 1 94.62 143 SER B N 1
ATOM 3243 C CA . SER B 1 143 ? -20.891 -9.844 -16.391 1 94.62 143 SER B CA 1
ATOM 3244 C C . SER B 1 143 ? -20 -8.961 -15.516 1 94.62 143 SER B C 1
ATOM 3246 O O . SER B 1 143 ? -20.391 -8.602 -14.406 1 94.62 143 SER B O 1
ATOM 3248 N N . LYS B 1 144 ? -18.859 -8.656 -16.016 1 94.25 144 LYS B N 1
ATOM 3249 C CA . LYS B 1 144 ? -17.953 -7.773 -15.297 1 94.25 144 LYS B CA 1
ATOM 3250 C C . LYS B 1 144 ? -18.594 -6.406 -15.055 1 94.25 144 LYS B C 1
ATOM 3252 O O . LYS B 1 144 ? -18.438 -5.824 -13.977 1 94.25 144 LYS B O 1
ATOM 3257 N N . TRP B 1 145 ? -19.266 -5.934 -16.125 1 94.94 145 TRP B N 1
ATOM 3258 C CA . TRP B 1 145 ? -19.969 -4.656 -16.016 1 94.94 145 TRP B CA 1
ATOM 3259 C C . TRP B 1 145 ? -21.031 -4.707 -14.93 1 94.94 145 TRP B C 1
ATOM 3261 O O . TRP B 1 145 ? -21.172 -3.764 -14.148 1 94.94 145 TRP B O 1
ATOM 3271 N N . LEU B 1 146 ? -21.766 -5.785 -14.875 1 96.25 146 LEU B N 1
ATOM 3272 C CA . LEU B 1 146 ? -22.797 -5.961 -13.859 1 96.25 146 LEU B CA 1
ATOM 3273 C C . LEU B 1 146 ? -22.188 -5.957 -12.461 1 96.25 146 LEU B C 1
ATOM 3275 O O . LEU B 1 146 ? -22.719 -5.301 -11.555 1 96.25 146 LEU B O 1
ATOM 3279 N N . PHE B 1 147 ? -21.156 -6.66 -12.289 1 95.62 147 PHE B N 1
ATOM 3280 C CA . PHE B 1 147 ? -20.5 -6.699 -10.992 1 95.62 147 PHE B CA 1
ATOM 3281 C C . PHE B 1 147 ? -19.953 -5.328 -10.625 1 95.62 147 PHE B C 1
ATOM 3283 O O . PHE B 1 147 ? -20.031 -4.91 -9.469 1 95.62 147 PHE B O 1
ATOM 3290 N N . ARG B 1 148 ? -19.391 -4.648 -11.562 1 95.5 148 ARG B N 1
ATOM 3291 C CA . ARG B 1 148 ? -18.797 -3.332 -11.344 1 95.5 148 ARG B CA 1
ATOM 3292 C C . ARG B 1 148 ? -19.828 -2.359 -10.773 1 95.5 148 ARG B C 1
ATOM 3294 O O . ARG B 1 148 ? -19.5 -1.494 -9.969 1 95.5 148 ARG B O 1
ATOM 3301 N N . TRP B 1 149 ? -21.031 -2.562 -11.148 1 96.25 149 TRP B N 1
ATOM 3302 C CA . TRP B 1 149 ? -22.047 -1.589 -10.75 1 96.25 149 TRP B CA 1
ATOM 3303 C C . TRP B 1 149 ? -22.75 -2.031 -9.469 1 96.25 149 TRP B C 1
ATOM 3305 O O . TRP B 1 149 ? -23.547 -1.279 -8.906 1 96.25 149 TRP B O 1
ATOM 3315 N N . LEU B 1 150 ? -22.453 -3.275 -9.086 1 96.88 150 LEU B N 1
ATOM 3316 C CA . LEU B 1 150 ? -22.797 -3.625 -7.715 1 96.88 150 LEU B CA 1
ATOM 3317 C C . LEU B 1 150 ? -21.938 -2.867 -6.715 1 96.88 150 LEU B C 1
ATOM 3319 O O . LEU B 1 150 ? -20.703 -2.838 -6.852 1 96.88 150 LEU B O 1
ATOM 3323 N N . HIS B 1 151 ? -22.656 -2.186 -5.809 1 98.06 151 HIS B N 1
ATOM 3324 C CA . HIS B 1 151 ? -21.891 -1.399 -4.844 1 98.06 151 HIS B CA 1
ATOM 3325 C C . HIS B 1 151 ? -20.828 -2.25 -4.156 1 98.06 151 HIS B C 1
ATOM 3327 O O . HIS B 1 151 ? -21.109 -3.355 -3.693 1 98.06 151 HIS B O 1
ATOM 3333 N N . PRO B 1 152 ? -19.625 -1.776 -4.023 1 98 152 PRO B N 1
ATOM 3334 C CA . PRO B 1 152 ? -18.531 -2.619 -3.543 1 98 152 PRO B CA 1
ATOM 3335 C C . PRO B 1 152 ? -18.75 -3.139 -2.125 1 98 152 PRO B C 1
ATOM 3337 O O . PRO B 1 152 ? -18.312 -4.242 -1.789 1 98 152 PRO B O 1
ATOM 3340 N N . ASP B 1 153 ? -19.344 -2.387 -1.298 1 97.19 153 ASP B N 1
ATOM 3341 C CA . ASP B 1 153 ? -19.594 -2.867 0.059 1 97.19 153 ASP B CA 1
ATOM 3342 C C . ASP B 1 153 ? -20.453 -4.129 0.047 1 97.19 153 ASP B C 1
ATOM 3344 O O . ASP B 1 153 ? -20.438 -4.906 1.004 1 97.19 153 ASP B O 1
ATOM 3348 N N . VAL B 1 154 ? -21.203 -4.32 -1.037 1 97.31 154 VAL B N 1
ATOM 3349 C CA . VAL B 1 154 ? -21.984 -5.535 -1.203 1 97.31 154 VAL B CA 1
ATOM 3350 C C . VAL B 1 154 ? -21.203 -6.555 -2.033 1 97.31 154 VAL B C 1
ATOM 3352 O O . VAL B 1 154 ? -20.953 -7.672 -1.577 1 97.31 154 VAL B O 1
ATOM 3355 N N . GLY B 1 155 ? -20.812 -6.152 -3.232 1 96.69 155 GLY B N 1
ATOM 3356 C CA . GLY B 1 155 ? -20.156 -7.043 -4.176 1 96.69 155 GLY B CA 1
ATOM 3357 C C . GLY B 1 155 ? -18.859 -7.621 -3.652 1 96.69 155 GLY B C 1
ATOM 3358 O O . GLY B 1 155 ? -18.656 -8.836 -3.674 1 96.69 155 GLY B O 1
ATOM 3359 N N . VAL B 1 156 ? -17.984 -6.789 -3.16 1 96.75 156 VAL B N 1
ATOM 3360 C CA . VAL B 1 156 ? -16.688 -7.219 -2.676 1 96.75 156 VAL B CA 1
ATOM 3361 C C . VAL B 1 156 ? -16.859 -8.078 -1.423 1 96.75 156 VAL B C 1
ATOM 3363 O O . VAL B 1 156 ? -16.172 -9.094 -1.264 1 96.75 156 VAL B O 1
ATOM 3366 N N . SER B 1 157 ? -17.781 -7.66 -0.564 1 96.56 157 SER B N 1
ATOM 3367 C CA . SER B 1 157 ? -18.031 -8.445 0.638 1 96.56 157 SER B CA 1
ATOM 3368 C C . SER B 1 157 ? -18.484 -9.859 0.288 1 96.56 157 SER B C 1
ATOM 3370 O O . SER B 1 157 ? -17.984 -10.836 0.862 1 96.56 157 SER B O 1
ATOM 3372 N N . LEU B 1 158 ? -19.375 -9.977 -0.603 1 95.94 158 LEU B N 1
ATOM 3373 C CA . LEU B 1 158 ? -19.891 -11.273 -1.032 1 95.94 158 LEU B CA 1
ATOM 3374 C C . LEU B 1 158 ? -18.797 -12.102 -1.692 1 95.94 158 LEU B C 1
ATOM 3376 O O . LEU B 1 158 ? -18.641 -13.289 -1.396 1 95.94 158 LEU B O 1
ATOM 3380 N N . ALA B 1 159 ? -18.062 -11.523 -2.561 1 95.06 159 ALA B N 1
ATOM 3381 C CA . ALA B 1 159 ? -17.016 -12.227 -3.287 1 95.06 159 ALA B CA 1
ATOM 3382 C C . ALA B 1 159 ? -15.93 -12.734 -2.334 1 95.06 159 ALA B C 1
ATOM 3384 O O . ALA B 1 159 ? -15.445 -13.852 -2.482 1 95.06 159 ALA B O 1
ATOM 3385 N N . GLN B 1 160 ? -15.555 -11.867 -1.376 1 94.62 160 GLN B N 1
ATOM 3386 C CA . GLN B 1 160 ? -14.555 -12.258 -0.387 1 94.62 160 GLN B CA 1
ATOM 3387 C C . GLN B 1 160 ? -15.055 -13.43 0.459 1 94.62 160 GLN B C 1
ATOM 3389 O O . GLN B 1 160 ? -14.305 -14.359 0.743 1 94.62 160 GLN B O 1
ATOM 3394 N N . TYR B 1 161 ? -16.297 -13.375 0.831 1 94.25 161 TYR B N 1
ATOM 3395 C CA . TYR B 1 161 ? -16.891 -14.469 1.596 1 94.25 161 TYR B CA 1
ATOM 3396 C C . TYR B 1 161 ? -16.828 -15.773 0.811 1 94.25 161 TYR B C 1
ATOM 3398 O O . TYR B 1 161 ? -16.406 -16.812 1.337 1 94.25 161 TYR B O 1
ATOM 3406 N N . LEU B 1 162 ? -17.203 -15.727 -0.422 1 91.81 162 LEU B N 1
ATOM 3407 C CA . LEU B 1 162 ? -17.234 -16.906 -1.273 1 91.81 162 LEU B CA 1
ATOM 3408 C C . LEU B 1 162 ? -15.82 -17.422 -1.549 1 91.81 162 LEU B C 1
ATOM 3410 O O . LEU B 1 162 ? -15.594 -18.625 -1.634 1 91.81 162 LEU B O 1
ATOM 3414 N N . SER B 1 163 ? -14.883 -16.5 -1.732 1 91.44 163 SER B N 1
ATOM 3415 C CA . SER B 1 163 ? -13.5 -16.859 -1.997 1 91.44 163 SER B CA 1
ATOM 3416 C C . SER B 1 163 ? -12.891 -17.625 -0.821 1 91.44 163 SER B C 1
ATOM 3418 O O . SER B 1 163 ? -12.281 -18.672 -1.005 1 91.44 163 SER B O 1
ATOM 3420 N N . VAL B 1 164 ? -13.07 -17.109 0.355 1 89.81 164 VAL B N 1
ATOM 3421 C CA . VAL B 1 164 ? -12.531 -17.719 1.562 1 89.81 164 VAL B CA 1
ATOM 3422 C C . VAL B 1 164 ? -13.156 -19.094 1.764 1 89.81 164 VAL B C 1
ATOM 3424 O O . VAL B 1 164 ? -12.453 -20.062 2.061 1 89.81 164 VAL B O 1
ATOM 3427 N N . LYS B 1 165 ? -14.406 -19.188 1.569 1 85.94 165 LYS B N 1
ATOM 3428 C CA . LYS B 1 165 ? -15.109 -20.469 1.731 1 85.94 165 LYS B CA 1
ATOM 3429 C C . LYS B 1 165 ? -14.594 -21.516 0.752 1 85.94 165 LYS B C 1
ATOM 3431 O O . LYS B 1 165 ? -14.367 -22.656 1.129 1 85.94 165 LYS B O 1
ATOM 3436 N N . ASN B 1 166 ? -14.352 -21.125 -0.377 1 81 166 ASN B N 1
ATOM 3437 C CA . ASN B 1 166 ? -13.867 -22.031 -1.408 1 81 166 ASN B CA 1
ATOM 3438 C C . ASN B 1 166 ? -12.445 -22.5 -1.111 1 81 166 ASN B C 1
ATOM 3440 O O . ASN B 1 166 ? -12.125 -23.672 -1.32 1 81 166 ASN B O 1
ATOM 3444 N N . LYS B 1 167 ? -11.594 -21.641 -0.716 1 76.12 167 LYS B N 1
ATOM 3445 C CA . LYS B 1 167 ? -10.211 -21.984 -0.405 1 76.12 167 LYS B CA 1
ATOM 3446 C C . LYS B 1 167 ? -10.141 -22.938 0.78 1 76.12 167 LYS B C 1
ATOM 3448 O O . LYS B 1 167 ? -9.336 -23.875 0.782 1 76.12 167 LYS B O 1
ATOM 3453 N N . LEU B 1 168 ? -10.914 -22.578 1.751 1 70 168 LEU B N 1
ATOM 3454 C CA . LEU B 1 168 ? -10.953 -23.438 2.928 1 70 168 LEU B CA 1
ATOM 3455 C C . LEU B 1 168 ? -11.398 -24.844 2.557 1 70 168 LEU B C 1
ATOM 3457 O O . LEU B 1 168 ? -10.867 -25.828 3.088 1 70 168 LEU B O 1
ATOM 3461 N N . ILE B 1 169 ? -12.195 -24.922 1.6 1 61.66 169 ILE B N 1
ATOM 3462 C CA . ILE B 1 169 ? -12.703 -26.203 1.148 1 61.66 169 ILE B CA 1
ATOM 3463 C C . ILE B 1 169 ? -11.648 -26.906 0.284 1 61.66 169 ILE B C 1
ATOM 3465 O O . ILE B 1 169 ? -11.359 -28.078 0.473 1 61.66 169 ILE B O 1
ATOM 3469 N N . SER B 1 170 ? -11.047 -26.156 -0.565 1 60 170 SER B N 1
ATOM 3470 C CA . SER B 1 170 ? -10.078 -26.719 -1.5 1 60 170 SER B CA 1
ATOM 3471 C C . SER B 1 170 ? -8.766 -27.062 -0.797 1 60 170 SER B C 1
ATOM 3473 O O . SER B 1 170 ? -8.062 -27.984 -1.205 1 60 170 SER B O 1
ATOM 3475 N N . GLY B 1 171 ? -8.344 -26.281 0.198 1 57.12 171 GLY B N 1
ATOM 3476 C CA . GLY B 1 171 ? -7.086 -26.484 0.9 1 57.12 171 GLY B CA 1
ATOM 3477 C C . GLY B 1 171 ? -6.871 -27.938 1.323 1 57.12 171 GLY B C 1
ATOM 3478 O O . GLY B 1 171 ? -5.805 -28.5 1.093 1 57.12 171 GLY B O 1
ATOM 3479 N N . ASP B 1 172 ? -7.828 -28.5 1.786 1 56.53 172 ASP B N 1
ATOM 3480 C CA . ASP B 1 172 ? -7.691 -29.891 2.248 1 56.53 172 ASP B CA 1
ATOM 3481 C C . ASP B 1 172 ? -7.602 -30.844 1.07 1 56.53 172 ASP B C 1
ATOM 3483 O O . ASP B 1 172 ? -6.832 -31.812 1.107 1 56.53 172 ASP B O 1
ATOM 3487 N N . GLU B 1 173 ? -8.281 -30.609 0.038 1 53.09 173 GLU B N 1
ATOM 3488 C CA . GLU B 1 173 ? -8.328 -31.516 -1.103 1 53.09 173 GLU B CA 1
ATOM 3489 C C . GLU B 1 173 ? -7.117 -31.312 -2.014 1 53.09 173 GLU B C 1
ATOM 3491 O O . GLU B 1 173 ? -6.668 -32.25 -2.676 1 53.09 173 GLU B O 1
ATOM 3496 N N . ASP B 1 174 ? -6.602 -30.094 -1.959 1 59.94 174 ASP B N 1
ATOM 3497 C CA . ASP B 1 174 ? -5.539 -29.75 -2.895 1 59.94 174 ASP B CA 1
ATOM 3498 C C . ASP B 1 174 ? -4.188 -30.266 -2.4 1 59.94 174 ASP B C 1
ATOM 3500 O O . ASP B 1 174 ? -3.195 -30.219 -3.133 1 59.94 174 ASP B O 1
ATOM 3504 N N . ILE B 1 175 ? -4.25 -30.938 -1.335 1 65.19 175 ILE B N 1
ATOM 3505 C CA . ILE B 1 175 ? -2.988 -31.359 -0.733 1 65.19 175 ILE B CA 1
ATOM 3506 C C . ILE B 1 175 ? -2.633 -32.781 -1.195 1 65.19 175 ILE B C 1
ATOM 3508 O O . ILE B 1 175 ? -1.522 -33.25 -0.951 1 65.19 175 ILE B O 1
ATOM 3512 N N . LYS B 1 176 ? -3.436 -33.312 -2.148 1 76.56 176 LYS B N 1
ATOM 3513 C CA . LYS B 1 176 ? -3.086 -34.688 -2.492 1 76.56 176 LYS B CA 1
ATOM 3514 C C . LYS B 1 176 ? -2.625 -34.781 -3.943 1 76.56 176 LYS B C 1
ATOM 3516 O O . LYS B 1 176 ? -3.271 -34.25 -4.844 1 76.56 176 LYS B O 1
ATOM 3521 N N . PHE B 1 177 ? -1.421 -35.344 -4.145 1 81.75 177 PHE B N 1
ATOM 3522 C CA . PHE B 1 177 ? -0.958 -35.656 -5.488 1 81.75 177 PHE B CA 1
ATOM 3523 C C . PHE B 1 177 ? -1.836 -36.75 -6.113 1 81.75 177 PHE B C 1
ATOM 3525 O O . PHE B 1 177 ? -2.012 -37.812 -5.539 1 81.75 177 PHE B O 1
ATOM 3532 N N . LEU B 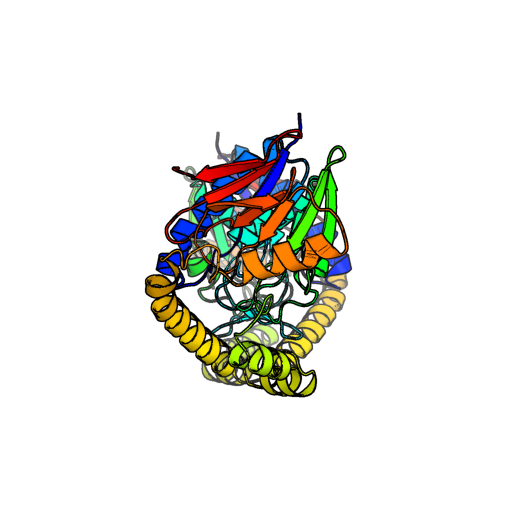1 178 ? -2.396 -36.562 -7.258 1 80.88 178 LEU B N 1
ATOM 3533 C CA . LEU B 1 178 ? -3.404 -37.438 -7.855 1 80.88 178 LEU B CA 1
ATOM 3534 C C . LEU B 1 178 ? -2.75 -38.5 -8.711 1 80.88 178 LEU B C 1
ATOM 3536 O O . LEU B 1 178 ? -3.434 -39.406 -9.227 1 80.88 178 LEU B O 1
ATOM 3540 N N . GLY B 1 179 ? -1.427 -38.406 -8.812 1 82.06 179 GLY B N 1
ATOM 3541 C CA . GLY B 1 179 ? -0.729 -39.281 -9.75 1 82.06 179 GLY B CA 1
ATOM 3542 C C . GLY B 1 179 ? -0.486 -38.625 -11.102 1 82.06 179 GLY B C 1
ATOM 3543 O O . GLY B 1 179 ? -1.247 -37.75 -11.523 1 82.06 179 GLY B O 1
ATOM 3544 N N . GLU B 1 180 ? 0.507 -38.969 -11.719 1 82.12 180 GLU B N 1
ATOM 3545 C CA . GLU B 1 180 ? 0.939 -38.375 -12.969 1 82.12 180 GLU B CA 1
ATOM 3546 C C . GLU B 1 180 ? -0.15 -38.469 -14.039 1 82.12 180 GLU B C 1
ATOM 3548 O O . GLU B 1 180 ? -0.258 -37.594 -14.906 1 82.12 180 GLU B O 1
ATOM 3553 N N . GLU B 1 181 ? -0.938 -39.469 -13.945 1 83.31 181 GLU B N 1
ATOM 3554 C CA . GLU B 1 181 ? -1.96 -39.719 -14.961 1 83.31 181 GLU B CA 1
ATOM 3555 C C . GLU B 1 181 ? -3.238 -38.938 -14.641 1 83.31 181 GLU B C 1
ATOM 3557 O O . GLU B 1 181 ? -4.121 -38.812 -15.492 1 83.31 181 GLU B O 1
ATOM 3562 N N . LYS B 1 182 ? -3.193 -38.344 -13.477 1 85.81 182 LYS B N 1
ATOM 3563 C CA . LYS B 1 182 ? -4.434 -37.688 -13.078 1 85.81 182 LYS B CA 1
ATOM 3564 C C . LYS B 1 182 ? -4.207 -36.219 -12.812 1 85.81 182 LYS B C 1
ATOM 3566 O O . LYS B 1 182 ? -5.164 -35.438 -12.688 1 85.81 182 LYS B O 1
ATOM 3571 N N . GLU B 1 183 ? -3 -35.844 -12.836 1 88.75 183 GLU B N 1
ATOM 3572 C CA . GLU B 1 183 ? -2.709 -34.438 -12.672 1 88.75 183 GLU B CA 1
ATOM 3573 C C . GLU B 1 183 ? -2.898 -33.656 -13.984 1 88.75 183 GLU B C 1
ATOM 3575 O O . GLU B 1 183 ? -2.111 -33.812 -14.922 1 88.75 183 GLU B O 1
ATOM 3580 N N . TRP B 1 184 ? -3.875 -32.812 -13.984 1 89.81 184 TRP B N 1
ATOM 3581 C CA . TRP B 1 184 ? -4.301 -32.188 -15.234 1 89.81 184 TRP B CA 1
ATOM 3582 C C . TRP B 1 184 ? -3.201 -31.297 -15.797 1 89.81 184 TRP B C 1
ATOM 3584 O O . TRP B 1 184 ? -3.055 -31.172 -17.016 1 89.81 184 TRP B O 1
ATOM 3594 N N . LEU B 1 185 ? -2.41 -30.688 -14.914 1 93.94 185 LEU B N 1
ATOM 3595 C CA . LEU B 1 185 ? -1.36 -29.797 -15.414 1 93.94 185 LEU B CA 1
ATOM 3596 C C . LEU B 1 185 ? -0.195 -30.609 -15.977 1 93.94 185 LEU B C 1
ATOM 3598 O O . LEU B 1 185 ? 0.488 -30.156 -16.906 1 93.94 185 LEU B O 1
ATOM 3602 N N . ILE B 1 186 ? 0.046 -31.766 -15.453 1 95.12 186 ILE B N 1
ATOM 3603 C CA . ILE B 1 186 ? 1.054 -32.656 -16.016 1 95.12 186 ILE B CA 1
ATOM 3604 C C . ILE B 1 186 ? 0.613 -33.125 -17.406 1 95.12 186 ILE B C 1
ATOM 3606 O O . ILE B 1 186 ? 1.402 -33.125 -18.344 1 95.12 186 ILE B O 1
ATOM 3610 N N . LEU B 1 187 ? -0.632 -33.5 -17.469 1 95.12 187 LEU B N 1
ATOM 3611 C CA . LEU B 1 187 ? -1.182 -33.906 -18.75 1 95.12 187 LEU B CA 1
ATOM 3612 C C . LEU B 1 187 ? -1.108 -32.781 -19.766 1 95.12 187 LEU B C 1
ATOM 3614 O O . LEU B 1 187 ? -0.811 -33 -20.938 1 95.12 187 LEU B O 1
ATOM 3618 N N . TYR B 1 188 ? -1.413 -31.641 -19.297 1 96 188 TYR B N 1
ATOM 3619 C CA . TYR B 1 188 ? -1.328 -30.453 -20.156 1 96 188 TYR B CA 1
ATOM 3620 C C . TYR B 1 188 ? 0.092 -30.25 -20.672 1 96 188 TYR B C 1
ATOM 3622 O O . TYR B 1 188 ? 0.298 -30.016 -21.859 1 96 188 TYR B O 1
ATOM 3630 N N . ALA B 1 189 ? 1.059 -30.312 -19.828 1 97.19 189 ALA B N 1
ATOM 3631 C CA . ALA B 1 189 ? 2.461 -30.141 -20.188 1 97.19 189 ALA B CA 1
ATOM 3632 C C . ALA B 1 189 ? 2.883 -31.172 -21.234 1 97.19 189 ALA B C 1
ATOM 3634 O O . ALA B 1 189 ? 3.523 -30.828 -22.234 1 97.19 189 ALA B O 1
ATOM 3635 N N . LYS B 1 190 ? 2.494 -32.406 -21.031 1 96.75 190 LYS B N 1
ATOM 3636 C CA . LYS B 1 190 ? 2.836 -33.469 -21.953 1 96.75 190 LYS B CA 1
ATOM 3637 C C . LYS B 1 190 ? 2.234 -33.219 -23.328 1 96.75 190 LYS B C 1
ATOM 3639 O O . LYS B 1 190 ? 2.885 -33.438 -24.359 1 96.75 190 LYS B O 1
ATOM 3644 N N . ARG B 1 191 ? 1.029 -32.75 -23.297 1 96.25 191 ARG B N 1
ATOM 3645 C CA . ARG B 1 191 ? 0.38 -32.438 -24.562 1 96.25 191 ARG B CA 1
ATOM 3646 C C . ARG B 1 191 ? 1.116 -31.297 -25.281 1 96.25 191 ARG B C 1
ATOM 3648 O O . ARG B 1 191 ? 1.29 -31.344 -26.5 1 96.25 191 ARG B O 1
ATOM 3655 N N . LYS B 1 192 ? 1.517 -30.297 -24.562 1 97.12 192 LYS B N 1
ATOM 3656 C CA . LYS B 1 192 ? 2.244 -29.172 -25.156 1 97.12 192 LYS B CA 1
ATOM 3657 C C . LYS B 1 192 ? 3.564 -29.625 -25.766 1 97.12 192 LYS B C 1
ATOM 3659 O O . LYS B 1 192 ? 3.994 -29.094 -26.797 1 97.12 192 LYS B O 1
ATOM 3664 N N . LEU B 1 193 ? 4.152 -30.625 -25.156 1 97.44 193 LEU B N 1
ATOM 3665 C CA . LEU B 1 193 ? 5.457 -31.125 -25.578 1 97.44 193 LEU B CA 1
ATOM 3666 C C . LEU B 1 193 ? 5.348 -31.844 -26.922 1 97.44 193 LEU B C 1
ATOM 3668 O O . LEU B 1 193 ? 6.359 -32.062 -27.594 1 97.44 193 LEU B O 1
ATOM 3672 N N . GLU B 1 194 ? 4.156 -32.188 -27.281 1 97.12 194 GLU B N 1
ATOM 3673 C CA . GLU B 1 194 ? 3.951 -32.812 -28.578 1 97.12 194 GLU B CA 1
ATOM 3674 C C . GLU B 1 194 ? 4.207 -31.859 -29.719 1 97.12 194 GLU B C 1
ATOM 3676 O O . GLU B 1 194 ? 4.539 -32.281 -30.828 1 97.12 194 GLU B O 1
ATOM 3681 N N . THR B 1 195 ? 4.043 -30.609 -29.5 1 96.44 195 THR B N 1
ATOM 3682 C CA . THR B 1 195 ? 4.117 -29.625 -30.578 1 96.44 195 THR B CA 1
ATOM 3683 C C . THR B 1 195 ? 5.363 -28.766 -30.422 1 96.44 195 THR B C 1
ATOM 3685 O O . THR B 1 195 ? 5.883 -28.234 -31.422 1 96.44 195 THR B O 1
ATOM 3688 N N . LYS B 1 196 ? 5.84 -28.625 -29.234 1 97.19 196 LYS B N 1
ATOM 3689 C CA . LYS B 1 196 ? 6.984 -27.766 -28.969 1 97.19 196 LYS B CA 1
ATOM 3690 C C . LYS B 1 196 ? 7.715 -28.172 -27.703 1 97.19 196 LYS B C 1
ATOM 3692 O O . LYS B 1 196 ? 7.082 -28.547 -26.703 1 97.19 196 LYS B O 1
ATOM 3697 N N . HIS B 1 197 ? 9.031 -28.062 -27.797 1 98.06 197 HIS B N 1
ATOM 3698 C CA . HIS B 1 197 ? 9.82 -28.422 -26.625 1 98.06 197 HIS B CA 1
ATOM 3699 C C . HIS B 1 197 ? 9.883 -27.266 -25.625 1 98.06 197 HIS B C 1
ATOM 3701 O O . HIS B 1 197 ? 10.055 -26.109 -26.016 1 98.06 197 HIS B O 1
ATOM 3707 N N . TYR B 1 198 ? 9.766 -27.547 -24.375 1 98.62 198 TYR B N 1
ATOM 3708 C CA . TYR B 1 198 ? 10.008 -26.672 -23.234 1 98.62 198 TYR B CA 1
ATOM 3709 C C . TYR B 1 198 ? 10.883 -27.359 -22.203 1 98.62 198 TYR B C 1
ATOM 3711 O O . TYR B 1 198 ? 10.711 -28.547 -21.922 1 98.62 198 TYR B O 1
ATOM 3719 N N . ASN B 1 199 ? 11.844 -26.625 -21.688 1 98.69 199 ASN B N 1
ATOM 3720 C CA . ASN B 1 199 ? 12.648 -27.156 -20.609 1 98.69 199 ASN B CA 1
ATOM 3721 C C . ASN B 1 199 ? 11.883 -27.188 -19.281 1 98.69 199 ASN B C 1
ATOM 3723 O O . ASN B 1 199 ? 12.031 -28.125 -18.5 1 98.69 199 ASN B O 1
ATOM 3727 N N . TYR B 1 200 ? 11.062 -26.125 -19.078 1 98.81 200 TYR B N 1
ATOM 3728 C CA . TYR B 1 200 ? 10.344 -26.016 -17.812 1 98.81 200 TYR B CA 1
ATOM 3729 C C . TYR B 1 200 ? 8.914 -25.547 -18.047 1 98.81 200 TYR B C 1
ATOM 3731 O O . TYR B 1 200 ? 8.672 -24.625 -18.828 1 98.81 200 TYR B O 1
ATOM 3739 N N . PHE B 1 201 ? 7.965 -26.281 -17.391 1 98.69 201 PHE B N 1
ATOM 3740 C CA . PHE B 1 201 ? 6.602 -25.812 -17.188 1 98.69 201 PHE B CA 1
ATOM 3741 C C . PHE B 1 201 ? 6.414 -25.328 -15.75 1 98.69 201 PHE B C 1
ATOM 3743 O O . PHE B 1 201 ? 6.422 -26.125 -14.812 1 98.69 201 PHE B O 1
ATOM 3750 N N . ILE B 1 202 ? 6.238 -24 -15.57 1 98.88 202 ILE B N 1
ATOM 3751 C CA . ILE B 1 202 ? 6.121 -23.453 -14.219 1 98.88 202 ILE B CA 1
ATOM 3752 C C . ILE B 1 202 ? 4.695 -22.969 -13.984 1 98.88 202 ILE B C 1
ATOM 3754 O O . ILE B 1 202 ? 4.227 -22.047 -14.664 1 98.88 202 ILE B O 1
ATOM 3758 N N . PHE B 1 203 ? 4.027 -23.609 -13.016 1 98.38 203 PHE B N 1
ATOM 3759 C CA . PHE B 1 203 ? 2.633 -23.266 -12.742 1 98.38 203 PHE B CA 1
ATOM 3760 C C . PHE B 1 203 ? 2.391 -23.141 -11.242 1 98.38 203 PHE B C 1
ATOM 3762 O O . PHE B 1 203 ? 3.234 -23.547 -10.438 1 98.38 203 PHE B O 1
ATOM 3769 N N . GLY B 1 204 ? 1.334 -22.516 -10.875 1 96.75 204 GLY B N 1
ATOM 3770 C CA . GLY B 1 204 ? 0.744 -22.531 -9.547 1 96.75 204 GLY B CA 1
ATOM 3771 C C . GLY B 1 204 ? -0.588 -23.25 -9.492 1 96.75 204 GLY B C 1
ATOM 3772 O O . GLY B 1 204 ? -0.713 -24.359 -10 1 96.75 204 GLY B O 1
ATOM 3773 N N . HIS B 1 205 ? -1.532 -22.828 -8.773 1 93.56 205 HIS B N 1
ATOM 3774 C CA . HIS B 1 205 ? -2.934 -23.219 -8.773 1 93.56 205 HIS B CA 1
ATOM 3775 C C . HIS B 1 205 ? -3.145 -24.469 -7.926 1 93.56 205 HIS B C 1
ATOM 3777 O O . HIS B 1 205 ? -4.113 -24.562 -7.168 1 93.56 205 HIS B O 1
ATOM 3783 N N . ARG B 1 206 ? -2.285 -25.438 -7.965 1 92 206 ARG B N 1
ATOM 3784 C CA . ARG B 1 206 ? -2.475 -26.719 -7.297 1 92 206 ARG B CA 1
ATOM 3785 C C . ARG B 1 206 ? -2.109 -26.625 -5.82 1 92 206 ARG B C 1
ATOM 3787 O O . ARG B 1 206 ? -2.465 -27.5 -5.031 1 92 206 ARG B O 1
ATOM 3794 N N . HIS B 1 207 ? -1.353 -25.719 -5.41 1 93.44 207 HIS B N 1
ATOM 3795 C CA . HIS B 1 207 ? -0.917 -25.438 -4.047 1 93.44 207 HIS B CA 1
ATOM 3796 C C . HIS B 1 207 ? 0.004 -26.547 -3.531 1 93.44 207 HIS B C 1
ATOM 3798 O O . HIS B 1 207 ? 0.255 -26.641 -2.328 1 93.44 207 HIS B O 1
ATOM 3804 N N . LEU B 1 208 ? 0.415 -27.438 -4.34 1 93.81 208 LEU B N 1
ATOM 3805 C CA . LEU B 1 208 ? 1.313 -28.516 -3.98 1 93.81 208 LEU B CA 1
ATOM 3806 C C . LEU B 1 208 ? 2.648 -28.391 -4.707 1 93.81 208 LEU B C 1
ATOM 3808 O O . LEU B 1 208 ? 2.721 -28.594 -5.922 1 93.81 208 LEU B O 1
ATOM 3812 N N . PRO B 1 209 ? 3.699 -28.094 -3.873 1 96.75 209 PRO B N 1
ATOM 3813 C CA . PRO B 1 209 ? 5 -27.984 -4.535 1 96.75 209 PRO B CA 1
ATOM 3814 C C . PRO B 1 209 ? 5.508 -29.328 -5.062 1 96.75 209 PRO B C 1
ATOM 3816 O O . PRO B 1 209 ? 5.496 -30.328 -4.34 1 96.75 209 PRO B O 1
ATOM 3819 N N . MET B 1 210 ? 5.953 -29.391 -6.305 1 96.19 210 MET B N 1
ATOM 3820 C CA . MET B 1 210 ? 6.508 -30.625 -6.867 1 96.19 210 MET B CA 1
ATOM 3821 C C . MET B 1 210 ? 7.266 -30.328 -8.156 1 96.19 210 MET B C 1
ATOM 3823 O O . MET B 1 210 ? 6.996 -29.344 -8.836 1 96.19 210 MET B O 1
ATOM 3827 N N . ILE B 1 211 ? 8.234 -31.125 -8.469 1 97.31 211 ILE B N 1
ATOM 3828 C CA . ILE B 1 211 ? 8.938 -31.188 -9.75 1 97.31 211 ILE B CA 1
ATOM 3829 C C . ILE B 1 211 ? 8.844 -32.594 -10.32 1 97.31 211 ILE B C 1
ATOM 3831 O O . ILE B 1 211 ? 9.18 -33.562 -9.641 1 97.31 211 ILE B O 1
ATOM 3835 N N . ARG B 1 212 ? 8.359 -32.688 -11.516 1 96.94 212 ARG B N 1
ATOM 3836 C CA . ARG B 1 212 ? 8.195 -33.969 -12.156 1 96.94 212 ARG B CA 1
ATOM 3837 C C . ARG B 1 212 ? 8.711 -33.938 -13.586 1 96.94 212 ARG B C 1
ATOM 3839 O O . ARG B 1 212 ? 8.477 -33 -14.32 1 96.94 212 ARG B O 1
ATOM 3846 N N . PRO B 1 213 ? 9.453 -35 -13.922 1 96.94 213 PRO B N 1
ATOM 3847 C CA . PRO B 1 213 ? 9.797 -35.094 -15.344 1 96.94 213 PRO B CA 1
ATOM 3848 C C . PRO B 1 213 ? 8.578 -35.344 -16.234 1 96.94 213 PRO B C 1
ATOM 3850 O O . PRO B 1 213 ? 7.734 -36.188 -15.891 1 96.94 213 PRO B O 1
ATOM 3853 N N . VAL B 1 214 ? 8.461 -34.656 -17.328 1 97.06 214 VAL B N 1
ATOM 3854 C CA . VAL B 1 214 ? 7.312 -34.844 -18.203 1 97.06 214 VAL B CA 1
ATOM 3855 C C . VAL B 1 214 ? 7.789 -35.188 -19.625 1 97.06 214 VAL B C 1
ATOM 3857 O O . VAL B 1 214 ? 6.977 -35.375 -20.531 1 97.06 214 VAL B O 1
ATOM 3860 N N . GLY B 1 215 ? 9.031 -35.188 -19.875 1 95.44 215 GLY B N 1
ATOM 3861 C CA . GLY B 1 215 ? 9.695 -35.531 -21.125 1 95.44 215 GLY B CA 1
ATOM 3862 C C . GLY B 1 215 ? 11.211 -35.469 -21.031 1 95.44 215 GLY B C 1
ATOM 3863 O O . GLY B 1 215 ? 11.766 -35.344 -19.938 1 95.44 215 GLY B O 1
ATOM 3864 N N . GLU B 1 216 ? 11.883 -35.688 -22.188 1 94.88 216 GLU B N 1
ATOM 3865 C CA . GLU B 1 216 ? 13.336 -35.594 -22.219 1 94.88 216 GLU B CA 1
ATOM 3866 C C . GLU B 1 216 ? 13.797 -34.156 -21.984 1 94.88 216 GLU B C 1
ATOM 3868 O O . GLU B 1 216 ? 13.562 -33.281 -22.828 1 94.88 216 GLU B O 1
ATOM 3873 N N . ASN B 1 217 ? 14.445 -33.906 -20.938 1 96.31 217 ASN B N 1
ATOM 3874 C CA . ASN B 1 217 ? 14.945 -32.594 -20.594 1 96.31 217 ASN B CA 1
ATOM 3875 C C . ASN B 1 217 ? 13.812 -31.578 -20.406 1 96.31 217 ASN B C 1
ATOM 3877 O O . ASN B 1 217 ? 13.906 -30.438 -20.859 1 96.31 217 ASN B O 1
ATOM 3881 N N . SER B 1 218 ? 12.688 -32.031 -19.938 1 98.25 218 SER B N 1
ATOM 3882 C CA . SER B 1 218 ? 11.5 -31.234 -19.688 1 98.25 218 SER B CA 1
ATOM 3883 C C . SER B 1 218 ? 10.898 -31.547 -18.328 1 98.25 218 SER B C 1
ATOM 3885 O O . SER B 1 218 ? 10.633 -32.719 -18 1 98.25 218 SER B O 1
ATOM 3887 N N . GLU B 1 219 ? 10.719 -30.516 -17.484 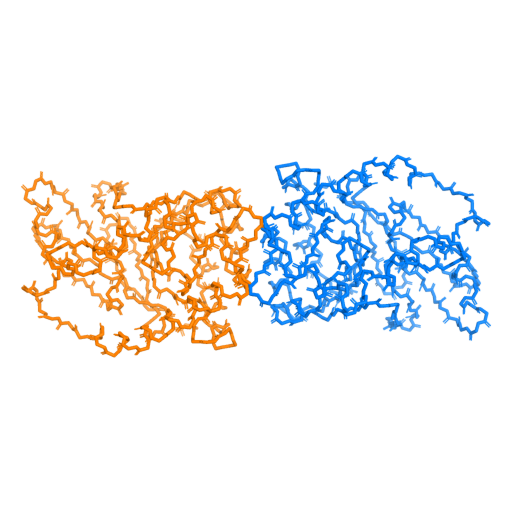1 98.44 219 GLU B N 1
ATOM 3888 C CA . GLU B 1 219 ? 10.18 -30.703 -16.141 1 98.44 219 GLU B CA 1
ATOM 3889 C C . GLU B 1 219 ? 8.938 -29.844 -15.914 1 98.44 219 GLU B C 1
ATOM 3891 O O . GLU B 1 219 ? 8.875 -28.719 -16.391 1 98.44 219 GLU B O 1
ATOM 3896 N N . TYR B 1 220 ? 7.965 -30.484 -15.25 1 98 220 TYR B N 1
ATOM 3897 C CA . TYR B 1 220 ? 6.824 -29.781 -14.695 1 98 220 TYR B CA 1
ATOM 3898 C C . TYR B 1 220 ? 7.09 -29.359 -13.25 1 98 220 TYR B C 1
ATOM 3900 O O . TYR B 1 220 ? 7.531 -30.156 -12.438 1 98 220 TYR B O 1
ATOM 3908 N N . VAL B 1 221 ? 6.859 -28.078 -13 1 98.44 221 VAL B N 1
ATOM 3909 C CA . VAL B 1 221 ? 7.059 -27.531 -11.664 1 98.44 221 VAL B CA 1
ATOM 3910 C C . VAL B 1 221 ? 5.762 -26.891 -11.164 1 98.44 221 VAL B C 1
ATOM 3912 O O . VAL B 1 221 ? 5.188 -26.031 -11.844 1 98.44 221 VAL B O 1
ATOM 3915 N N . ASN B 1 222 ? 5.258 -27.328 -10.055 1 97.88 222 ASN B N 1
ATOM 3916 C CA . ASN B 1 222 ? 4.277 -26.562 -9.289 1 97.88 222 ASN B CA 1
ATOM 3917 C C . ASN B 1 222 ? 4.918 -25.859 -8.102 1 97.88 222 ASN B C 1
ATOM 3919 O O . ASN B 1 222 ? 5.609 -26.484 -7.297 1 97.88 222 ASN B O 1
ATOM 3923 N N . LEU B 1 223 ? 4.613 -24.625 -7.945 1 98.44 223 LEU B N 1
ATOM 3924 C CA . LEU B 1 223 ? 5.363 -23.766 -7.043 1 98.44 223 LEU B CA 1
ATOM 3925 C C . LEU B 1 223 ? 4.902 -23.938 -5.602 1 98.44 223 LEU B C 1
ATOM 3927 O O . LEU B 1 223 ? 5.586 -23.516 -4.668 1 98.44 223 LEU B O 1
ATOM 3931 N N . GLY B 1 224 ? 3.76 -24.594 -5.371 1 96.81 224 GLY B N 1
ATOM 3932 C CA . GLY B 1 224 ? 3.174 -24.656 -4.039 1 96.81 224 GLY B CA 1
ATOM 3933 C C . GLY B 1 224 ? 2.385 -23.406 -3.688 1 96.81 224 GLY B C 1
ATOM 3934 O O . GLY B 1 224 ? 1.571 -22.938 -4.48 1 96.81 224 GLY B O 1
ATOM 3935 N N . ASP B 1 225 ? 2.549 -23 -2.4 1 96.31 225 ASP B N 1
ATOM 3936 C CA . ASP B 1 225 ? 1.77 -21.844 -1.974 1 96.31 225 ASP B CA 1
ATOM 3937 C C . ASP B 1 225 ? 2.463 -21.109 -0.832 1 96.31 225 ASP B C 1
ATOM 3939 O O . ASP B 1 225 ? 3.537 -21.516 -0.384 1 96.31 225 ASP B O 1
ATOM 3943 N N . TRP B 1 226 ? 1.896 -20 -0.506 1 96.56 226 TRP B N 1
ATOM 3944 C CA . TRP B 1 226 ? 2.359 -19.203 0.631 1 96.56 226 TRP B CA 1
ATOM 3945 C C . TRP B 1 226 ? 1.319 -19.188 1.745 1 96.56 226 TRP B C 1
ATOM 3947 O O . TRP B 1 226 ? 1.05 -18.141 2.34 1 96.56 226 TRP B O 1
ATOM 3957 N N . ILE B 1 227 ? 0.698 -20.266 1.899 1 93.81 227 ILE B N 1
ATOM 3958 C CA . ILE B 1 227 ? -0.278 -20.469 2.965 1 93.81 227 ILE B CA 1
ATOM 3959 C C . ILE B 1 227 ? 0.251 -21.5 3.955 1 93.81 227 ILE B C 1
ATOM 3961 O O . ILE B 1 227 ? 0.379 -21.219 5.148 1 93.81 227 ILE B O 1
ATOM 3965 N N . GLY B 1 228 ? 0.57 -22.672 3.406 1 91.62 228 GLY B N 1
ATOM 3966 C CA . GLY B 1 228 ? 1.044 -23.766 4.25 1 91.62 228 GLY B CA 1
ATOM 3967 C C . GLY B 1 228 ? 2.486 -24.141 3.977 1 91.62 228 GLY B C 1
ATOM 3968 O O . GLY B 1 228 ? 3.254 -24.391 4.906 1 91.62 228 GLY B O 1
ATOM 3969 N N . TYR B 1 229 ? 2.924 -24.078 2.75 1 94.56 229 TYR B N 1
ATOM 3970 C CA . TYR B 1 229 ? 4.227 -24.594 2.354 1 94.56 229 TYR B CA 1
ATOM 3971 C C . TYR B 1 229 ? 5.281 -23.5 2.361 1 94.56 229 TYR B C 1
ATOM 3973 O O . TYR B 1 229 ? 6.449 -23.75 2.67 1 94.56 229 TYR B O 1
ATOM 3981 N N . PHE B 1 230 ? 4.895 -22.266 1.994 1 97.69 230 PHE B N 1
ATOM 3982 C CA . PHE B 1 230 ? 5.805 -21.125 1.857 1 97.69 230 PHE B CA 1
ATOM 3983 C C . PHE B 1 230 ? 6.957 -21.469 0.917 1 97.69 230 PHE B C 1
ATOM 3985 O O . PHE B 1 230 ? 8.125 -21.281 1.26 1 97.69 230 PHE B O 1
ATOM 3992 N N . THR B 1 231 ? 6.57 -21.969 -0.247 1 98.5 231 THR B N 1
ATOM 3993 C CA . THR B 1 231 ? 7.578 -22.406 -1.213 1 98.5 231 THR B CA 1
ATOM 3994 C C . THR B 1 231 ? 7.672 -21.406 -2.369 1 98.5 231 THR B C 1
ATOM 3996 O O . THR B 1 231 ? 6.73 -20.672 -2.635 1 98.5 231 THR B O 1
ATOM 3999 N N . TYR B 1 232 ? 8.805 -21.375 -3.02 1 98.81 232 TYR B N 1
ATOM 4000 C CA . TYR B 1 232 ? 9.086 -20.562 -4.203 1 98.81 232 TYR B CA 1
ATOM 4001 C C . TYR B 1 232 ? 10.078 -21.266 -5.121 1 98.81 232 TYR B C 1
ATOM 4003 O O . TYR B 1 232 ? 10.812 -22.156 -4.684 1 98.81 232 TYR B O 1
ATOM 4011 N N . GLY B 1 233 ? 10.031 -20.969 -6.371 1 98.81 233 GLY B N 1
ATOM 4012 C CA . GLY B 1 233 ? 10.969 -21.5 -7.348 1 98.81 233 GLY B CA 1
ATOM 4013 C C . GLY B 1 233 ? 12.148 -20.578 -7.609 1 98.81 233 GLY B C 1
ATOM 4014 O O . GLY B 1 233 ? 12.016 -19.359 -7.566 1 98.81 233 GLY B O 1
ATOM 4015 N N . VAL B 1 234 ? 13.25 -21.188 -7.93 1 98.75 234 VAL B N 1
ATOM 4016 C CA . VAL B 1 234 ? 14.438 -20.422 -8.273 1 98.75 234 VAL B CA 1
ATOM 4017 C C . VAL B 1 234 ? 15.172 -21.094 -9.438 1 98.75 234 VAL B C 1
ATOM 4019 O O . VAL B 1 234 ? 15.43 -22.312 -9.398 1 98.75 234 VAL B O 1
ATOM 4022 N N . PHE B 1 235 ? 15.398 -20.375 -10.484 1 98.75 235 PHE B N 1
ATOM 4023 C CA . PHE B 1 235 ? 16.281 -20.781 -11.57 1 98.75 235 PHE B CA 1
ATOM 4024 C C . PHE B 1 235 ? 17.609 -20.031 -11.484 1 98.75 235 PHE B C 1
ATOM 4026 O O . PHE B 1 235 ? 17.641 -18.797 -11.562 1 98.75 235 PHE B O 1
ATOM 4033 N N . ASP B 1 236 ? 18.703 -20.75 -11.352 1 97.62 236 ASP B N 1
ATOM 4034 C CA . ASP B 1 236 ? 19.984 -20.109 -11.094 1 97.62 236 ASP B CA 1
ATOM 4035 C C . ASP B 1 236 ? 20.766 -19.906 -12.383 1 97.62 236 ASP B C 1
ATOM 4037 O O . ASP B 1 236 ? 21.953 -19.562 -12.352 1 97.62 236 ASP B O 1
ATOM 4041 N N . GLY B 1 237 ? 20.141 -20.188 -13.508 1 95.62 237 GLY B N 1
ATOM 4042 C CA . GLY B 1 237 ? 20.812 -20.109 -14.797 1 95.62 237 GLY B CA 1
ATOM 4043 C C . GLY B 1 237 ? 21.109 -21.453 -15.414 1 95.62 237 GLY B C 1
ATOM 4044 O O . GLY B 1 237 ? 21.375 -21.562 -16.609 1 95.62 237 GLY B O 1
ATOM 4045 N N . GLU B 1 238 ? 21.078 -22.469 -14.602 1 95.38 238 GLU B N 1
ATOM 4046 C CA . GLU B 1 238 ? 21.375 -23.828 -15.086 1 95.38 238 GLU B CA 1
ATOM 4047 C C . GLU B 1 238 ? 20.266 -24.797 -14.68 1 95.38 238 GLU B C 1
ATOM 4049 O O . GLU B 1 238 ? 19.797 -25.578 -15.508 1 95.38 238 GLU B O 1
ATOM 4054 N N . THR B 1 239 ? 19.891 -24.766 -13.43 1 96.12 239 THR B N 1
ATOM 4055 C CA . THR B 1 239 ? 18.906 -25.703 -12.898 1 96.12 239 THR B CA 1
ATOM 4056 C C . THR B 1 239 ? 17.797 -24.969 -12.164 1 96.12 239 THR B C 1
ATOM 4058 O O . THR B 1 239 ? 17.969 -23.812 -11.75 1 96.12 239 THR B O 1
ATOM 4061 N N . PHE B 1 240 ? 16.656 -25.656 -12.039 1 98.31 240 PHE B N 1
ATOM 4062 C CA . PHE B 1 240 ? 15.5 -25.156 -11.312 1 98.31 240 PHE B CA 1
ATOM 4063 C C . PHE B 1 240 ? 15.328 -25.891 -9.992 1 98.31 240 PHE B C 1
ATOM 4065 O O . PHE B 1 240 ? 15.477 -27.109 -9.93 1 98.31 240 PHE B O 1
ATOM 4072 N N . GLU B 1 241 ? 15.078 -25.125 -8.922 1 98.44 241 GLU B N 1
ATOM 4073 C CA . GLU B 1 241 ? 14.836 -25.734 -7.617 1 98.44 241 GLU B CA 1
ATOM 4074 C C . GLU B 1 241 ? 13.625 -25.109 -6.934 1 98.44 241 GLU B C 1
ATOM 4076 O O . GLU B 1 241 ? 13.305 -23.938 -7.172 1 98.44 241 GLU B O 1
ATOM 4081 N N . LEU B 1 242 ? 12.969 -25.938 -6.168 1 98.44 242 LEU B N 1
ATOM 4082 C CA . LEU B 1 242 ? 11.953 -25.453 -5.234 1 98.44 242 LEU B CA 1
ATOM 4083 C C . LEU B 1 242 ? 12.531 -25.312 -3.83 1 98.44 242 LEU B C 1
ATOM 4085 O O . LEU B 1 242 ? 13.203 -26.219 -3.336 1 98.44 242 LEU B O 1
ATOM 4089 N N . LYS B 1 243 ? 12.273 -24.156 -3.285 1 98.56 243 LYS B N 1
ATOM 4090 C CA . LYS B 1 243 ? 12.758 -23.906 -1.931 1 98.56 243 LYS B CA 1
ATOM 4091 C C . LYS B 1 243 ? 11.617 -23.469 -1.011 1 98.56 243 LYS B C 1
ATOM 4093 O O . LYS B 1 243 ? 10.586 -23 -1.478 1 98.56 243 LYS B O 1
ATOM 4098 N N . GLU B 1 244 ? 11.758 -23.75 0.231 1 97.94 244 GLU B N 1
ATOM 4099 C CA . GLU B 1 244 ? 10.836 -23.297 1.262 1 97.94 244 GLU B CA 1
ATOM 4100 C C . GLU B 1 244 ? 11.398 -22.078 1.994 1 97.94 244 GLU B C 1
ATOM 4102 O O . GLU B 1 244 ? 12.586 -22.031 2.318 1 97.94 244 GLU B O 1
ATOM 4107 N N . TYR B 1 245 ? 10.57 -21.125 2.197 1 97.88 245 TYR B N 1
ATOM 4108 C CA . TYR B 1 245 ? 10.992 -19.969 2.979 1 97.88 245 TYR B CA 1
ATOM 4109 C C . TYR B 1 245 ? 10.734 -20.188 4.465 1 97.88 245 TYR B C 1
ATOM 4111 O O . TYR B 1 245 ? 9.586 -20.141 4.914 1 97.88 245 TYR B O 1
ATOM 4119 N N . LYS B 1 246 ? 11.688 -20.375 5.32 1 90.62 246 LYS B N 1
ATOM 4120 C CA . LYS B 1 246 ? 11.578 -20.797 6.707 1 90.62 246 LYS B CA 1
ATOM 4121 C C . LYS B 1 246 ? 11.695 -19.625 7.664 1 90.62 246 LYS B C 1
ATOM 4123 O O . LYS B 1 246 ? 11.453 -19.766 8.867 1 90.62 246 LYS B O 1
ATOM 4128 N N . LYS B 1 247 ? 11.812 -18.516 7.238 1 83.31 247 LYS B N 1
ATOM 4129 C CA . LYS B 1 247 ? 11.977 -17.391 8.156 1 83.31 247 LYS B CA 1
ATOM 4130 C C . LYS B 1 247 ? 10.633 -16.766 8.523 1 83.31 247 LYS B C 1
ATOM 4132 O O . LYS B 1 247 ? 9.68 -16.844 7.738 1 83.31 247 LYS B O 1
#

pLDDT: mean 94.25, std 7.69, range [53.09, 98.94]

Organism: Flavobacterium johnsoniae (strain ATCC 17061 / DSM 2064 / JCM 8514 / BCRC 14874 / CCUG 350202 / NBRC 14942 / NCIMB 11054 / UW101) (NCBI:txid376686)

Solvent-accessible surface area (backbone atoms only — not comparable to full-atom values): 25391 Å² total; per-residue (Å²): 127,55,22,37,36,36,36,20,34,40,28,42,50,39,87,36,58,79,70,15,45,63,50,50,54,43,48,46,52,49,49,63,57,47,62,76,45,40,54,30,39,39,38,23,14,18,56,31,36,57,48,52,66,51,91,44,32,30,60,63,75,63,32,55,53,50,9,50,51,28,53,46,34,72,73,67,40,49,47,41,37,22,44,19,86,36,22,60,49,65,69,54,59,49,40,73,75,39,69,23,54,70,34,88,56,72,44,78,48,72,54,81,89,38,35,32,42,36,27,13,54,74,79,47,40,72,70,61,59,65,58,45,50,49,50,54,48,60,67,29,70,65,49,40,49,54,52,64,70,36,48,50,64,53,45,50,52,52,50,45,53,53,37,43,53,49,47,65,57,40,56,70,62,39,68,57,86,69,45,75,91,56,31,32,63,55,49,33,50,41,57,48,49,74,79,43,86,45,40,32,37,44,27,20,74,52,52,44,62,48,77,41,80,61,52,91,76,17,34,39,33,31,30,6,10,43,76,84,63,31,24,28,32,38,33,62,66,84,56,77,46,78,44,66,62,86,115,127,53,22,37,37,35,36,20,34,38,28,42,49,39,87,37,58,79,69,15,45,63,51,50,53,43,48,46,52,49,49,62,57,47,63,77,45,40,55,29,38,37,37,22,12,18,56,32,36,58,48,53,68,49,90,44,33,28,60,64,72,63,33,56,53,50,11,50,51,29,52,45,35,73,72,67,38,48,47,40,37,24,44,19,85,37,20,59,49,65,70,54,60,48,40,72,74,38,70,24,56,71,33,87,56,69,45,78,49,73,56,81,89,39,34,34,42,37,28,13,55,74,80,47,40,73,70,61,59,65,56,45,51,50,51,53,48,59,66,29,69,66,49,41,50,54,51,63,69,36,48,49,63,54,44,50,50,51,50,45,54,53,38,42,53,49,47,65,57,41,55,70,62,39,67,57,85,69,46,77,91,58,31,34,63,55,49,32,51,42,58,49,48,73,80,43,87,44,38,32,37,43,26,21,74,51,52,44,63,47,76,40,78,62,54,90,76,17,34,40,34,31,30,7,12,44,75,84,64,33,24,28,31,39,32,63,62,83,57,77,47,80,44,65,62,86,113

Nearest PDB structures (foldseek):
  7ss6-assembly1_A  TM=8.382E-01  e=5.323E-17  Klebsiella pneumoniae
  8qjz-assembly1_A  TM=8.379E-01  e=8.179E-17  Escherichia coli
  6pib-assembly1_A  TM=8.198E-01  e=8.179E-17  Klebsiella pneumoniae
  7ss7-assembly1_A  TM=8.346E-01  e=3.154E-16  Klebsiella pneumoniae
  6wii-assembly1_A  TM=8.143E-01  e=3.565E-16  Klebsiella pneumoniae

Sequence (494 aa):
MKKVYFASDQHFGAPTPELSLPREKKFVAWLDEVKEDAEAIFLLGDLFDFWFEYKTVVPKGFVRILGKLAEIRDSGIPIYFFVGNHDLWMNDYFETELNIPVYHDNKEFTFNGKTFLIGHGDGKGPGDKGYKRMKKVFTNPFSKWLFRWLHPDVGVSLAQYLSVKNKLISGDEDIKFLGEEKEWLILYAKRKLETKHYNYFIFGHRHLPMIRPVGENSEYVNLGDWIGYFTYGVFDGETFELKEYKKMKKVYFASDQHFGAPTPELSLPREKKFVAWLDEVKEDAEAIFLLGDLFDFWFEYKTVVPKGFVRILGKLAEIRDSGIPIYFFVGNHDLWMNDYFETELNIPVYHDNKEFTFNGKTFLIGHGDGKGPGDKGYKRMKKVFTNPFSKWLFRWLHPDVGVSLAQYLSVKNKLISGDEDIKFLGEEKEWLILYAKRKLETKHYNYFIFGHRHLPMIRPVGENSEYVNLGDWIGYFTYGVFDGETFELKEYKK